Protein AF-A0A455U027-F1 (afdb_monomer_lite)

Radius of gyration: 24.35 Å; chains: 1; bounding box: 57×51×80 Å

Organism: NCBI:txid115553

InterPro domains:
  IPR000175 Sodium:neurotransmitter symporter [PF00209] (177-342)
  IPR000175 Sodium:neurotransmitter symporter [PS50267] (1-339)
  IPR000175 Sodium:neurotransmitter symporter [PTHR42948] (165-340)
  IPR037272 Sodium:neurotransmitter symporter superfamily [SSF161070] (2-107)
  IPR037272 Sodium:neurotransmitter symporter superfamily [SSF161070] (163-341)

Foldseek 3Di:
DLLLLLVVQLVCLQVLVLAPPALVRLVVVLLVCLADLVSSLVSLVVLLVVLLVCLLVVCLVVLVVVLVVLVVVLVVLLVVLQVCLVVQFDPVQLCCVVVVDDPVCVDLVNLLVVVLVVLVPCCLVCVQPPVVVVVVPDDDDDDPVCVVVVVVVVVVPPPSPSRQSSQCVRSPHDPPPPSCCCSRRQSNSLSPDDSSSVSSSSNSVSVSSVVSVSSSSVLRVQLVVCCVPVVDDSSVSSVVVSVVSSVLVSLVSCQSHVVVDDDPCCVVPVDTSNVVVVLVSSQVSLVVQLVVLCCVLQVDDPVVVCVVVVDDPVVSVVVSCCSLQVRNLSSQLSNQSSPPVDDDRVVSNVRSCCVSVVSVVVSVVVVVVVVVVVVVVVVVD

Secondary structure (DSSP, 8-state):
-HHHHHHHHHHHHHTTTTTT--HHHHHHHHHHHHT-HHHHHHHHHHHHHHHHHHHHTT-HHHHHHHHHHHHHHHHHHHHHHHHHHHHHS-HHHHHHHHH---TTTS-HHHHHHHHHHHHHHHHHHHHHHHHHHHHS-TT----GGGSTTSHHHHTTTTTSHHHHHHHHHHTT--TT-GGGHHHHHHHHHHHTSTTHHHHHHHHHHHHHHHHHHHHHHHHHHHHHHHHHHH---HHHHHHHHHHHHHHHHHHHHHHTTTTSSS-HHHHHHSS-HHHHHHHHHHHHHHHHHHHHHHIIIIIS-HHHHHHHH---HHHHHHHHHIIIIIHHHHHHHHHHHHSTT--SSHHHHHHHHHHHHHHHHHHHHHHHHHHHHHHHHHTT-

pLDDT: mean 70.08, std 19.13, range [23.39, 95.06]

Sequence (381 aa):
MIAGWAIHYTWLMLTGSLMGADAQTISDGFDALLAAPGLMTLYHTLFIAASALIVGMGIHKGIESGLRIMMPALFIILLVVLAYGAINGDMGAAANFLFTFNIADLSLEGLATGHGAVVLYPELRHGGHYGLRRLYAQQRVADPHRLCGRHRRYRRGDGGGPGYFALVFGAGLETGQGPGLMFVTLPLAFAEMPFGALVGGVFFILVLGAAISSSISLIEPVAAFLVERFDMTRPQAVIIMVIAAWAMGLLTVVSFNVWAEGTIFHSLFGRSAFDFIELLTNIFMPVGGLLIALFAGWALTQSEVMKELGASVSWFKCWRFLVRFVAPAAVAFVFLRTIPQVDGYLIPTLGALLIVGAFAASQRWLKNHDKQLNNSAQAAD

Structure (mmCIF, N/CA/C/O backbone):
data_AF-A0A455U027-F1
#
_entry.id   AF-A0A455U027-F1
#
loop_
_atom_site.group_PDB
_atom_site.id
_atom_site.type_symbol
_atom_site.label_atom_id
_atom_site.label_alt_id
_atom_site.label_comp_id
_atom_site.label_asym_id
_atom_site.label_entity_id
_atom_site.label_seq_id
_atom_site.pdbx_PDB_ins_code
_atom_site.Cartn_x
_atom_site.Cartn_y
_atom_site.Cartn_z
_atom_site.occupancy
_atom_site.B_iso_or_equiv
_atom_site.auth_seq_id
_atom_site.auth_comp_id
_atom_site.auth_asym_id
_atom_site.auth_atom_id
_atom_site.pdbx_PDB_model_num
ATOM 1 N N . MET A 1 1 ? 9.158 1.178 0.847 1.00 83.75 1 MET A N 1
ATOM 2 C CA . MET A 1 1 ? 9.879 0.368 -0.153 1.00 83.75 1 MET A CA 1
ATOM 3 C C . MET A 1 1 ? 9.180 0.337 -1.512 1.00 83.75 1 MET A C 1
ATOM 5 O O . MET A 1 1 ? 9.697 0.989 -2.402 1.00 83.75 1 MET A O 1
ATOM 9 N N . ILE A 1 2 ? 8.020 -0.319 -1.682 1.00 84.81 2 ILE A N 1
ATOM 10 C CA . ILE A 1 2 ? 7.366 -0.512 -3.004 1.00 84.81 2 ILE A CA 1
ATOM 11 C C . ILE A 1 2 ? 7.157 0.806 -3.774 1.00 84.81 2 ILE A C 1
ATOM 13 O O . ILE A 1 2 ? 7.468 0.908 -4.954 1.00 84.81 2 ILE A O 1
ATOM 17 N N . ALA A 1 3 ? 6.706 1.864 -3.097 1.00 87.25 3 ALA A N 1
ATOM 18 C CA . ALA A 1 3 ? 6.565 3.176 -3.730 1.00 87.25 3 ALA A CA 1
ATOM 19 C C . ALA A 1 3 ? 7.908 3.788 -4.182 1.00 87.25 3 ALA A C 1
ATOM 21 O O . ALA A 1 3 ? 7.938 4.570 -5.120 1.00 87.25 3 ALA A O 1
ATOM 22 N N . GLY A 1 4 ? 9.029 3.405 -3.566 1.00 90.88 4 GLY A N 1
ATOM 23 C CA . GLY A 1 4 ? 10.370 3.747 -4.042 1.00 90.88 4 GLY A CA 1
ATOM 24 C C . GLY A 1 4 ? 10.693 3.087 -5.387 1.00 90.88 4 GLY A C 1
ATOM 25 O O . GLY A 1 4 ? 11.234 3.753 -6.264 1.00 90.88 4 GLY A O 1
ATOM 26 N N . TRP A 1 5 ? 10.281 1.832 -5.605 1.00 91.56 5 TRP A N 1
ATOM 27 C CA . TRP A 1 5 ? 10.405 1.183 -6.919 1.00 91.56 5 TRP A CA 1
ATOM 28 C C . TRP A 1 5 ? 9.644 1.964 -7.991 1.00 91.56 5 TRP A C 1
ATOM 30 O O . TRP A 1 5 ? 10.174 2.207 -9.068 1.00 91.56 5 TRP A O 1
ATOM 40 N N . ALA A 1 6 ? 8.453 2.478 -7.671 1.00 91.12 6 ALA A N 1
ATOM 41 C CA . ALA A 1 6 ? 7.702 3.321 -8.601 1.00 91.12 6 ALA A CA 1
ATOM 42 C C . ALA A 1 6 ? 8.451 4.613 -8.988 1.00 91.12 6 ALA A C 1
ATOM 44 O O . ALA A 1 6 ? 8.301 5.069 -10.120 1.00 91.12 6 ALA A O 1
ATOM 45 N N . ILE A 1 7 ? 9.301 5.179 -8.118 1.00 94.56 7 ILE A N 1
ATOM 46 C CA . ILE A 1 7 ? 10.171 6.315 -8.485 1.00 94.56 7 ILE A CA 1
ATOM 47 C C . ILE A 1 7 ? 11.205 5.881 -9.528 1.00 94.56 7 ILE A C 1
ATOM 49 O O . ILE A 1 7 ? 11.387 6.568 -10.532 1.00 94.56 7 ILE A O 1
ATOM 53 N N . HIS A 1 8 ? 11.852 4.734 -9.317 1.00 94.56 8 HIS A N 1
ATOM 54 C CA . HIS A 1 8 ? 12.824 4.187 -10.261 1.00 94.56 8 HIS A CA 1
ATOM 55 C C . HIS A 1 8 ? 12.191 3.903 -11.632 1.00 94.56 8 HIS A C 1
ATOM 57 O O . HIS A 1 8 ? 12.677 4.382 -12.656 1.00 94.56 8 HIS A O 1
ATOM 63 N N . TYR A 1 9 ? 11.046 3.220 -11.650 1.00 93.00 9 TYR A N 1
ATOM 64 C CA . TYR A 1 9 ? 10.333 2.891 -12.885 1.00 93.00 9 TYR A CA 1
ATOM 65 C C . TYR A 1 9 ? 9.732 4.111 -13.584 1.00 93.00 9 TYR A C 1
ATOM 67 O O . TYR A 1 9 ? 9.685 4.142 -14.809 1.00 93.00 9 TYR A O 1
ATOM 75 N N . THR A 1 10 ? 9.350 5.158 -12.845 1.00 94.44 10 THR A N 1
ATOM 76 C CA . THR A 1 10 ? 8.978 6.444 -13.459 1.00 94.44 10 THR A CA 1
ATOM 77 C C . THR A 1 10 ? 10.115 6.966 -14.339 1.00 94.44 10 THR A C 1
ATOM 79 O O . THR A 1 10 ? 9.885 7.364 -15.479 1.00 94.44 10 THR A O 1
ATOM 82 N N . TRP A 1 11 ? 11.349 6.936 -13.830 1.00 93.88 11 TRP A N 1
ATOM 83 C CA . TRP A 1 11 ? 12.522 7.386 -14.577 1.00 93.88 11 TRP A CA 1
ATOM 84 C C . TRP A 1 11 ? 12.831 6.485 -15.780 1.00 93.88 11 TRP A C 1
ATOM 86 O O . TRP A 1 11 ? 13.043 6.985 -16.886 1.00 93.88 11 TRP A O 1
ATOM 96 N N . LEU A 1 12 ? 12.806 5.163 -15.592 1.00 93.19 12 LEU A N 1
ATOM 97 C CA . LEU A 1 12 ? 13.063 4.207 -16.672 1.00 93.19 12 LEU A CA 1
ATOM 98 C C . LEU A 1 12 ? 12.054 4.338 -17.822 1.00 93.19 12 LEU A C 1
ATOM 100 O O . LEU A 1 12 ? 12.448 4.332 -18.991 1.00 93.19 12 LEU A O 1
ATOM 104 N N . MET A 1 13 ? 10.771 4.525 -17.497 1.00 93.12 13 MET A N 1
ATOM 105 C CA . MET A 1 13 ? 9.722 4.712 -18.498 1.00 93.12 13 MET A CA 1
ATOM 106 C C . MET A 1 13 ? 9.866 6.047 -19.230 1.00 93.12 13 MET A C 1
ATOM 108 O O . MET A 1 13 ? 9.829 6.070 -20.455 1.00 93.12 13 MET A O 1
ATOM 112 N N . LEU A 1 14 ? 10.093 7.156 -18.515 1.00 93.44 14 LEU A N 1
ATOM 113 C CA . LEU A 1 14 ? 10.202 8.484 -19.135 1.00 93.44 14 LEU A CA 1
ATOM 114 C C . LEU A 1 14 ? 11.438 8.643 -20.025 1.00 93.44 14 LEU A C 1
ATOM 116 O O . LEU A 1 14 ? 11.382 9.358 -21.022 1.00 93.44 14 LEU A O 1
ATOM 120 N N . THR A 1 15 ? 12.544 7.984 -19.680 1.00 92.88 15 THR A N 1
ATOM 121 C CA . THR A 1 15 ? 13.754 7.971 -20.518 1.00 92.88 15 THR A CA 1
ATOM 122 C C . THR A 1 15 ? 13.622 7.054 -21.733 1.00 92.88 15 THR A C 1
ATOM 124 O O . THR A 1 15 ? 14.466 7.099 -22.623 1.00 92.88 15 THR A O 1
ATOM 127 N N . GLY A 1 16 ? 12.572 6.229 -21.788 1.00 88.94 16 GLY A N 1
ATOM 128 C CA . GLY A 1 16 ? 12.363 5.250 -22.848 1.00 88.94 16 GLY A CA 1
ATOM 129 C C . GLY A 1 16 ? 13.323 4.060 -22.787 1.00 88.94 16 GLY A C 1
ATOM 130 O O . GLY A 1 16 ? 13.388 3.296 -23.742 1.00 88.94 16 GLY A O 1
ATOM 131 N N . SER A 1 17 ? 14.044 3.879 -21.676 1.00 89.12 17 SER A N 1
ATOM 132 C CA . SER A 1 17 ? 15.026 2.795 -21.501 1.00 89.12 17 SER A CA 1
ATOM 133 C C . SER A 1 17 ? 14.431 1.386 -21.597 1.00 89.12 17 SER A C 1
ATOM 135 O O . SER A 1 17 ? 15.150 0.445 -21.912 1.00 89.12 17 SER A O 1
ATOM 137 N N . LEU A 1 18 ? 13.124 1.250 -21.353 1.00 87.94 18 LEU A N 1
ATOM 138 C CA . LEU A 1 18 ? 12.392 -0.017 -21.427 1.00 87.94 18 LEU A CA 1
ATOM 139 C C . LEU A 1 18 ? 11.658 -0.208 -22.765 1.00 87.94 18 LEU A C 1
ATOM 141 O O . LEU A 1 18 ? 10.990 -1.219 -22.950 1.00 87.94 18 LEU A O 1
ATOM 145 N N . MET A 1 19 ? 11.745 0.744 -23.704 1.00 89.81 19 MET A N 1
ATOM 146 C CA . MET A 1 19 ? 11.026 0.648 -24.980 1.00 89.81 19 MET A CA 1
ATOM 147 C C . MET A 1 19 ? 11.640 -0.425 -25.878 1.00 89.81 19 MET A C 1
ATOM 149 O O . MET A 1 19 ? 12.822 -0.358 -26.207 1.00 89.81 19 MET A O 1
ATOM 153 N N . GLY A 1 20 ? 10.820 -1.391 -26.297 1.00 82.69 20 GLY A N 1
ATOM 154 C CA . GLY A 1 20 ? 11.269 -2.540 -27.086 1.00 82.69 20 GLY A CA 1
ATOM 155 C C . GLY A 1 20 ? 12.089 -3.573 -26.304 1.00 82.69 20 GLY A C 1
ATOM 156 O O . GLY A 1 20 ? 12.657 -4.466 -26.927 1.00 82.69 20 GLY A O 1
ATOM 157 N N . ALA A 1 21 ? 12.168 -3.458 -24.973 1.00 86.19 21 ALA A N 1
ATOM 158 C CA . ALA A 1 21 ? 12.754 -4.495 -24.130 1.00 86.19 21 ALA A CA 1
ATOM 159 C C . ALA A 1 21 ? 11.835 -5.725 -24.092 1.00 86.19 21 ALA A C 1
ATOM 161 O O . ALA A 1 21 ? 10.611 -5.590 -24.046 1.00 86.19 21 ALA A O 1
ATOM 162 N N . ASP A 1 22 ? 12.426 -6.917 -24.100 1.00 84.88 22 ASP A N 1
ATOM 163 C CA . ASP A 1 22 ? 11.687 -8.165 -23.939 1.00 84.88 22 ASP A CA 1
ATOM 164 C C . ASP A 1 22 ? 11.374 -8.456 -22.459 1.00 84.88 22 ASP A C 1
ATOM 166 O O . ASP A 1 22 ? 11.865 -7.794 -21.538 1.00 84.88 22 ASP A O 1
ATOM 170 N N . ALA A 1 23 ? 10.525 -9.461 -22.220 1.00 82.00 23 ALA A N 1
ATOM 171 C CA . ALA A 1 23 ? 10.107 -9.844 -20.873 1.00 82.00 23 ALA A CA 1
ATOM 172 C C . ALA A 1 23 ? 11.296 -10.219 -19.970 1.00 82.00 23 ALA A C 1
ATOM 174 O O . ALA A 1 23 ? 11.305 -9.856 -18.793 1.00 82.00 23 ALA A O 1
ATOM 175 N N . GLN A 1 24 ? 12.309 -10.894 -20.527 1.00 85.38 24 GLN A N 1
ATOM 176 C CA . GLN A 1 24 ? 13.491 -11.317 -19.780 1.00 85.38 24 GLN A CA 1
ATOM 177 C C . GLN A 1 24 ? 14.326 -10.115 -19.337 1.00 85.38 24 GLN A C 1
ATOM 179 O O . GLN A 1 24 ? 14.646 -10.005 -18.161 1.00 85.38 24 GLN A O 1
ATOM 184 N N . THR A 1 25 ? 14.601 -9.165 -20.234 1.00 87.88 25 THR A N 1
ATOM 185 C CA . THR A 1 25 ? 15.375 -7.956 -19.916 1.00 87.88 25 THR A CA 1
ATOM 186 C C . THR A 1 25 ? 14.697 -7.127 -18.825 1.00 87.88 25 THR A C 1
ATOM 188 O O . THR A 1 25 ? 15.367 -6.590 -17.941 1.00 87.88 25 THR A O 1
ATOM 191 N N . ILE A 1 26 ? 13.364 -7.017 -18.859 1.00 87.50 26 ILE A N 1
ATOM 192 C CA . ILE A 1 26 ? 12.607 -6.292 -17.829 1.00 87.50 26 ILE A CA 1
ATOM 193 C C . ILE A 1 26 ? 12.641 -7.045 -16.490 1.00 87.50 26 ILE A C 1
ATOM 195 O O . ILE A 1 26 ? 12.797 -6.402 -15.449 1.00 87.50 26 ILE A O 1
ATOM 199 N N . SER A 1 27 ? 12.521 -8.377 -16.507 1.00 85.62 27 SER A N 1
ATOM 200 C CA . SER A 1 27 ? 12.633 -9.215 -15.305 1.00 85.62 27 SER A CA 1
ATOM 201 C C . SER A 1 27 ? 14.027 -9.119 -14.685 1.00 85.62 27 SER A C 1
ATOM 203 O O . SER A 1 27 ? 14.150 -8.778 -13.513 1.00 85.62 27 SER A O 1
ATOM 205 N N . ASP A 1 28 ? 15.079 -9.294 -15.486 1.00 89.38 28 ASP A N 1
ATOM 206 C CA . ASP A 1 28 ? 16.473 -9.192 -15.046 1.00 89.38 28 ASP A CA 1
ATOM 207 C C . ASP A 1 28 ? 16.781 -7.793 -14.495 1.00 89.38 28 ASP A C 1
ATOM 209 O O . ASP A 1 28 ? 17.493 -7.640 -13.503 1.00 89.38 28 ASP A O 1
ATOM 213 N N . GLY A 1 29 ? 16.216 -6.747 -15.110 1.00 90.56 29 GLY A N 1
ATOM 214 C CA . GLY A 1 29 ? 16.318 -5.376 -14.616 1.00 90.56 29 GLY A CA 1
ATOM 215 C C . GLY A 1 29 ? 15.648 -5.182 -13.251 1.00 90.56 29 GLY A C 1
ATOM 216 O O . GLY A 1 29 ? 16.182 -4.465 -12.399 1.00 90.56 29 GLY A O 1
ATOM 217 N N . PHE A 1 30 ? 14.505 -5.833 -13.017 1.00 90.25 30 PHE A N 1
ATOM 218 C CA . PHE A 1 30 ? 13.837 -5.826 -11.716 1.00 90.25 30 PHE A CA 1
ATOM 219 C C . PHE A 1 30 ? 14.650 -6.585 -10.661 1.00 90.25 30 PHE A C 1
ATOM 221 O O . PHE A 1 30 ? 14.868 -6.057 -9.570 1.00 90.25 30 PHE A O 1
ATOM 228 N N . ASP A 1 31 ? 15.174 -7.762 -10.992 1.00 89.12 31 ASP A N 1
ATOM 229 C CA . ASP A 1 31 ? 16.013 -8.552 -10.087 1.00 89.12 31 ASP A CA 1
ATOM 230 C C . ASP A 1 31 ? 17.325 -7.825 -9.757 1.00 89.12 31 ASP A C 1
ATOM 232 O O . ASP A 1 31 ? 17.752 -7.787 -8.602 1.00 89.12 31 ASP A O 1
ATOM 236 N N . ALA A 1 32 ? 17.922 -7.135 -10.733 1.00 91.19 32 ALA A N 1
ATOM 237 C CA . ALA A 1 32 ? 19.088 -6.282 -10.519 1.00 91.19 32 ALA A CA 1
ATOM 238 C C . ALA A 1 32 ? 18.785 -5.092 -9.593 1.00 91.19 32 ALA A C 1
ATOM 240 O O . ALA A 1 32 ? 19.622 -4.725 -8.764 1.00 91.19 32 ALA A O 1
ATOM 241 N N . LEU A 1 33 ? 17.590 -4.494 -9.694 1.00 91.19 33 LEU A N 1
ATOM 242 C CA . LEU A 1 33 ? 17.118 -3.488 -8.738 1.00 91.19 33 LEU A CA 1
ATOM 243 C C . LEU A 1 33 ? 16.992 -4.096 -7.337 1.00 91.19 33 LEU A C 1
ATOM 245 O O . LEU A 1 33 ? 17.456 -3.482 -6.375 1.00 91.19 33 LEU A O 1
ATOM 249 N N . LEU A 1 34 ? 16.378 -5.276 -7.220 1.00 88.62 34 LEU A N 1
ATOM 250 C CA . LEU A 1 34 ? 16.193 -5.966 -5.944 1.00 88.62 34 LEU A CA 1
ATOM 251 C C . LEU A 1 34 ? 17.512 -6.378 -5.292 1.00 88.62 34 LEU A C 1
ATOM 253 O O . LEU A 1 34 ? 17.555 -6.379 -4.066 1.00 88.62 34 LEU A O 1
ATOM 257 N N . ALA A 1 35 ? 18.547 -6.657 -6.091 1.00 88.69 35 ALA A N 1
ATOM 258 C CA . ALA A 1 35 ? 19.906 -7.007 -5.673 1.00 88.69 35 ALA A CA 1
ATOM 259 C C . ALA A 1 35 ? 20.846 -5.794 -5.466 1.00 88.69 35 ALA A C 1
ATOM 261 O O . ALA A 1 35 ? 22.003 -5.963 -5.062 1.00 88.69 35 ALA A O 1
ATOM 262 N N . ALA A 1 36 ? 20.369 -4.561 -5.691 1.00 91.00 36 ALA A N 1
ATOM 263 C CA . ALA A 1 36 ? 21.128 -3.330 -5.477 1.00 91.00 36 ALA A CA 1
ATOM 264 C C . ALA A 1 36 ? 20.737 -2.609 -4.160 1.00 91.00 36 ALA A C 1
ATOM 266 O O . ALA A 1 36 ? 19.887 -1.704 -4.168 1.00 91.00 36 ALA A O 1
ATOM 267 N N . PRO A 1 37 ? 21.415 -2.874 -3.018 1.00 88.69 37 PRO A N 1
ATOM 268 C CA . PRO A 1 37 ? 21.000 -2.350 -1.712 1.00 88.69 37 PRO A CA 1
ATOM 269 C C . PRO A 1 37 ? 21.088 -0.823 -1.622 1.00 88.69 37 PRO A C 1
ATOM 271 O O . PRO A 1 37 ? 20.220 -0.179 -1.028 1.00 88.69 37 PRO A O 1
ATOM 274 N N . GLY A 1 38 ? 22.118 -0.220 -2.227 1.00 91.69 38 GLY A N 1
ATOM 275 C CA . GLY A 1 38 ? 22.304 1.233 -2.220 1.00 91.69 38 GLY A CA 1
ATOM 276 C C . GLY A 1 38 ? 21.203 1.965 -2.988 1.00 91.69 38 GLY A C 1
ATOM 277 O O . GLY A 1 38 ? 20.658 2.959 -2.507 1.00 91.69 38 GLY A O 1
ATOM 278 N N . LEU A 1 39 ? 20.824 1.432 -4.150 1.00 92.25 39 LEU A N 1
ATOM 279 C CA . LEU A 1 39 ? 19.826 2.032 -5.028 1.00 92.25 39 LEU A CA 1
ATOM 280 C C . LEU A 1 39 ? 18.409 1.860 -4.452 1.00 92.25 39 LEU A C 1
ATOM 282 O O . LEU A 1 39 ? 17.660 2.836 -4.383 1.00 92.25 39 LEU A O 1
ATOM 286 N N . MET A 1 40 ? 18.066 0.684 -3.912 1.00 92.19 40 MET A N 1
ATOM 287 C CA . MET A 1 40 ? 16.804 0.502 -3.180 1.00 92.19 40 MET A CA 1
ATOM 288 C C . MET A 1 40 ? 16.701 1.411 -1.951 1.00 92.19 40 MET A C 1
ATOM 290 O O . MET A 1 40 ? 15.651 2.014 -1.712 1.00 92.19 40 MET A O 1
ATOM 294 N N . THR A 1 41 ? 17.785 1.540 -1.178 1.00 93.75 41 THR A N 1
ATOM 295 C CA . THR A 1 41 ? 17.825 2.405 0.012 1.00 93.75 41 THR A CA 1
ATOM 296 C C . THR A 1 41 ? 17.628 3.871 -0.359 1.00 93.75 41 THR A C 1
ATOM 298 O O . THR A 1 41 ? 16.881 4.580 0.322 1.00 93.75 41 THR A O 1
ATOM 301 N N . LEU A 1 42 ? 18.240 4.320 -1.459 1.00 95.06 42 LEU A N 1
ATOM 302 C CA . LEU A 1 42 ? 18.077 5.672 -1.983 1.00 95.06 42 LEU A CA 1
ATOM 303 C C . LEU A 1 42 ? 16.610 5.962 -2.319 1.00 95.06 42 LEU A C 1
ATOM 305 O O . LEU A 1 42 ? 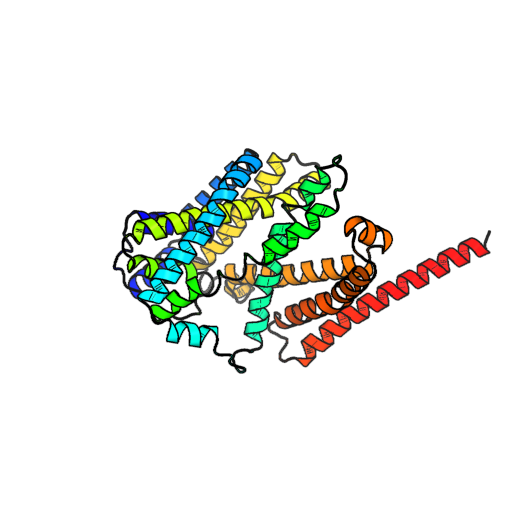16.045 6.919 -1.791 1.00 95.06 42 LEU A O 1
ATOM 309 N N . TYR A 1 43 ? 15.969 5.127 -3.142 1.00 94.88 43 TYR A N 1
ATOM 310 C CA . TYR A 1 43 ? 14.579 5.356 -3.550 1.00 94.88 43 TYR A CA 1
ATOM 311 C C . TYR A 1 43 ? 13.579 5.205 -2.399 1.00 94.88 43 TYR A C 1
ATOM 313 O O . TYR A 1 43 ? 12.607 5.960 -2.323 1.00 94.88 43 TYR A O 1
ATOM 321 N N . HIS A 1 44 ? 13.818 4.276 -1.468 1.00 93.88 44 HIS A N 1
ATOM 322 C CA . HIS A 1 44 ? 13.023 4.167 -0.242 1.00 93.88 44 HIS A CA 1
ATOM 323 C C . HIS A 1 44 ? 13.130 5.439 0.605 1.00 93.88 44 HIS A C 1
ATOM 325 O O . HIS A 1 44 ? 12.110 6.004 1.003 1.00 93.88 44 HIS A O 1
ATOM 331 N N . THR A 1 45 ? 14.349 5.930 0.826 1.00 94.38 45 THR A N 1
ATOM 332 C CA . THR A 1 45 ? 14.593 7.152 1.604 1.00 94.38 45 THR A CA 1
ATOM 333 C C . THR A 1 45 ? 13.988 8.373 0.922 1.00 94.38 45 THR A C 1
ATOM 335 O O . THR A 1 45 ? 13.328 9.169 1.585 1.00 94.38 45 THR A O 1
ATOM 338 N N . LEU A 1 46 ? 14.129 8.490 -0.400 1.00 94.38 46 LEU A N 1
ATOM 339 C CA . LEU A 1 46 ? 13.552 9.578 -1.184 1.00 94.38 46 LEU A CA 1
ATOM 340 C C . LEU A 1 46 ? 12.023 9.619 -1.055 1.00 94.38 46 LEU A C 1
ATOM 342 O O . LEU A 1 46 ? 11.454 10.681 -0.803 1.00 94.38 46 LEU A O 1
ATOM 346 N N . PHE A 1 47 ? 11.355 8.465 -1.161 1.00 93.25 47 PHE A N 1
ATOM 347 C CA . PHE A 1 47 ? 9.902 8.387 -1.008 1.00 93.25 47 PHE A CA 1
ATOM 348 C C . PHE A 1 47 ? 9.439 8.748 0.411 1.00 93.25 47 PHE A C 1
ATOM 350 O O . PHE A 1 47 ? 8.468 9.493 0.580 1.00 93.25 47 PHE A O 1
ATOM 357 N N . ILE A 1 48 ? 10.120 8.227 1.438 1.00 92.06 48 ILE A N 1
ATOM 358 C CA . ILE A 1 48 ? 9.774 8.519 2.834 1.00 92.06 48 ILE A CA 1
ATOM 359 C C . ILE A 1 48 ? 10.014 9.997 3.150 1.00 92.06 48 ILE A C 1
ATOM 361 O O . ILE A 1 48 ? 9.147 10.623 3.753 1.00 92.06 48 ILE A O 1
ATOM 365 N N . ALA A 1 49 ? 11.124 10.579 2.693 1.00 90.56 49 ALA A N 1
ATOM 366 C CA . ALA A 1 49 ? 11.410 12.000 2.861 1.00 90.56 49 ALA A CA 1
ATOM 367 C C . ALA A 1 49 ? 10.349 12.874 2.176 1.00 90.56 49 ALA A C 1
ATOM 369 O O . ALA A 1 49 ? 9.815 13.790 2.799 1.00 90.56 49 ALA A O 1
ATOM 370 N N . ALA A 1 50 ? 9.973 12.555 0.933 1.00 89.12 50 ALA A N 1
ATOM 371 C CA . ALA A 1 50 ? 8.901 13.256 0.229 1.00 89.12 50 ALA A CA 1
ATOM 372 C C . ALA A 1 50 ? 7.562 13.153 0.982 1.00 89.12 50 ALA A C 1
ATOM 374 O O . ALA A 1 50 ? 6.893 14.162 1.200 1.00 89.12 50 ALA A O 1
ATOM 375 N N . SER A 1 51 ? 7.197 11.956 1.451 1.00 86.06 51 SER A N 1
ATOM 376 C CA . SER A 1 51 ? 5.977 11.746 2.244 1.00 86.06 51 SER A CA 1
ATOM 377 C C . SER A 1 51 ? 6.007 12.530 3.562 1.00 86.06 51 SER A C 1
ATOM 379 O O . SER A 1 51 ? 5.023 13.173 3.923 1.00 86.06 51 SER A O 1
ATOM 381 N N . ALA A 1 52 ? 7.142 12.527 4.263 1.00 85.31 52 ALA A N 1
ATOM 382 C CA . ALA A 1 52 ? 7.332 13.234 5.525 1.00 85.31 52 ALA A CA 1
ATOM 383 C C . ALA A 1 52 ? 7.211 14.753 5.364 1.00 85.31 52 ALA A C 1
ATOM 385 O O . ALA A 1 52 ? 6.541 15.399 6.166 1.00 85.31 52 ALA A O 1
ATOM 386 N N . LEU A 1 53 ? 7.806 15.316 4.310 1.00 84.50 53 LEU A N 1
ATOM 387 C CA . LEU A 1 53 ? 7.696 16.738 3.977 1.00 84.50 53 LEU A CA 1
ATOM 388 C C . LEU A 1 53 ? 6.237 17.140 3.745 1.00 84.50 53 LEU A C 1
ATOM 390 O O . LEU A 1 53 ? 5.757 18.127 4.299 1.00 84.50 53 LEU A O 1
ATOM 394 N N . ILE A 1 54 ? 5.514 16.332 2.975 1.00 80.50 54 ILE A N 1
ATOM 395 C CA . ILE A 1 54 ? 4.112 16.565 2.637 1.00 80.50 54 ILE A CA 1
ATOM 396 C C . ILE A 1 54 ? 3.215 16.515 3.890 1.00 80.50 54 ILE A C 1
ATOM 398 O O . ILE A 1 54 ? 2.378 17.401 4.092 1.00 80.50 54 ILE A O 1
ATOM 402 N N . VAL A 1 55 ? 3.409 15.513 4.755 1.00 75.62 55 VAL A N 1
ATOM 403 C CA . VAL A 1 55 ? 2.651 15.356 6.010 1.00 75.62 55 VAL A CA 1
ATOM 404 C C . VAL A 1 55 ? 3.020 16.441 7.026 1.00 75.62 55 VAL A C 1
ATOM 406 O O . VAL A 1 55 ? 2.136 17.003 7.678 1.00 75.62 55 VAL A O 1
ATOM 409 N N . GLY A 1 56 ? 4.313 16.749 7.156 1.00 72.19 56 GLY A N 1
ATOM 410 C CA . GLY A 1 56 ? 4.855 17.719 8.107 1.00 72.19 56 GLY A CA 1
ATOM 411 C C . GLY A 1 56 ? 4.418 19.152 7.813 1.00 72.19 56 GLY A C 1
ATOM 412 O O . GLY A 1 56 ? 4.088 19.890 8.737 1.00 72.19 56 GLY A O 1
ATOM 413 N N . MET A 1 57 ? 4.315 19.525 6.534 1.00 72.56 57 MET A N 1
ATOM 414 C CA . MET A 1 57 ? 3.775 20.825 6.117 1.00 72.56 57 MET A CA 1
ATOM 415 C C . MET A 1 57 ? 2.242 20.909 6.217 1.00 72.56 57 MET A C 1
ATOM 417 O O . MET A 1 57 ? 1.666 21.970 5.984 1.00 72.56 57 MET A O 1
ATOM 421 N N . GLY A 1 58 ? 1.555 19.806 6.540 1.00 66.88 58 GLY A N 1
ATOM 422 C CA . GLY A 1 58 ? 0.102 19.792 6.711 1.00 66.88 58 GLY A CA 1
ATOM 423 C C . GLY A 1 58 ? -0.676 20.138 5.437 1.00 66.88 58 GLY A C 1
ATOM 424 O O . GLY A 1 58 ? -1.802 20.632 5.525 1.00 66.88 58 GLY A O 1
ATOM 425 N N . ILE A 1 59 ? -0.119 19.863 4.247 1.00 64.50 59 ILE A N 1
ATOM 426 C CA . ILE A 1 59 ? -0.692 20.215 2.926 1.00 64.50 59 ILE A CA 1
ATOM 427 C C . ILE A 1 59 ? -1.877 19.290 2.559 1.00 64.50 59 ILE A C 1
ATOM 429 O O . ILE A 1 59 ? -2.192 19.054 1.395 1.00 64.50 59 ILE A O 1
ATOM 433 N N . HIS A 1 60 ? -2.605 18.784 3.555 1.00 60.72 60 HIS A N 1
ATOM 434 C CA . HIS A 1 60 ? -3.715 17.838 3.410 1.00 60.72 60 HIS A CA 1
ATOM 435 C C . HIS A 1 60 ? -4.738 18.282 2.357 1.00 60.72 60 HIS A C 1
ATOM 437 O O . HIS A 1 60 ? -5.130 17.497 1.497 1.00 60.72 60 HIS A O 1
ATOM 443 N N . LYS A 1 61 ? -5.107 19.572 2.359 1.00 59.00 61 LYS A N 1
ATOM 444 C CA . LYS A 1 61 ? -6.062 20.142 1.390 1.00 59.00 61 LYS A CA 1
ATOM 445 C C . LYS A 1 61 ? -5.511 20.212 -0.039 1.00 59.00 61 LYS A C 1
ATOM 447 O O . LYS A 1 61 ? -6.272 20.021 -0.986 1.00 59.00 61 LYS A O 1
ATOM 452 N N . GLY A 1 62 ? -4.218 20.495 -0.206 1.00 57.56 62 GLY A N 1
ATOM 453 C CA . GLY A 1 62 ? -3.582 20.573 -1.525 1.00 57.56 62 GLY A CA 1
ATOM 454 C C . GLY A 1 62 ? -3.463 19.195 -2.173 1.00 57.56 62 GLY A C 1
ATOM 455 O O . GLY A 1 62 ? -3.789 19.023 -3.346 1.00 57.56 62 GLY A O 1
ATOM 456 N N . ILE A 1 63 ? -3.101 18.193 -1.373 1.00 65.25 63 ILE A N 1
ATOM 457 C CA . ILE A 1 63 ? -2.952 16.808 -1.828 1.00 65.25 63 ILE A CA 1
ATOM 458 C C . ILE A 1 63 ? -4.319 16.207 -2.156 1.00 65.25 63 ILE A C 1
ATOM 460 O O . ILE A 1 63 ? -4.480 15.601 -3.209 1.00 65.25 63 ILE A O 1
ATOM 464 N N . GLU A 1 64 ? -5.336 16.426 -1.314 1.00 64.69 64 GLU A N 1
ATOM 465 C CA . GLU A 1 64 ? -6.699 15.942 -1.574 1.00 64.69 64 GLU A CA 1
ATOM 466 C C . GLU A 1 64 ? -7.263 16.505 -2.894 1.00 64.69 64 GLU A C 1
ATOM 468 O O . GLU A 1 64 ? -7.958 15.800 -3.631 1.00 64.69 64 GLU A O 1
ATOM 473 N N . SER A 1 65 ? -6.914 17.753 -3.231 1.00 65.88 65 SER A N 1
ATOM 474 C CA . SER A 1 65 ? -7.256 18.364 -4.520 1.00 65.88 65 SER A CA 1
ATOM 475 C C . SER A 1 65 ? -6.510 17.709 -5.687 1.00 65.88 65 SER A C 1
ATOM 477 O O . SER A 1 65 ? -7.137 17.339 -6.680 1.00 65.88 65 SER A O 1
ATOM 479 N N . GLY A 1 66 ? -5.196 17.487 -5.554 1.00 69.50 66 GLY A N 1
ATOM 480 C CA . GLY A 1 66 ? -4.397 16.785 -6.565 1.00 69.50 66 GLY A CA 1
ATOM 481 C C . GLY A 1 66 ? -4.920 15.373 -6.837 1.00 69.50 66 GLY A C 1
ATOM 482 O O . GLY A 1 66 ? -5.155 14.995 -7.983 1.00 69.50 66 GLY A O 1
ATOM 483 N N . LEU A 1 67 ? -5.242 14.621 -5.783 1.00 66.75 67 LEU A N 1
ATOM 484 C CA . LEU A 1 67 ? -5.774 13.259 -5.884 1.00 66.75 67 LEU A CA 1
ATOM 485 C C . LEU A 1 67 ? -7.129 13.182 -6.586 1.00 66.75 67 LEU A C 1
ATOM 487 O O . LEU A 1 67 ? -7.441 12.166 -7.212 1.00 66.75 67 LEU A O 1
ATOM 491 N N . ARG A 1 68 ? -7.932 14.252 -6.529 1.00 70.62 68 ARG A N 1
ATOM 492 C CA . ARG A 1 68 ? -9.191 14.334 -7.280 1.00 70.62 68 ARG A CA 1
ATOM 493 C C . ARG A 1 68 ? -8.958 14.301 -8.792 1.00 70.62 68 ARG A C 1
ATOM 495 O O . ARG A 1 68 ? -9.847 13.847 -9.503 1.00 70.62 68 ARG A O 1
ATOM 502 N N . ILE A 1 69 ? -7.795 14.747 -9.265 1.00 77.81 69 ILE A N 1
ATOM 503 C CA . ILE A 1 69 ? -7.387 14.687 -10.675 1.00 77.81 69 ILE A CA 1
ATOM 504 C C . ILE A 1 69 ? -6.641 13.378 -10.957 1.00 77.81 69 ILE A C 1
ATOM 506 O O . ILE A 1 69 ? -6.926 12.710 -11.950 1.00 77.81 69 ILE A O 1
ATOM 510 N N . MET A 1 70 ? -5.739 12.970 -10.059 1.00 75.19 70 MET A N 1
ATOM 511 C CA . MET A 1 70 ? -4.891 11.789 -10.257 1.00 75.19 70 MET A CA 1
ATOM 512 C C . MET A 1 70 ? -5.687 10.479 -10.307 1.00 75.19 70 MET A C 1
ATOM 514 O O . MET A 1 70 ? -5.387 9.622 -11.129 1.00 75.19 70 MET A O 1
ATOM 518 N N . MET A 1 71 ? -6.728 10.315 -9.480 1.00 73.44 71 MET A N 1
ATOM 519 C CA . MET A 1 71 ? -7.517 9.074 -9.457 1.00 73.44 71 MET A CA 1
ATOM 520 C C . MET A 1 71 ? -8.325 8.847 -10.752 1.00 73.44 71 MET A C 1
ATOM 522 O O . MET A 1 71 ? -8.259 7.745 -11.297 1.00 73.44 71 MET A O 1
ATOM 526 N N . PRO A 1 72 ? -9.063 9.840 -11.294 1.00 74.44 72 PRO A N 1
ATOM 527 C CA . PRO A 1 72 ? -9.649 9.723 -12.627 1.00 74.44 72 PRO A CA 1
ATOM 528 C C . PRO A 1 72 ? -8.607 9.533 -13.729 1.00 74.44 72 PRO A C 1
ATOM 530 O O . PRO A 1 72 ? -8.847 8.740 -14.630 1.00 74.44 72 PRO A O 1
ATOM 533 N N . ALA A 1 73 ? -7.459 10.215 -13.659 1.00 79.94 73 ALA A N 1
ATOM 534 C CA . ALA A 1 73 ? -6.394 10.048 -14.647 1.00 79.94 73 ALA A CA 1
ATOM 535 C C . ALA A 1 73 ? -5.845 8.612 -14.657 1.00 79.94 73 ALA A C 1
ATOM 537 O O . ALA A 1 73 ? -5.696 8.027 -15.726 1.00 79.94 73 ALA A O 1
ATOM 538 N N . LEU A 1 74 ? -5.636 8.011 -13.480 1.00 74.81 74 LEU A N 1
ATOM 539 C CA . LEU A 1 74 ? -5.194 6.620 -13.354 1.00 74.81 74 LEU A CA 1
ATOM 540 C C . LEU A 1 74 ? -6.221 5.674 -13.979 1.00 74.81 74 LEU A C 1
ATOM 542 O O . LEU A 1 74 ? -5.862 4.783 -14.739 1.00 74.81 74 LEU A O 1
ATOM 546 N N . PHE A 1 75 ? -7.507 5.914 -13.714 1.00 72.44 75 PHE A N 1
ATOM 547 C CA . PHE A 1 75 ? -8.592 5.146 -14.318 1.00 72.44 75 PHE A CA 1
ATOM 548 C C . PHE A 1 75 ? -8.627 5.284 -15.847 1.00 72.44 75 PHE A C 1
ATOM 550 O O . PHE A 1 75 ? -8.794 4.288 -16.543 1.00 72.44 75 PHE A O 1
ATOM 557 N N . ILE A 1 76 ? -8.428 6.492 -16.380 1.00 81.50 76 ILE A N 1
ATOM 558 C CA . ILE A 1 76 ? -8.370 6.728 -17.829 1.00 81.50 76 ILE A CA 1
ATOM 559 C C . ILE A 1 76 ? -7.189 5.981 -18.452 1.00 81.50 76 ILE A C 1
ATOM 561 O O . ILE A 1 76 ? -7.373 5.331 -19.475 1.00 81.50 76 ILE A O 1
ATOM 565 N N . ILE A 1 77 ? -6.003 6.016 -17.837 1.00 80.50 77 ILE A N 1
ATOM 566 C CA . ILE A 1 77 ? -4.842 5.275 -18.348 1.00 80.50 77 ILE A CA 1
ATOM 567 C C . ILE A 1 77 ? -5.114 3.773 -18.344 1.00 80.50 77 ILE A C 1
ATOM 569 O O . ILE A 1 77 ? -4.855 3.117 -19.345 1.00 80.50 77 ILE A O 1
ATOM 573 N N . LEU A 1 78 ? -5.706 3.231 -17.278 1.00 73.62 78 LEU A N 1
ATOM 574 C CA . LEU A 1 78 ? -6.091 1.818 -17.240 1.00 73.62 78 LEU A CA 1
ATOM 575 C C . LEU A 1 78 ? -7.098 1.454 -18.342 1.00 73.62 78 LEU A C 1
ATOM 577 O O . LEU A 1 78 ? -7.012 0.364 -18.899 1.00 73.62 78 LEU A O 1
ATOM 581 N N . LEU A 1 79 ? -8.019 2.357 -18.696 1.00 76.25 79 LEU A N 1
ATOM 582 C CA . LEU A 1 79 ? -8.926 2.153 -19.829 1.00 76.25 79 LEU A CA 1
ATOM 583 C C . LEU A 1 79 ? -8.208 2.203 -21.181 1.00 76.25 79 LEU A C 1
ATOM 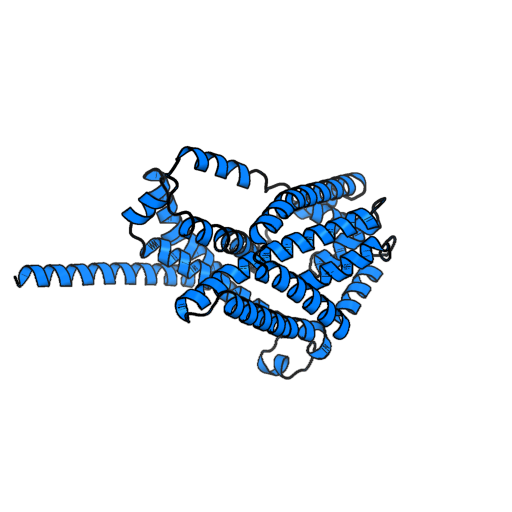585 O O . LEU A 1 79 ? -8.543 1.414 -22.057 1.00 76.25 79 LEU A O 1
ATOM 589 N N . VAL A 1 80 ? -7.231 3.097 -21.358 1.00 81.44 80 VAL A N 1
ATOM 590 C CA . VAL A 1 80 ? -6.401 3.147 -22.576 1.00 81.44 80 VAL A CA 1
ATOM 591 C C . VAL A 1 80 ? -5.611 1.851 -22.731 1.00 81.44 80 VAL A C 1
ATOM 593 O O . VAL A 1 80 ? -5.603 1.257 -23.803 1.00 81.44 80 VAL A O 1
ATOM 596 N N . VAL A 1 81 ? -5.010 1.386 -21.639 1.00 76.06 81 VAL A N 1
ATOM 597 C CA . VAL A 1 81 ? -4.245 0.140 -21.557 1.00 76.06 81 VAL A CA 1
ATOM 598 C C . VAL A 1 81 ? -5.134 -1.069 -21.868 1.00 76.06 81 VAL A C 1
ATOM 600 O O . VAL A 1 81 ? -4.789 -1.878 -22.723 1.00 76.06 81 VAL A O 1
ATOM 603 N N . LEU A 1 82 ? -6.329 -1.141 -21.270 1.00 74.69 82 LEU A N 1
ATOM 604 C CA . LEU A 1 82 ? -7.334 -2.163 -21.579 1.00 74.69 82 LEU A CA 1
ATOM 605 C C . LEU A 1 82 ? -7.758 -2.129 -23.052 1.00 74.69 82 LEU A C 1
ATOM 607 O O . LEU A 1 82 ? -7.831 -3.173 -23.690 1.00 74.69 82 LEU A O 1
ATOM 611 N N . ALA A 1 83 ? -8.057 -0.944 -23.591 1.00 77.94 83 ALA A N 1
ATOM 612 C CA . ALA A 1 83 ? -8.476 -0.796 -24.980 1.00 77.94 83 ALA A CA 1
ATOM 613 C C . ALA A 1 83 ? -7.367 -1.235 -25.944 1.00 77.94 83 ALA A C 1
ATOM 615 O O . ALA A 1 83 ? -7.647 -1.921 -26.922 1.00 77.94 83 ALA A O 1
ATOM 616 N N . TYR A 1 84 ? -6.111 -0.901 -25.642 1.00 77.62 84 TYR A N 1
ATOM 617 C CA . TYR A 1 84 ? -4.964 -1.358 -26.418 1.00 77.62 84 TYR A CA 1
ATOM 618 C C . TYR A 1 84 ? -4.804 -2.881 -26.362 1.00 77.62 84 TYR A C 1
ATOM 620 O O . TYR A 1 84 ? -4.663 -3.511 -27.409 1.00 77.62 84 TYR A O 1
ATOM 628 N N . GLY A 1 85 ? -4.871 -3.471 -25.163 1.00 72.19 85 GLY A N 1
ATOM 629 C CA . GLY A 1 85 ? -4.779 -4.919 -24.966 1.00 72.19 85 GLY A CA 1
ATOM 630 C C . GLY A 1 85 ? -5.921 -5.690 -25.632 1.00 72.19 85 GLY A C 1
ATOM 631 O O . GLY A 1 85 ? -5.695 -6.766 -26.168 1.00 72.19 85 GLY A O 1
ATOM 632 N N . ALA A 1 86 ? -7.129 -5.125 -25.681 1.00 72.12 86 ALA A N 1
ATOM 633 C CA . ALA A 1 86 ? -8.265 -5.735 -26.373 1.00 72.12 86 ALA A CA 1
ATOM 634 C C . ALA A 1 86 ? -8.121 -5.736 -27.907 1.00 72.12 86 ALA A C 1
ATOM 636 O O . ALA A 1 86 ? -8.719 -6.578 -28.569 1.00 72.12 86 ALA A O 1
ATOM 637 N N . ILE A 1 87 ? -7.367 -4.785 -28.471 1.00 78.56 87 ILE A N 1
ATOM 638 C CA . ILE A 1 87 ? -7.149 -4.668 -29.922 1.00 78.56 87 ILE A CA 1
ATOM 639 C C . ILE A 1 87 ? -5.931 -5.483 -30.371 1.00 78.56 87 ILE A C 1
ATOM 641 O O . ILE A 1 87 ? -5.983 -6.118 -31.419 1.00 78.56 87 ILE A O 1
ATOM 645 N N . ASN A 1 88 ? -4.837 -5.434 -29.605 1.00 74.81 88 ASN A N 1
ATOM 646 C CA . ASN A 1 88 ? -3.540 -5.989 -30.009 1.00 74.81 88 ASN A CA 1
ATOM 647 C C . ASN A 1 88 ? -3.179 -7.299 -29.295 1.00 74.81 88 ASN A C 1
ATOM 649 O O . ASN A 1 88 ? -2.279 -7.997 -29.747 1.00 74.81 88 ASN A O 1
ATOM 653 N N . GLY A 1 89 ? -3.843 -7.619 -28.185 1.00 70.44 89 GLY A N 1
ATOM 654 C CA . GLY A 1 89 ? -3.595 -8.828 -27.402 1.00 70.44 89 GLY A CA 1
ATOM 655 C C . GLY A 1 89 ? -4.637 -9.922 -27.631 1.00 70.44 89 GLY A C 1
ATOM 656 O O . GLY A 1 89 ? -5.609 -9.759 -28.371 1.00 70.44 89 GLY A O 1
ATOM 657 N N . ASP A 1 90 ? -4.453 -11.048 -26.941 1.00 70.81 90 ASP A N 1
ATOM 658 C CA . ASP A 1 90 ? -5.398 -12.165 -26.959 1.00 70.81 90 ASP A CA 1
ATOM 659 C C . ASP A 1 90 ? -6.481 -11.996 -25.881 1.00 70.81 90 ASP A C 1
ATOM 661 O O . ASP A 1 90 ? -6.391 -12.491 -24.752 1.00 70.81 90 ASP A O 1
ATOM 665 N N . MET A 1 91 ? -7.548 -11.282 -26.249 1.00 66.94 91 MET A N 1
ATOM 666 C CA . MET A 1 91 ? -8.707 -11.087 -25.376 1.00 66.94 91 MET A CA 1
ATOM 667 C C . MET A 1 91 ? -9.422 -12.410 -25.050 1.00 66.94 91 MET A C 1
ATOM 669 O O . MET A 1 91 ? -10.047 -12.515 -23.994 1.00 66.94 91 MET A O 1
ATOM 673 N N . GLY A 1 92 ? -9.328 -13.419 -25.922 1.00 69.88 92 GLY A N 1
ATOM 674 C CA . GLY A 1 92 ? -9.926 -14.737 -25.715 1.00 69.88 92 GLY A CA 1
ATOM 675 C C . GLY A 1 92 ? -9.208 -15.514 -24.617 1.00 69.88 92 GLY A C 1
ATOM 676 O O . GLY A 1 92 ? -9.856 -15.998 -23.690 1.00 69.88 92 GLY A O 1
ATOM 677 N N . ALA A 1 93 ? -7.876 -15.565 -24.664 1.00 67.19 93 ALA A N 1
ATOM 678 C CA . ALA A 1 93 ? -7.055 -16.151 -23.607 1.00 67.19 93 ALA A CA 1
ATOM 679 C C . ALA A 1 93 ? -7.216 -15.399 -22.279 1.00 67.19 93 ALA A C 1
ATOM 681 O O . ALA A 1 93 ? -7.420 -16.028 -21.243 1.00 67.19 93 ALA A O 1
ATOM 682 N N . ALA A 1 94 ? -7.221 -14.063 -22.306 1.00 63.69 94 ALA A N 1
ATOM 683 C CA . ALA A 1 94 ? -7.444 -13.244 -21.117 1.00 63.69 94 ALA A CA 1
ATOM 684 C C . ALA A 1 94 ? -8.828 -13.462 -20.484 1.00 63.69 94 ALA A C 1
ATOM 686 O O . ALA A 1 94 ? -8.944 -13.584 -19.264 1.00 63.69 94 ALA A O 1
ATOM 687 N N . ALA A 1 95 ? -9.888 -13.514 -21.296 1.00 67.88 95 ALA A N 1
ATOM 688 C CA . ALA A 1 95 ? -11.244 -13.766 -20.819 1.00 67.88 95 ALA A CA 1
ATOM 689 C C . ALA A 1 95 ? -11.392 -15.199 -20.301 1.00 67.88 95 ALA A C 1
ATOM 691 O O . ALA A 1 95 ? -12.000 -15.401 -19.254 1.00 67.88 95 ALA A O 1
ATOM 692 N N . ASN A 1 96 ? -10.799 -16.181 -20.982 1.00 71.19 96 ASN A N 1
ATOM 693 C CA . ASN A 1 96 ? -10.768 -17.550 -20.490 1.00 71.19 96 ASN A CA 1
ATOM 694 C C . ASN A 1 96 ? -10.018 -17.622 -19.163 1.00 71.19 96 ASN A C 1
ATOM 696 O O . ASN A 1 96 ? -10.553 -18.188 -18.226 1.00 71.19 96 ASN A O 1
ATOM 700 N N . PHE A 1 97 ? -8.857 -16.997 -19.009 1.00 66.69 97 PHE A N 1
ATOM 701 C CA . PHE A 1 97 ? -8.182 -16.975 -17.714 1.00 66.69 97 PHE A CA 1
ATOM 702 C C . PHE A 1 97 ? -9.048 -16.325 -16.618 1.00 66.69 97 PHE A C 1
ATOM 704 O O . PHE A 1 97 ? -9.213 -16.887 -15.540 1.00 66.69 97 PHE A O 1
ATOM 711 N N . LEU A 1 98 ? -9.632 -15.150 -16.887 1.00 66.12 98 LEU A N 1
ATOM 712 C CA . LEU A 1 98 ? -10.381 -14.382 -15.884 1.00 66.12 98 LEU A CA 1
ATOM 713 C C . LEU A 1 98 ? -11.737 -14.990 -15.514 1.00 66.12 98 LEU A C 1
ATOM 715 O O . LEU A 1 98 ? -12.189 -14.836 -14.380 1.00 66.12 98 LEU A O 1
ATOM 719 N N . PHE A 1 99 ? -12.415 -15.617 -16.475 1.00 73.12 99 PHE A N 1
ATOM 720 C CA . PHE A 1 99 ? -13.787 -16.100 -16.318 1.00 73.12 99 PHE A CA 1
ATOM 721 C C . PHE A 1 99 ? -13.899 -17.629 -16.305 1.00 73.12 99 PHE A C 1
ATOM 723 O O . PHE A 1 99 ? -14.986 -18.137 -16.018 1.00 73.12 99 PHE A O 1
ATOM 730 N N . THR A 1 100 ? -12.819 -18.379 -16.562 1.00 70.88 100 THR A N 1
ATOM 731 C CA . THR A 1 100 ? -12.824 -19.833 -16.348 1.00 70.88 100 THR A CA 1
ATOM 732 C C . THR A 1 100 ? -12.817 -20.098 -14.856 1.00 70.88 100 THR A C 1
ATOM 734 O O . THR A 1 100 ? -11.816 -19.958 -14.161 1.00 70.88 100 THR A O 1
ATOM 737 N N . PHE A 1 101 ? -13.981 -20.489 -14.356 1.00 68.44 101 PHE A N 1
ATOM 738 C CA . PHE A 1 101 ? -14.143 -20.892 -12.975 1.00 68.44 101 PHE A CA 1
ATOM 739 C C . PHE A 1 101 ? -13.570 -22.296 -12.777 1.00 68.44 101 PHE A C 1
ATOM 741 O O . PHE A 1 101 ? -14.189 -23.289 -13.163 1.00 68.44 101 PHE A O 1
ATOM 748 N N . ASN A 1 102 ? -12.390 -22.380 -12.168 1.00 66.44 102 ASN A N 1
ATOM 749 C CA . ASN A 1 102 ? -11.783 -23.649 -11.803 1.00 66.44 102 ASN A CA 1
ATOM 750 C C . ASN A 1 102 ? -12.041 -23.962 -10.321 1.00 66.44 102 ASN A C 1
ATOM 752 O O . ASN A 1 102 ? -11.573 -23.265 -9.422 1.00 66.44 102 ASN A O 1
ATOM 756 N N . ILE A 1 103 ? -12.778 -25.043 -10.057 1.00 67.38 103 ILE A N 1
ATOM 757 C CA . ILE A 1 103 ? -13.072 -25.514 -8.693 1.00 67.38 103 ILE A CA 1
ATOM 758 C C . ILE A 1 103 ? -11.796 -26.015 -7.994 1.00 67.38 103 ILE A C 1
ATOM 760 O O . ILE A 1 103 ? -11.730 -26.001 -6.768 1.00 67.38 103 ILE A O 1
ATOM 764 N N . ALA A 1 104 ? -10.765 -26.411 -8.748 1.00 65.06 104 ALA A N 1
ATOM 765 C CA . ALA A 1 104 ? -9.468 -26.773 -8.182 1.00 65.06 104 ALA A CA 1
ATOM 766 C C . ALA A 1 104 ? -8.683 -25.547 -7.669 1.00 65.06 104 ALA A C 1
ATOM 768 O O . ALA A 1 104 ? -7.972 -25.664 -6.673 1.00 65.06 104 ALA A O 1
ATOM 769 N N . ASP A 1 105 ? -8.881 -24.371 -8.285 1.00 57.50 105 ASP A N 1
ATOM 770 C CA . ASP A 1 105 ? -8.246 -23.098 -7.894 1.00 57.50 105 ASP A CA 1
ATOM 771 C C . ASP A 1 105 ? -9.032 -22.346 -6.811 1.00 57.50 105 ASP A C 1
ATOM 773 O O . ASP A 1 105 ? -8.513 -21.420 -6.186 1.00 57.50 105 ASP A O 1
ATOM 777 N N . LEU A 1 106 ? -10.225 -22.841 -6.449 1.00 55.41 106 LEU A N 1
ATOM 778 C CA . LEU A 1 106 ? -10.818 -22.676 -5.111 1.00 55.41 106 LEU A CA 1
ATOM 779 C C . LEU A 1 106 ? -9.994 -23.427 -4.047 1.00 55.41 106 LEU A C 1
ATOM 781 O O . LEU A 1 106 ? -10.516 -23.984 -3.074 1.00 55.41 106 LEU A O 1
ATOM 785 N N . SER A 1 107 ? -8.679 -23.432 -4.242 1.00 53.34 107 SER A N 1
ATOM 786 C CA . SER A 1 107 ? -7.725 -23.931 -3.302 1.00 53.34 107 SER A CA 1
ATOM 787 C C . SER A 1 107 ? -7.842 -23.090 -2.046 1.00 53.34 107 SER A C 1
ATOM 789 O O . SER A 1 107 ? -8.136 -21.888 -2.017 1.00 53.34 107 SER A O 1
ATOM 791 N N . LEU A 1 108 ? -7.633 -23.815 -0.970 1.00 48.97 108 LEU A N 1
ATOM 792 C CA . LEU A 1 108 ? -7.514 -23.336 0.373 1.00 48.97 108 LEU A CA 1
ATOM 793 C C . LEU A 1 108 ? -6.684 -22.005 0.390 1.00 48.97 108 LEU A C 1
ATOM 795 O O . LEU A 1 108 ? -7.173 -20.961 0.822 1.00 48.97 108 LEU A O 1
ATOM 799 N N . GLU A 1 109 ? -5.501 -21.954 -0.201 1.00 47.44 109 GLU A N 1
ATOM 800 C CA . GLU A 1 109 ? -4.656 -20.746 -0.211 1.00 47.44 109 GLU A CA 1
ATOM 801 C C . GLU A 1 109 ? -5.253 -19.546 -0.971 1.00 47.44 109 GLU A C 1
ATOM 803 O O . GLU A 1 109 ? -5.185 -18.421 -0.469 1.00 47.44 109 GLU A O 1
ATOM 808 N N . GLY A 1 110 ? -5.929 -19.762 -2.106 1.00 44.56 110 GLY A N 1
ATOM 809 C CA . GLY A 1 110 ? -6.520 -18.683 -2.913 1.00 44.56 110 GLY A CA 1
ATOM 810 C C . GLY A 1 110 ? -7.582 -17.869 -2.162 1.00 44.56 110 GLY A C 1
ATOM 811 O O . GLY A 1 110 ? -7.643 -16.641 -2.277 1.00 44.56 110 GLY A O 1
ATOM 812 N N . LEU A 1 111 ? -8.367 -18.533 -1.304 1.00 45.84 111 LEU A N 1
ATOM 813 C CA . LEU A 1 111 ? -9.339 -17.856 -0.444 1.00 45.84 111 LEU A CA 1
ATOM 814 C C . LEU A 1 111 ? -8.649 -17.022 0.648 1.00 45.84 111 LEU A C 1
ATOM 816 O O . LEU A 1 111 ? -9.133 -15.946 0.976 1.00 45.84 111 LEU A O 1
ATOM 820 N N . ALA A 1 112 ? -7.542 -17.483 1.238 1.00 40.91 112 ALA A N 1
ATOM 821 C CA . ALA A 1 112 ? -6.829 -16.729 2.279 1.00 40.91 112 ALA A CA 1
ATOM 822 C C . ALA A 1 112 ? -6.163 -15.465 1.724 1.00 40.91 112 ALA A C 1
ATOM 824 O O . ALA A 1 112 ? -6.337 -14.380 2.284 1.00 40.91 112 ALA A O 1
ATOM 825 N N . THR A 1 113 ? -5.469 -15.598 0.593 1.00 44.44 113 THR A N 1
ATOM 826 C CA . THR A 1 113 ? -4.752 -14.504 -0.075 1.00 44.44 113 THR A CA 1
ATOM 827 C C . THR A 1 113 ? -5.711 -13.413 -0.564 1.00 44.44 113 THR A C 1
ATOM 829 O O . THR A 1 113 ? -5.432 -12.224 -0.412 1.00 44.44 113 THR A O 1
ATOM 832 N N . GLY A 1 114 ? -6.900 -13.786 -1.057 1.00 38.53 114 GLY A N 1
ATOM 833 C CA . GLY A 1 114 ? -7.924 -12.826 -1.487 1.00 38.53 114 GLY A CA 1
ATOM 834 C C . GLY A 1 114 ? -8.516 -11.970 -0.356 1.00 38.53 114 GLY A C 1
ATOM 835 O O . GLY A 1 114 ? -8.900 -10.822 -0.581 1.00 38.53 114 GLY A O 1
ATOM 836 N N . HIS A 1 115 ? -8.566 -12.476 0.880 1.00 41.84 115 HIS A N 1
ATOM 837 C CA . HIS A 1 115 ? -9.186 -11.758 2.001 1.00 41.84 115 HIS A CA 1
ATOM 838 C C . HIS A 1 115 ? -8.298 -10.677 2.623 1.00 41.84 115 HIS A C 1
ATOM 840 O O . HIS A 1 115 ? -8.832 -9.651 3.050 1.00 41.84 115 HIS A O 1
ATOM 846 N N . GLY A 1 116 ? -6.971 -10.859 2.649 1.00 36.25 116 GLY A N 1
ATOM 847 C CA . GLY A 1 116 ? -6.043 -9.826 3.132 1.00 36.25 116 GLY A CA 1
ATOM 848 C C . GLY A 1 116 ? -6.239 -8.506 2.382 1.00 36.25 116 GLY A C 1
ATOM 849 O O . GLY A 1 116 ? -6.355 -7.443 2.990 1.00 36.25 116 GLY A O 1
ATOM 850 N N . ALA A 1 117 ? -6.433 -8.597 1.064 1.00 34.78 117 ALA A N 1
ATOM 851 C CA . ALA A 1 117 ? -6.772 -7.473 0.202 1.00 34.78 117 ALA A CA 1
ATOM 852 C C . ALA A 1 117 ? -8.135 -6.838 0.565 1.00 34.78 117 ALA A C 1
ATOM 854 O O . ALA A 1 117 ? -8.239 -5.621 0.715 1.00 34.78 117 ALA A O 1
ATOM 855 N N . VAL A 1 118 ? -9.184 -7.642 0.781 1.00 36.94 118 VAL A N 1
ATOM 856 C CA . VAL A 1 118 ? -10.548 -7.156 1.085 1.00 36.94 118 VAL A CA 1
ATOM 857 C C . VAL A 1 118 ? -10.654 -6.460 2.449 1.00 36.94 118 VAL A C 1
ATOM 859 O O . VAL A 1 118 ? -11.453 -5.535 2.581 1.00 36.94 118 VAL A O 1
ATOM 862 N N . VAL A 1 119 ? -9.856 -6.853 3.446 1.00 36.84 119 VAL A N 1
ATOM 863 C CA . VAL A 1 119 ? -9.799 -6.180 4.761 1.00 36.84 119 VAL A CA 1
ATOM 864 C C . VAL A 1 119 ? -8.964 -4.889 4.689 1.00 36.84 119 VAL A C 1
ATOM 866 O O . VAL A 1 119 ? -9.357 -3.865 5.250 1.00 36.84 119 VAL A O 1
ATOM 869 N N . LEU A 1 120 ? -7.873 -4.886 3.909 1.00 33.59 120 LEU A N 1
ATOM 870 C CA . LEU A 1 120 ? -7.006 -3.720 3.678 1.00 33.59 120 LEU A CA 1
ATOM 871 C C . LEU A 1 120 ? -7.736 -2.526 3.036 1.00 33.59 120 LEU A C 1
ATOM 873 O O . LEU A 1 120 ? -7.575 -1.383 3.477 1.00 33.59 120 LEU A O 1
ATOM 877 N N . TYR A 1 121 ? -8.527 -2.759 1.980 1.00 40.34 121 TYR A N 1
ATOM 878 C CA . TYR A 1 121 ? -9.081 -1.664 1.166 1.00 40.34 121 TYR A CA 1
ATOM 879 C C . TYR A 1 121 ? -10.087 -0.751 1.903 1.00 40.34 121 TYR A C 1
ATOM 881 O O . TYR A 1 121 ? -10.049 0.469 1.689 1.00 40.34 121 TYR A O 1
ATOM 889 N N . PRO A 1 122 ? -10.998 -1.259 2.759 1.00 36.41 122 PRO A N 1
ATOM 890 C CA . PRO A 1 122 ? -11.958 -0.424 3.471 1.00 36.41 122 PRO A CA 1
ATOM 891 C C . PRO A 1 122 ? -11.394 0.205 4.749 1.00 36.41 122 PRO A C 1
ATOM 893 O O . PRO A 1 122 ? -11.669 1.385 4.980 1.00 36.41 122 PRO A O 1
ATOM 896 N N . GLU A 1 123 ? -10.627 -0.529 5.563 1.00 39.22 123 GLU A N 1
ATOM 897 C CA . GLU A 1 123 ? -10.221 -0.092 6.911 1.00 39.22 123 GLU A CA 1
ATOM 898 C C . GLU A 1 123 ? -9.222 1.074 6.872 1.00 39.22 123 GLU A C 1
ATOM 900 O O . GLU A 1 123 ? -9.436 2.098 7.528 1.00 39.22 123 GLU A O 1
ATOM 905 N N . LEU A 1 124 ? -8.211 0.996 6.001 1.00 36.62 124 LEU A N 1
ATOM 906 C CA . LEU A 1 124 ? -7.198 2.045 5.844 1.00 36.62 124 LEU A CA 1
ATOM 907 C C . LEU A 1 124 ? -7.747 3.305 5.159 1.00 36.62 124 LEU A C 1
ATOM 909 O O . LEU A 1 124 ? -7.397 4.430 5.522 1.00 36.62 124 LEU A O 1
ATOM 913 N N . ARG A 1 125 ? -8.668 3.144 4.197 1.00 33.75 125 ARG A N 1
ATOM 914 C CA . ARG A 1 125 ? -9.253 4.277 3.461 1.00 33.75 125 ARG A CA 1
ATOM 915 C C . ARG A 1 125 ? -10.334 5.014 4.252 1.00 33.75 125 ARG A C 1
ATOM 917 O O . ARG A 1 125 ? -10.536 6.210 4.030 1.00 33.75 125 ARG A O 1
ATOM 924 N N . HIS A 1 126 ? -11.050 4.328 5.147 1.00 39.88 126 HIS A N 1
ATOM 925 C CA . HIS A 1 126 ? -12.161 4.927 5.889 1.00 39.88 126 HIS A CA 1
ATOM 926 C C . HIS A 1 126 ? -11.790 5.356 7.313 1.00 39.88 126 HIS A C 1
ATOM 928 O O . HIS A 1 126 ? -12.289 6.394 7.750 1.00 39.88 126 HIS A O 1
ATOM 934 N N . GLY A 1 127 ? -10.892 4.642 8.002 1.00 33.44 127 GLY A N 1
ATOM 935 C CA . GLY A 1 127 ? -10.486 4.963 9.375 1.00 33.44 127 GLY A CA 1
ATOM 936 C C . GLY A 1 127 ? -9.774 6.315 9.496 1.00 33.44 127 GLY A C 1
ATOM 937 O O . GLY A 1 127 ? -10.208 7.170 10.266 1.00 33.44 127 GLY A O 1
ATOM 938 N N . GLY A 1 128 ? -8.751 6.560 8.666 1.00 32.81 128 GLY A N 1
ATOM 939 C CA . GLY A 1 128 ? -7.952 7.794 8.722 1.00 32.81 128 GLY A CA 1
ATOM 940 C C . GLY A 1 128 ? -8.658 9.034 8.158 1.00 32.81 128 GLY A C 1
ATOM 941 O O . GLY A 1 128 ? -8.619 10.105 8.757 1.00 32.81 128 GLY A O 1
ATOM 942 N N . HIS A 1 129 ? -9.368 8.905 7.031 1.00 33.53 129 HIS A N 1
ATOM 943 C CA . HIS A 1 129 ? -10.001 10.063 6.379 1.00 33.53 129 HIS A CA 1
ATOM 944 C C . HIS A 1 129 ? -11.343 10.493 6.992 1.00 33.53 129 HIS A C 1
ATOM 946 O O . HIS A 1 129 ? -11.703 11.667 6.885 1.00 33.53 129 HIS A O 1
ATOM 952 N N . TYR A 1 130 ? -12.114 9.582 7.603 1.00 31.48 130 TYR A N 1
ATOM 953 C CA . TYR A 1 130 ? -13.451 9.906 8.128 1.00 31.48 130 TYR A CA 1
ATOM 954 C C . TYR A 1 130 ? -13.508 10.032 9.653 1.00 31.48 130 TYR A C 1
ATOM 956 O O . TYR A 1 130 ? -14.353 10.794 10.128 1.00 31.48 130 TYR A O 1
ATOM 964 N N . GLY A 1 131 ? -12.628 9.354 10.404 1.00 26.20 131 GLY A N 1
ATOM 965 C CA . GLY A 1 131 ? -12.588 9.430 11.870 1.00 26.20 131 GLY A CA 1
ATOM 966 C C . GLY A 1 131 ? -12.287 10.847 12.361 1.00 26.20 131 GLY A C 1
ATOM 967 O O . GLY A 1 131 ? -13.107 11.459 13.046 1.00 26.20 131 GLY A O 1
ATOM 968 N N . LEU A 1 132 ? -11.185 11.437 11.889 1.00 25.58 132 LEU A N 1
ATOM 969 C CA . LEU A 1 132 ? -10.822 12.810 12.252 1.00 25.58 132 LEU A CA 1
ATOM 970 C C . LEU A 1 132 ? -11.758 13.860 11.636 1.00 25.58 132 LEU A C 1
ATOM 972 O O . LEU A 1 132 ? -12.105 14.836 12.291 1.00 25.58 132 LEU A O 1
ATOM 976 N N . ARG A 1 133 ? -12.234 13.678 10.397 1.00 25.78 133 ARG A N 1
ATOM 977 C CA . ARG A 1 133 ? -13.111 14.676 9.754 1.00 25.78 133 ARG A CA 1
ATOM 978 C C . ARG A 1 133 ? -14.484 14.779 10.423 1.00 25.78 133 ARG A C 1
ATOM 980 O O . ARG A 1 133 ? -15.133 15.798 10.237 1.00 25.78 133 ARG A O 1
ATOM 987 N N . ARG A 1 134 ? -14.936 13.768 11.180 1.00 25.19 134 ARG A N 1
ATOM 988 C CA . ARG A 1 134 ? -16.132 13.866 12.040 1.00 25.19 134 ARG A CA 1
ATOM 989 C C . ARG A 1 134 ? -15.820 14.405 13.433 1.00 25.19 134 ARG A C 1
ATOM 991 O O . ARG A 1 134 ? -16.616 15.192 13.930 1.00 25.19 134 ARG A O 1
ATOM 998 N N . LEU A 1 135 ? -14.670 14.058 14.013 1.00 25.83 135 LEU A N 1
ATOM 999 C CA . LEU A 1 135 ? -14.234 14.610 15.302 1.00 25.83 135 LEU A CA 1
ATOM 1000 C C . LEU A 1 135 ? -13.938 16.122 15.215 1.00 25.83 135 LEU A C 1
ATOM 1002 O O . LEU A 1 135 ? -14.321 16.865 16.111 1.00 25.83 135 LEU A O 1
ATOM 1006 N N . TYR A 1 136 ? -13.390 16.603 14.091 1.00 27.47 136 TYR A N 1
ATOM 1007 C CA . TYR A 1 136 ? -13.160 18.033 13.821 1.00 27.47 136 TYR A CA 1
ATOM 1008 C C . TYR A 1 136 ? -14.300 18.740 13.068 1.00 27.47 136 TYR A C 1
ATOM 1010 O O . TYR A 1 136 ? -14.277 19.962 12.940 1.00 27.47 136 TYR A O 1
ATOM 1018 N N . ALA A 1 137 ? -15.316 18.017 12.582 1.00 24.69 137 ALA A N 1
ATOM 1019 C CA . ALA A 1 137 ? -16.559 18.619 12.087 1.00 24.69 137 ALA A CA 1
ATOM 1020 C C . ALA A 1 137 ? -17.652 18.567 13.159 1.00 24.69 137 ALA A C 1
ATOM 1022 O O . ALA A 1 137 ? -18.792 18.186 12.888 1.00 24.69 137 ALA A O 1
ATOM 1023 N N . GLN A 1 138 ? -17.325 18.988 14.380 1.00 26.64 138 GLN A N 1
ATOM 1024 C CA . GLN A 1 138 ? -18.367 19.517 15.244 1.00 26.64 138 GLN A CA 1
ATOM 1025 C C . GLN A 1 138 ? -18.957 20.765 14.560 1.00 26.64 138 GLN A C 1
ATOM 1027 O O . GLN A 1 138 ? -18.224 21.658 14.148 1.00 26.64 138 GLN A O 1
ATOM 1032 N N . GLN A 1 139 ? -20.290 20.800 14.449 1.00 25.80 139 GLN A N 1
ATOM 1033 C CA . GLN A 1 139 ? -21.143 21.945 14.071 1.00 25.80 139 GLN A CA 1
ATOM 1034 C C . GLN A 1 139 ? -21.711 22.083 12.644 1.00 25.80 139 GLN A C 1
ATOM 1036 O O . GLN A 1 139 ? -22.141 23.181 12.296 1.00 25.80 139 GLN A O 1
ATOM 1041 N N . ARG A 1 140 ? -21.889 21.032 11.827 1.00 23.39 140 ARG A N 1
ATOM 1042 C CA . ARG A 1 140 ? -22.921 21.132 10.763 1.00 23.39 140 ARG A CA 1
ATOM 1043 C C . ARG A 1 140 ? -23.893 19.958 10.745 1.00 23.39 140 ARG A C 1
ATOM 1045 O O . ARG A 1 140 ? -23.546 18.832 10.412 1.00 23.39 140 ARG A O 1
ATOM 1052 N N . VAL A 1 141 ? -25.110 20.321 11.146 1.00 26.92 141 VAL A N 1
ATOM 1053 C CA . VAL A 1 141 ? -26.380 19.598 11.197 1.00 26.92 141 VAL A CA 1
ATOM 1054 C C . VAL A 1 141 ? -26.536 18.580 10.066 1.00 26.92 141 VAL A C 1
ATOM 1056 O O . VAL A 1 141 ? -26.232 18.848 8.903 1.00 26.92 141 VAL A O 1
ATOM 1059 N N . ALA A 1 142 ? -27.013 17.402 10.463 1.00 27.97 142 ALA A N 1
ATOM 1060 C CA . ALA A 1 142 ? -27.321 16.263 9.622 1.00 27.97 142 ALA A CA 1
ATOM 1061 C C . ALA A 1 142 ? -28.307 16.623 8.502 1.00 27.97 142 ALA A C 1
ATOM 1063 O O . ALA A 1 142 ? -29.401 17.114 8.764 1.00 27.97 142 ALA A O 1
ATOM 1064 N N . ASP A 1 143 ? -27.932 16.297 7.266 1.00 25.20 143 ASP A N 1
ATOM 1065 C CA . ASP A 1 143 ? -28.852 16.226 6.136 1.00 25.20 143 ASP A CA 1
ATOM 1066 C C . ASP A 1 143 ? -28.924 14.756 5.658 1.00 25.20 143 ASP A C 1
ATOM 1068 O O . ASP A 1 143 ? -27.940 14.239 5.103 1.00 25.20 143 ASP A O 1
ATOM 1072 N N . PRO A 1 144 ? -30.039 14.039 5.911 1.00 31.95 144 PRO A N 1
ATOM 1073 C CA . PRO A 1 144 ? -30.191 12.609 5.615 1.00 31.95 144 PRO A CA 1
ATOM 1074 C C . PRO A 1 144 ? -30.115 12.260 4.120 1.00 31.95 144 PRO A C 1
ATOM 1076 O O . PRO A 1 144 ? -29.889 11.103 3.759 1.00 31.95 144 PRO A O 1
ATOM 1079 N N . HIS A 1 145 ? -30.239 13.239 3.219 1.00 29.12 145 HIS A N 1
ATOM 1080 C CA . HIS A 1 145 ? -30.298 12.982 1.777 1.00 29.12 145 HIS A CA 1
ATOM 1081 C C . HIS A 1 145 ? -28.938 12.724 1.108 1.00 29.12 145 HIS A C 1
ATOM 1083 O O . HIS A 1 145 ? -28.885 12.270 -0.037 1.00 29.12 145 HIS A O 1
ATOM 1089 N N . ARG A 1 146 ? -27.809 12.915 1.808 1.00 29.66 146 ARG A N 1
ATOM 1090 C CA . ARG A 1 146 ? -26.468 12.681 1.228 1.00 29.66 146 ARG A CA 1
ATOM 1091 C C . ARG A 1 146 ? -25.949 11.244 1.356 1.00 29.66 146 ARG A C 1
ATOM 1093 O O . ARG A 1 146 ? -24.954 10.905 0.712 1.00 29.66 146 ARG A O 1
ATOM 1100 N N . LEU A 1 147 ? -26.633 10.373 2.102 1.00 31.47 147 LEU A N 1
ATOM 1101 C CA . LEU A 1 147 ? -26.293 8.944 2.198 1.00 31.47 147 LEU A CA 1
ATOM 1102 C C . LEU A 1 147 ? -26.742 8.139 0.965 1.00 31.47 147 LEU A 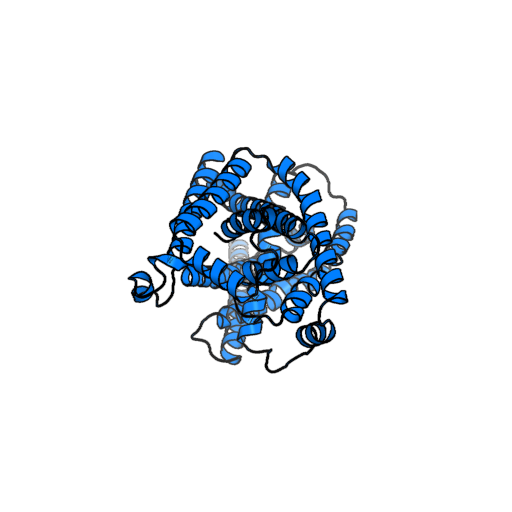C 1
ATOM 1104 O O . LEU A 1 147 ? -26.042 7.208 0.566 1.00 31.47 147 LEU A O 1
ATOM 1108 N N . CYS A 1 148 ? -27.796 8.567 0.259 1.00 28.16 148 CYS A N 1
ATOM 1109 C CA . CYS A 1 148 ? -28.201 7.955 -1.017 1.00 28.16 148 CYS A CA 1
ATOM 1110 C C . CYS A 1 148 ? -27.198 8.203 -2.164 1.00 28.16 148 CYS A C 1
ATOM 1112 O O . CYS A 1 148 ? -27.149 7.444 -3.130 1.00 28.16 148 CYS A O 1
ATOM 1114 N N . GLY A 1 149 ? -26.309 9.196 -2.039 1.00 29.38 149 GLY A N 1
ATOM 1115 C CA . GLY A 1 149 ? -25.184 9.388 -2.963 1.00 29.38 149 GLY A CA 1
ATOM 1116 C C . GLY A 1 149 ? -24.023 8.402 -2.757 1.00 29.38 149 GLY A C 1
ATOM 1117 O O . GLY A 1 149 ? -23.118 8.336 -3.592 1.00 29.38 149 GLY A O 1
ATOM 1118 N N . ARG A 1 150 ? -24.023 7.627 -1.661 1.00 34.34 150 ARG A N 1
ATOM 1119 C CA . ARG A 1 150 ? -22.899 6.759 -1.266 1.00 34.34 150 ARG A CA 1
ATOM 1120 C C . ARG A 1 150 ? -22.919 5.391 -1.957 1.00 34.34 150 ARG A C 1
ATOM 1122 O O . ARG A 1 150 ? -21.862 4.796 -2.135 1.00 34.34 150 ARG A O 1
ATOM 1129 N N . HIS A 1 151 ? -24.073 4.958 -2.468 1.00 30.91 151 HIS A N 1
ATOM 1130 C CA . HIS A 1 151 ? -24.196 3.734 -3.271 1.00 30.91 151 HIS A CA 1
ATOM 1131 C C . HIS A 1 151 ? -23.710 3.909 -4.726 1.00 30.91 151 HIS A C 1
ATOM 1133 O O . HIS A 1 151 ? -23.243 2.962 -5.353 1.00 30.91 151 HIS A O 1
ATOM 1139 N N . ARG A 1 152 ? -23.694 5.144 -5.254 1.00 28.86 152 ARG A N 1
ATOM 1140 C CA . ARG A 1 152 ? -23.141 5.440 -6.593 1.00 28.86 152 ARG A CA 1
ATOM 1141 C C . ARG A 1 152 ? -21.611 5.390 -6.671 1.00 28.86 152 ARG A C 1
ATOM 1143 O O . ARG A 1 152 ? -21.080 5.369 -7.777 1.00 28.86 152 ARG A O 1
ATOM 1150 N N . ARG A 1 153 ? -20.900 5.363 -5.535 1.00 31.91 153 ARG A N 1
ATOM 1151 C CA . ARG A 1 153 ? -19.428 5.281 -5.505 1.00 31.91 153 ARG A CA 1
ATOM 1152 C C . ARG A 1 153 ? -18.881 3.853 -5.444 1.00 31.91 153 ARG A C 1
ATOM 1154 O O . ARG A 1 153 ? -17.773 3.650 -5.915 1.00 31.91 153 ARG A O 1
ATOM 1161 N N . TYR A 1 154 ? -19.670 2.881 -4.979 1.00 36.06 154 TYR A N 1
ATOM 1162 C CA . TYR A 1 154 ? -19.347 1.456 -5.146 1.00 36.06 154 TYR A CA 1
ATOM 1163 C C . TYR A 1 154 ? -19.581 0.992 -6.594 1.00 36.06 154 TYR A C 1
ATOM 1165 O O . TYR A 1 154 ? -18.772 0.260 -7.147 1.00 36.06 154 TYR A O 1
ATOM 1173 N N . ARG A 1 155 ? -20.610 1.524 -7.271 1.00 28.08 155 ARG A N 1
ATOM 1174 C CA . ARG A 1 155 ? -20.939 1.162 -8.665 1.00 28.08 155 ARG A CA 1
ATOM 1175 C C . ARG A 1 155 ? -19.965 1.696 -9.732 1.00 28.08 155 ARG A C 1
ATOM 1177 O O . ARG A 1 155 ? -20.099 1.344 -10.893 1.00 28.08 155 ARG A O 1
ATOM 1184 N N . ARG A 1 156 ? -19.021 2.572 -9.369 1.00 32.38 156 ARG A N 1
ATOM 1185 C CA . ARG A 1 156 ? -17.981 3.104 -10.280 1.00 32.38 156 ARG A CA 1
ATOM 1186 C C . ARG A 1 156 ? -16.599 2.471 -10.073 1.00 32.38 156 ARG A C 1
ATOM 1188 O O . ARG A 1 156 ? -15.646 2.934 -10.686 1.00 32.38 156 ARG A O 1
ATOM 1195 N N . GLY A 1 157 ? -16.481 1.473 -9.195 1.00 34.62 157 GLY A N 1
ATOM 1196 C CA . GLY A 1 157 ? -15.218 0.775 -8.924 1.00 34.62 157 GLY A CA 1
ATOM 1197 C C . GLY A 1 157 ? -15.094 -0.598 -9.586 1.00 34.62 157 GLY A C 1
ATOM 1198 O O . GLY A 1 157 ? -13.986 -1.103 -9.701 1.00 34.62 157 GLY A O 1
ATOM 1199 N N . ASP A 1 158 ? -16.196 -1.177 -10.062 1.00 35.09 158 ASP A N 1
ATOM 1200 C CA . ASP A 1 158 ? -16.247 -2.580 -10.496 1.00 35.09 158 ASP A CA 1
ATOM 1201 C C . ASP A 1 158 ? -16.068 -2.754 -12.015 1.00 35.09 158 ASP A C 1
ATOM 1203 O O . ASP A 1 158 ? -16.827 -3.434 -12.694 1.00 35.09 158 ASP A O 1
ATOM 1207 N N . GLY A 1 159 ? -15.090 -2.042 -12.577 1.00 30.94 159 GLY A N 1
ATOM 1208 C CA . GLY A 1 159 ? -14.738 -2.140 -14.000 1.00 30.94 159 GLY A CA 1
ATOM 1209 C C . GLY A 1 159 ? -13.241 -2.039 -14.285 1.00 30.94 159 GLY A C 1
ATOM 1210 O O . GLY A 1 159 ? -12.839 -2.089 -15.440 1.00 30.94 159 GLY A O 1
ATOM 1211 N N . GLY A 1 160 ? -12.407 -1.881 -13.251 1.00 33.72 160 GLY A N 1
ATOM 1212 C CA . GLY A 1 160 ? -10.952 -1.759 -13.401 1.00 33.72 160 GLY A CA 1
ATOM 1213 C C . GLY A 1 160 ? -10.196 -3.090 -13.374 1.00 33.72 160 GLY A C 1
ATOM 1214 O O . GLY A 1 160 ? -9.010 -3.107 -13.677 1.00 33.72 160 GLY A O 1
ATOM 1215 N N . GLY A 1 161 ? -10.868 -4.189 -13.018 1.00 35.66 161 GLY A N 1
ATOM 1216 C CA . GLY A 1 161 ? -10.266 -5.519 -12.901 1.00 35.66 161 GLY A CA 1
ATOM 1217 C C . GLY A 1 161 ? -9.743 -6.114 -14.216 1.00 35.66 161 GLY A C 1
ATOM 1218 O O . GLY A 1 161 ? -8.599 -6.547 -14.237 1.00 35.66 161 GLY A O 1
ATOM 1219 N N . PRO A 1 162 ? -10.494 -6.117 -15.334 1.00 39.34 162 PRO A N 1
ATOM 1220 C CA . PRO A 1 162 ? -10.084 -6.910 -16.497 1.00 39.34 162 PRO A CA 1
ATOM 1221 C C . PRO A 1 162 ? -8.955 -6.284 -17.336 1.00 39.34 162 PRO A C 1
ATOM 1223 O O . PRO A 1 162 ? -8.319 -6.989 -18.109 1.00 39.34 162 PRO A O 1
ATOM 1226 N N . GLY A 1 163 ? -8.666 -4.985 -17.183 1.00 33.22 163 GLY A N 1
ATOM 1227 C CA . GLY A 1 163 ? -7.717 -4.258 -18.040 1.00 33.22 163 GLY A CA 1
ATOM 1228 C C . GLY A 1 163 ? -6.251 -4.605 -17.853 1.00 33.22 163 GLY A C 1
ATOM 1229 O O . GLY A 1 163 ? -5.529 -4.787 -18.827 1.00 33.22 163 GLY A O 1
ATOM 1230 N N . TYR A 1 164 ? -5.823 -4.710 -16.599 1.00 43.25 164 TYR A N 1
ATOM 1231 C CA . TYR A 1 164 ? -4.452 -5.088 -16.285 1.00 43.25 164 TYR A CA 1
ATOM 1232 C C . TYR A 1 164 ? -4.195 -6.556 -16.635 1.00 43.25 164 TYR A C 1
ATOM 1234 O O . TYR A 1 164 ? -3.247 -6.859 -17.352 1.00 43.25 164 TYR A O 1
ATOM 1242 N N . PHE A 1 165 ? -5.088 -7.450 -16.205 1.00 38.75 165 PHE A N 1
ATOM 1243 C CA . PHE A 1 165 ? -4.968 -8.881 -16.468 1.00 38.75 165 PHE A CA 1
ATOM 1244 C C . PHE A 1 165 ? -4.985 -9.205 -17.968 1.00 38.75 165 PHE A C 1
ATOM 1246 O O . PHE A 1 165 ? -4.179 -10.017 -18.402 1.00 38.75 165 PHE A O 1
ATOM 1253 N N . ALA A 1 166 ? -5.798 -8.524 -18.787 1.00 38.22 166 ALA A N 1
ATOM 1254 C CA . ALA A 1 166 ? -5.801 -8.749 -20.235 1.00 38.22 166 ALA A CA 1
ATOM 1255 C C . ALA A 1 166 ? -4.436 -8.522 -20.912 1.00 38.22 166 ALA A C 1
ATOM 1257 O O . ALA A 1 166 ? -4.121 -9.211 -21.878 1.00 38.22 166 ALA A O 1
ATOM 1258 N N . LEU A 1 167 ? -3.603 -7.621 -20.381 1.00 40.62 167 LEU A N 1
ATOM 1259 C CA . LEU A 1 167 ? -2.237 -7.412 -20.869 1.00 40.62 167 LEU A CA 1
ATOM 1260 C C . LEU A 1 167 ? -1.212 -8.371 -20.265 1.00 40.62 167 LEU A C 1
ATOM 1262 O O . LEU A 1 167 ? -0.325 -8.810 -20.989 1.00 40.62 167 LEU A O 1
ATOM 1266 N N . VAL A 1 168 ? -1.355 -8.755 -18.990 1.00 44.16 168 VAL A N 1
ATOM 1267 C CA . VAL A 1 168 ? -0.505 -9.803 -18.389 1.00 44.16 168 VAL A CA 1
ATOM 1268 C C . VAL A 1 168 ? -0.635 -11.120 -19.170 1.00 44.16 168 VAL A C 1
ATOM 1270 O O . VAL A 1 168 ? 0.366 -11.789 -19.414 1.00 44.16 168 VAL A O 1
ATOM 1273 N N . PHE A 1 169 ? -1.848 -11.451 -19.630 1.00 44.06 169 PHE A N 1
ATOM 1274 C CA . PHE A 1 169 ? -2.111 -12.674 -20.395 1.00 44.06 169 PHE A CA 1
ATOM 1275 C C . PHE A 1 169 ? -1.852 -12.547 -21.896 1.00 44.06 169 PHE A C 1
ATOM 1277 O O . PHE A 1 169 ? -1.407 -13.518 -22.501 1.00 44.06 169 PHE A O 1
ATOM 1284 N N . GLY A 1 170 ? -2.066 -11.369 -22.494 1.00 38.81 170 GLY A N 1
ATOM 1285 C CA . GLY A 1 170 ? -1.734 -11.123 -23.902 1.00 38.81 170 GLY A CA 1
ATOM 1286 C C . GLY A 1 170 ? -0.234 -11.241 -24.206 1.00 38.81 170 GLY A C 1
ATOM 1287 O O . GLY A 1 170 ? 0.121 -11.644 -25.308 1.00 38.81 170 GLY A O 1
ATOM 1288 N N . ALA A 1 171 ? 0.627 -10.958 -23.221 1.00 37.69 171 ALA A N 1
ATOM 1289 C CA . ALA A 1 171 ? 2.084 -11.074 -23.328 1.00 37.69 171 ALA A CA 1
ATOM 1290 C C . ALA A 1 171 ? 2.655 -12.424 -22.831 1.00 37.69 171 ALA A C 1
ATOM 1292 O O . ALA A 1 171 ? 3.872 -12.596 -22.791 1.00 37.69 171 ALA A O 1
ATOM 1293 N N . GLY A 1 172 ? 1.805 -13.385 -22.436 1.00 41.75 172 GLY A N 1
ATOM 1294 C CA . GLY A 1 172 ? 2.239 -14.725 -22.009 1.00 41.75 172 GLY A CA 1
ATOM 1295 C C . GLY A 1 172 ? 3.009 -14.781 -20.680 1.00 41.75 172 GLY A C 1
ATOM 1296 O O . GLY A 1 172 ? 3.834 -15.673 -20.501 1.00 41.75 172 GLY A O 1
ATOM 1297 N N . LEU A 1 173 ? 2.774 -13.842 -19.755 1.00 46.28 173 LEU A N 1
ATOM 1298 C CA . LEU A 1 173 ? 3.534 -13.737 -18.503 1.00 46.28 173 LEU A CA 1
ATOM 1299 C C . LEU A 1 173 ? 2.946 -14.593 -17.368 1.00 46.28 173 LEU A C 1
ATOM 1301 O O . LEU A 1 173 ? 1.729 -14.668 -17.190 1.00 46.28 173 LEU A O 1
ATOM 1305 N N . GLU A 1 174 ? 3.820 -15.182 -16.545 1.00 45.69 174 GLU A N 1
ATOM 1306 C CA . GLU A 1 174 ? 3.443 -15.946 -15.348 1.00 45.69 174 GLU A CA 1
ATOM 1307 C C . GLU A 1 174 ? 2.765 -15.059 -14.289 1.00 45.69 174 GLU A C 1
ATOM 1309 O O . GLU A 1 174 ? 3.369 -14.167 -13.684 1.00 45.69 174 GLU A O 1
ATOM 1314 N N . THR A 1 175 ? 1.497 -15.343 -13.992 1.00 45.47 175 THR A N 1
ATOM 1315 C CA . THR A 1 175 ? 0.807 -14.771 -12.834 1.00 45.47 175 THR A CA 1
ATOM 1316 C C . THR A 1 175 ? 1.196 -15.505 -11.559 1.00 45.47 175 THR A C 1
ATOM 1318 O O . THR A 1 175 ? 0.549 -16.471 -11.170 1.00 45.47 175 THR A O 1
ATOM 1321 N N . GLY A 1 176 ? 2.258 -15.036 -10.905 1.00 51.78 176 GLY A N 1
ATOM 1322 C CA . GLY A 1 176 ? 2.717 -15.604 -9.629 1.00 51.78 176 GLY A CA 1
ATOM 1323 C C . GLY A 1 176 ? 3.779 -14.796 -8.876 1.00 51.78 176 GLY A C 1
ATOM 1324 O O . GLY A 1 176 ? 4.118 -15.140 -7.752 1.00 51.78 176 GLY A O 1
ATOM 1325 N N . GLN A 1 177 ? 4.280 -13.694 -9.442 1.00 49.28 177 GLN A N 1
ATOM 1326 C CA . GLN A 1 177 ? 5.475 -12.983 -8.953 1.00 49.28 177 GLN A CA 1
ATOM 1327 C C . GLN A 1 177 ? 5.251 -12.022 -7.762 1.00 49.28 177 GLN A C 1
ATOM 1329 O O . GLN A 1 177 ? 6.029 -11.092 -7.533 1.00 49.28 177 GLN A O 1
ATOM 1334 N N . GLY A 1 178 ? 4.173 -12.206 -6.993 1.00 60.22 178 GLY A N 1
ATOM 1335 C CA . GLY A 1 178 ? 3.918 -11.417 -5.783 1.00 60.22 178 GLY A CA 1
ATOM 1336 C C . GLY A 1 178 ? 3.967 -9.887 -6.011 1.00 60.22 178 GLY A C 1
ATOM 1337 O O . GLY A 1 178 ? 3.408 -9.392 -6.995 1.00 60.22 178 GLY A O 1
ATOM 1338 N N . PRO A 1 179 ? 4.626 -9.105 -5.129 1.00 60.44 179 PRO A N 1
ATOM 1339 C CA . PRO A 1 179 ? 4.713 -7.642 -5.236 1.00 60.44 179 PRO A CA 1
ATOM 1340 C C . PRO A 1 179 ? 5.419 -7.115 -6.499 1.00 60.44 179 PRO A C 1
ATOM 1342 O O . PRO A 1 179 ? 5.225 -5.950 -6.857 1.00 60.44 179 PRO A O 1
ATOM 1345 N N . GLY A 1 180 ? 6.241 -7.941 -7.159 1.00 68.06 180 GLY A N 1
ATOM 1346 C CA . GLY A 1 180 ? 7.014 -7.571 -8.350 1.00 68.06 180 GLY A CA 1
ATOM 1347 C C . GLY A 1 180 ? 6.189 -7.505 -9.634 1.00 68.06 180 GLY A C 1
ATOM 1348 O O . GLY A 1 180 ? 6.594 -6.855 -10.595 1.00 68.06 180 GLY A O 1
ATOM 1349 N N . LEU A 1 181 ? 4.986 -8.091 -9.637 1.00 69.50 181 LEU A N 1
ATOM 1350 C CA . LEU A 1 181 ? 4.164 -8.240 -10.838 1.00 69.50 181 LEU A CA 1
ATOM 1351 C C . LEU A 1 181 ? 3.924 -6.898 -11.554 1.00 69.50 181 LEU A C 1
ATOM 1353 O O . LEU A 1 181 ? 4.111 -6.800 -12.764 1.00 69.50 181 LEU A O 1
ATOM 1357 N N . MET A 1 182 ? 3.598 -5.832 -10.815 1.00 78.19 182 MET A N 1
ATOM 1358 C CA . MET A 1 182 ? 3.380 -4.488 -11.374 1.00 78.19 182 MET A CA 1
ATOM 1359 C C . MET A 1 182 ? 4.631 -3.906 -12.055 1.00 78.19 182 MET A C 1
ATOM 1361 O O . MET A 1 182 ? 4.503 -3.105 -12.975 1.00 78.19 182 MET A O 1
ATOM 1365 N N . PHE A 1 183 ? 5.826 -4.282 -11.606 1.00 84.25 183 PHE A N 1
ATOM 1366 C CA . PHE A 1 183 ? 7.103 -3.720 -12.053 1.00 84.25 183 PHE A CA 1
ATOM 1367 C C . PHE A 1 183 ? 7.745 -4.512 -13.196 1.00 84.25 183 PHE A C 1
ATOM 1369 O O . PHE A 1 183 ? 8.695 -4.035 -13.803 1.00 84.25 183 PHE A O 1
ATOM 1376 N N . VAL A 1 184 ? 7.186 -5.671 -13.543 1.00 82.25 184 VAL A N 1
ATOM 1377 C CA . VAL A 1 184 ? 7.606 -6.454 -14.713 1.00 82.25 184 VAL A CA 1
ATOM 1378 C C . VAL A 1 184 ? 6.534 -6.400 -15.799 1.00 82.25 184 VAL A C 1
ATOM 1380 O O . VAL A 1 184 ? 6.77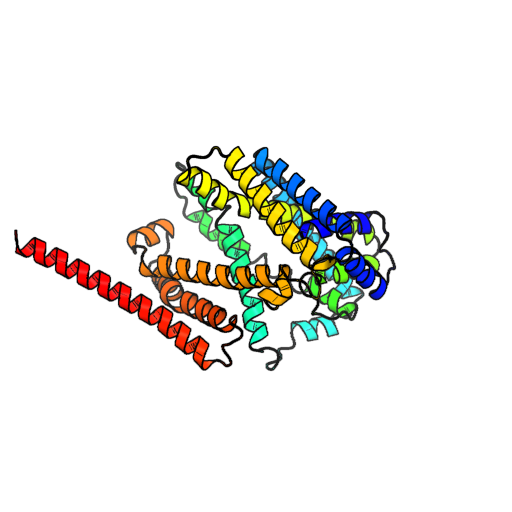5 -5.957 -16.919 1.00 82.25 184 VAL A O 1
ATOM 1383 N N . THR A 1 185 ? 5.302 -6.757 -15.442 1.00 77.75 185 THR A N 1
ATOM 1384 C CA . THR A 1 185 ? 4.219 -6.936 -16.419 1.00 77.75 185 THR A CA 1
ATOM 1385 C C . THR A 1 185 ? 3.721 -5.626 -17.038 1.00 77.75 185 THR A C 1
ATOM 1387 O O . THR A 1 185 ? 3.462 -5.575 -18.239 1.00 77.75 185 THR A O 1
ATOM 1390 N N . LEU A 1 186 ? 3.592 -4.545 -16.254 1.00 80.31 186 LEU A N 1
ATOM 1391 C CA . LEU A 1 186 ? 3.116 -3.262 -16.785 1.00 80.31 186 LEU A CA 1
ATOM 1392 C C . LEU A 1 186 ? 4.155 -2.562 -17.661 1.00 80.31 186 LEU A C 1
ATOM 1394 O O . LEU A 1 186 ? 3.771 -2.075 -18.721 1.00 80.31 186 LEU A O 1
ATOM 1398 N N . PRO A 1 187 ? 5.444 -2.485 -17.282 1.00 86.19 187 PRO A N 1
ATOM 1399 C CA . PRO A 1 187 ? 6.451 -1.936 -18.179 1.00 86.19 187 PRO A CA 1
ATOM 1400 C C . PRO A 1 187 ? 6.531 -2.677 -19.509 1.00 86.19 187 PRO A C 1
ATOM 1402 O O . PRO A 1 187 ? 6.627 -2.004 -20.529 1.00 86.19 187 PRO A O 1
ATOM 1405 N N . LEU A 1 188 ? 6.397 -4.010 -19.518 1.00 83.62 188 LEU A N 1
ATOM 1406 C CA . LEU A 1 188 ? 6.343 -4.775 -20.767 1.00 83.62 188 LEU A CA 1
ATOM 1407 C C . LEU A 1 188 ? 5.142 -4.362 -21.625 1.00 83.62 188 LEU A C 1
ATOM 1409 O O . LEU A 1 188 ? 5.300 -4.015 -22.791 1.00 83.62 188 LEU A O 1
ATOM 1413 N N . ALA A 1 189 ? 3.955 -4.303 -21.018 1.00 79.12 189 ALA A N 1
ATOM 1414 C CA . ALA A 1 189 ? 2.745 -3.844 -21.691 1.00 79.12 189 ALA A CA 1
ATOM 1415 C C . ALA A 1 189 ? 2.909 -2.445 -22.304 1.00 79.12 189 ALA A C 1
ATOM 1417 O O . ALA A 1 189 ? 2.454 -2.185 -23.414 1.00 79.12 189 ALA A O 1
ATOM 1418 N N . PHE A 1 190 ? 3.555 -1.525 -21.587 1.00 86.62 190 PHE A N 1
ATOM 1419 C CA . PHE A 1 190 ? 3.821 -0.187 -22.097 1.00 86.62 190 PHE A CA 1
ATOM 1420 C C . PHE A 1 190 ? 4.909 -0.176 -23.175 1.00 86.62 190 PHE A C 1
ATOM 1422 O O . PHE A 1 190 ? 4.800 0.618 -24.101 1.00 86.62 190 PHE A O 1
ATOM 1429 N N . ALA A 1 191 ? 5.930 -1.029 -23.095 1.00 86.25 191 ALA A N 1
ATOM 1430 C CA . ALA A 1 191 ? 7.028 -1.084 -24.061 1.00 86.25 191 ALA A CA 1
ATOM 1431 C C . ALA A 1 191 ? 6.553 -1.400 -25.488 1.00 86.25 191 ALA A C 1
ATOM 1433 O O . ALA A 1 191 ? 7.140 -0.903 -26.450 1.00 86.25 191 ALA A O 1
ATOM 1434 N N . GLU A 1 192 ? 5.474 -2.171 -25.619 1.00 82.38 192 GLU A N 1
ATOM 1435 C CA . GLU A 1 192 ? 4.855 -2.509 -26.904 1.00 82.38 192 GLU A CA 1
ATOM 1436 C C . GLU A 1 192 ? 3.921 -1.411 -27.438 1.00 82.38 192 GLU A C 1
ATOM 1438 O O . GLU A 1 192 ? 3.612 -1.383 -28.629 1.00 82.38 192 GLU A O 1
ATOM 1443 N N . MET A 1 193 ? 3.457 -0.493 -26.581 1.00 83.31 193 MET A N 1
ATOM 1444 C CA . MET A 1 193 ? 2.505 0.549 -26.968 1.00 83.31 193 MET A CA 1
ATOM 1445 C C . MET A 1 193 ? 3.181 1.722 -27.693 1.00 83.31 193 MET A C 1
ATOM 1447 O O . MET A 1 193 ? 4.235 2.212 -27.267 1.00 83.31 193 MET A O 1
ATOM 1451 N N . PRO A 1 194 ? 2.529 2.306 -28.717 1.00 86.00 194 PRO A N 1
ATOM 1452 C CA . PRO A 1 194 ? 2.954 3.590 -29.256 1.00 86.00 194 PRO A CA 1
ATOM 1453 C C . PRO A 1 194 ? 2.857 4.662 -28.161 1.00 86.00 194 PRO A C 1
ATOM 1455 O O . PRO A 1 194 ? 1.851 4.766 -27.462 1.00 86.00 194 PRO A O 1
ATOM 1458 N N . PHE A 1 195 ? 3.912 5.467 -28.006 1.00 88.69 195 PHE A N 1
ATOM 1459 C CA . PHE A 1 195 ? 4.069 6.424 -26.895 1.00 88.69 195 PHE A CA 1
ATOM 1460 C C . PHE A 1 195 ? 4.077 5.786 -25.490 1.00 88.69 195 PHE A C 1
ATOM 1462 O O . PHE A 1 195 ? 3.862 6.477 -24.490 1.00 88.69 195 PHE A O 1
ATOM 1469 N N . GLY A 1 196 ? 4.394 4.493 -25.402 1.00 87.06 196 GLY A N 1
ATOM 1470 C CA . GLY A 1 196 ? 4.467 3.717 -24.167 1.00 87.06 196 GLY A CA 1
ATOM 1471 C C . GLY A 1 196 ? 5.322 4.323 -23.056 1.00 87.06 196 GLY A C 1
ATOM 1472 O O . GLY A 1 196 ? 4.904 4.347 -21.901 1.00 87.06 196 GLY A O 1
ATOM 1473 N N . ALA A 1 197 ? 6.468 4.907 -23.412 1.00 91.88 197 ALA A N 1
ATOM 1474 C CA . ALA A 1 197 ? 7.362 5.615 -22.493 1.00 91.88 197 ALA A CA 1
ATOM 1475 C C . ALA A 1 197 ? 6.634 6.716 -21.702 1.00 91.88 197 ALA A C 1
ATOM 1477 O O . ALA A 1 197 ? 6.716 6.789 -20.473 1.00 91.88 197 ALA A O 1
ATOM 1478 N N . LEU A 1 198 ? 5.858 7.550 -22.405 1.00 92.50 198 LEU A N 1
ATOM 1479 C CA . LEU A 1 198 ? 5.098 8.638 -21.795 1.00 92.50 198 LEU A CA 1
ATOM 1480 C C . LEU A 1 198 ? 3.921 8.095 -20.982 1.00 92.50 198 LEU A C 1
ATOM 1482 O O . LEU A 1 198 ? 3.723 8.517 -19.844 1.00 92.50 198 LEU A O 1
ATOM 1486 N N . VAL A 1 199 ? 3.153 7.156 -21.544 1.00 90.25 199 VAL A N 1
ATOM 1487 C CA . VAL A 1 199 ? 1.975 6.579 -20.875 1.00 90.25 199 VAL A CA 1
ATOM 1488 C C . VAL A 1 199 ? 2.379 5.864 -19.584 1.00 90.25 199 VAL A C 1
ATOM 1490 O O . VAL A 1 199 ? 1.792 6.122 -18.533 1.00 90.25 199 VAL A O 1
ATOM 1493 N N . GLY A 1 200 ? 3.419 5.033 -19.633 1.00 88.88 200 GLY A N 1
ATOM 1494 C CA . GLY A 1 200 ? 3.949 4.330 -18.470 1.00 88.88 200 GLY A CA 1
ATOM 1495 C C . GLY A 1 200 ? 4.622 5.256 -17.460 1.00 88.88 200 GLY A C 1
ATOM 1496 O O . GLY A 1 200 ? 4.423 5.102 -16.257 1.00 88.88 200 GLY A O 1
ATOM 1497 N N . GLY A 1 201 ? 5.349 6.278 -17.920 1.00 93.38 201 GLY A N 1
ATOM 1498 C CA . GLY A 1 201 ? 5.922 7.297 -17.041 1.00 93.38 201 GLY A CA 1
ATOM 1499 C C . GLY A 1 201 ? 4.845 8.042 -16.251 1.00 93.38 201 GLY A C 1
ATOM 1500 O O . GLY A 1 201 ? 4.922 8.144 -15.027 1.00 93.38 201 GLY A O 1
ATOM 1501 N N . VAL A 1 202 ? 3.784 8.492 -16.931 1.00 92.75 202 VAL A N 1
ATOM 1502 C CA . VAL A 1 202 ? 2.625 9.117 -16.275 1.00 92.75 202 VAL A CA 1
ATOM 1503 C C . VAL A 1 202 ? 1.917 8.122 -15.353 1.00 92.75 202 VAL A C 1
ATOM 1505 O O . VAL A 1 202 ? 1.545 8.497 -14.243 1.00 92.75 202 VAL A O 1
ATOM 1508 N N . PHE A 1 203 ? 1.767 6.856 -15.750 1.00 88.25 203 PHE A N 1
ATOM 1509 C CA . PHE A 1 203 ? 1.181 5.819 -14.899 1.00 88.25 203 PHE A CA 1
ATOM 1510 C C . PHE A 1 203 ? 1.913 5.691 -13.555 1.00 88.25 203 PHE A C 1
ATOM 1512 O O . PHE A 1 203 ? 1.276 5.799 -12.504 1.00 88.25 203 PHE A O 1
ATOM 1519 N N . PHE A 1 204 ? 3.241 5.535 -13.557 1.00 90.00 204 PHE A N 1
ATOM 1520 C CA . PHE A 1 204 ? 4.002 5.414 -12.311 1.00 90.00 204 PHE A CA 1
ATOM 1521 C C . PHE A 1 204 ? 3.984 6.709 -11.478 1.00 90.00 204 PHE A C 1
ATOM 1523 O O . PHE A 1 204 ? 3.895 6.629 -10.253 1.00 90.00 204 PHE A O 1
ATOM 1530 N N . ILE A 1 205 ? 3.932 7.896 -12.100 1.00 91.81 205 ILE A N 1
ATOM 1531 C CA . ILE A 1 205 ? 3.696 9.169 -11.385 1.00 91.81 205 ILE A CA 1
ATOM 1532 C C . ILE A 1 205 ? 2.346 9.153 -10.653 1.00 91.81 205 ILE A C 1
ATOM 1534 O O . ILE A 1 205 ? 2.241 9.589 -9.502 1.00 91.81 205 ILE A O 1
ATOM 1538 N N . LEU A 1 206 ? 1.296 8.645 -11.299 1.00 85.00 206 LEU A N 1
ATOM 1539 C CA . LEU A 1 206 ? -0.027 8.541 -10.685 1.00 85.00 206 LEU A CA 1
ATOM 1540 C C . LEU A 1 206 ? -0.036 7.531 -9.530 1.00 85.00 206 LEU A C 1
ATOM 1542 O O . LEU A 1 206 ? -0.629 7.814 -8.485 1.00 85.00 206 LEU A O 1
ATOM 1546 N N . VAL A 1 207 ? 0.670 6.405 -9.677 1.00 83.12 207 VAL A N 1
ATOM 1547 C CA . VAL A 1 207 ? 0.886 5.424 -8.599 1.00 83.12 207 VAL A CA 1
ATOM 1548 C C . VAL A 1 207 ? 1.625 6.057 -7.417 1.00 83.12 207 VAL A C 1
ATOM 1550 O O . VAL A 1 207 ? 1.214 5.858 -6.274 1.00 83.12 207 VAL A O 1
ATOM 1553 N N . LEU A 1 208 ? 2.651 6.880 -7.657 1.00 87.00 208 LEU A N 1
ATOM 1554 C CA . LEU A 1 208 ? 3.364 7.605 -6.598 1.00 87.00 208 LEU A CA 1
ATOM 1555 C C . LEU A 1 208 ? 2.448 8.550 -5.819 1.00 87.00 208 LEU A C 1
ATOM 1557 O O . LEU A 1 208 ? 2.489 8.569 -4.589 1.00 87.00 208 LEU A O 1
ATOM 1561 N N . GLY A 1 209 ? 1.577 9.297 -6.502 1.00 81.75 209 GLY A N 1
ATOM 1562 C CA . GLY A 1 209 ? 0.593 10.137 -5.815 1.00 81.75 209 GLY A CA 1
ATOM 1563 C C . GLY A 1 209 ? -0.413 9.333 -4.998 1.00 81.75 209 GLY A C 1
ATOM 1564 O O . GLY A 1 209 ? -0.719 9.698 -3.862 1.00 81.75 209 GLY A O 1
ATOM 1565 N N . ALA A 1 210 ? -0.888 8.204 -5.531 1.00 77.00 210 ALA A N 1
ATOM 1566 C CA . ALA A 1 210 ? -1.746 7.286 -4.786 1.00 77.00 210 ALA A CA 1
ATOM 1567 C C . ALA A 1 210 ? -1.029 6.715 -3.544 1.00 77.00 210 ALA A C 1
ATOM 1569 O O . ALA A 1 210 ? -1.627 6.641 -2.464 1.00 77.00 210 ALA A O 1
ATOM 1570 N N . ALA A 1 211 ? 0.261 6.391 -3.654 1.00 81.44 211 ALA A N 1
ATOM 1571 C CA . ALA A 1 211 ? 1.076 5.926 -2.537 1.00 81.44 211 ALA A CA 1
ATOM 1572 C C . ALA A 1 211 ? 1.259 7.009 -1.461 1.00 81.44 211 ALA A C 1
ATOM 1574 O O . ALA A 1 211 ? 1.082 6.720 -0.278 1.00 81.44 211 ALA A O 1
ATOM 1575 N N . ILE A 1 212 ? 1.526 8.261 -1.853 1.00 82.19 212 ILE A N 1
ATOM 1576 C CA . ILE A 1 212 ? 1.595 9.409 -0.930 1.00 82.19 212 ILE A CA 1
ATOM 1577 C C . ILE A 1 212 ? 0.254 9.608 -0.213 1.00 82.19 212 ILE A C 1
ATOM 1579 O O . ILE A 1 212 ? 0.218 9.836 0.992 1.00 82.19 212 ILE A O 1
ATOM 1583 N N . SER A 1 213 ? -0.871 9.485 -0.923 1.00 76.00 213 SER A N 1
ATOM 1584 C CA . SER A 1 213 ? -2.186 9.610 -0.285 1.00 76.00 213 SER A CA 1
ATOM 1585 C C . SER A 1 213 ? -2.412 8.576 0.809 1.00 76.00 213 SER A C 1
ATOM 1587 O O . SER A 1 213 ? -2.911 8.909 1.879 1.00 76.00 213 SER A O 1
ATOM 1589 N N . SER A 1 214 ? -1.979 7.342 0.551 1.00 77.00 214 SER A N 1
ATOM 1590 C CA . SER A 1 214 ? -2.139 6.221 1.470 1.00 77.00 214 SER A CA 1
ATOM 1591 C C . SER A 1 214 ? -1.197 6.340 2.668 1.00 77.00 214 SER A C 1
ATOM 1593 O O . SER A 1 214 ? -1.592 6.019 3.787 1.00 77.00 214 SER A O 1
ATOM 1595 N N . SER A 1 215 ? 0.025 6.851 2.468 1.00 79.38 215 SER A N 1
ATOM 1596 C CA . SER A 1 215 ? 0.972 7.077 3.566 1.00 79.38 215 SER A CA 1
ATOM 1597 C C . SER A 1 215 ? 0.462 8.130 4.553 1.00 79.38 215 SER A C 1
ATOM 1599 O O . SER A 1 215 ? 0.593 7.945 5.762 1.00 79.38 215 SER A O 1
ATOM 1601 N N . ILE A 1 216 ? -0.212 9.179 4.069 1.00 76.81 216 ILE A N 1
ATOM 1602 C CA . ILE A 1 216 ? -0.864 10.181 4.927 1.00 76.81 216 ILE A CA 1
ATOM 1603 C C . ILE A 1 216 ? -1.958 9.531 5.784 1.00 76.81 216 ILE A C 1
ATOM 1605 O O . ILE A 1 216 ? -1.990 9.737 6.997 1.00 76.81 216 ILE A O 1
ATOM 1609 N N . SER A 1 217 ? -2.833 8.717 5.182 1.00 74.00 217 SER A N 1
ATOM 1610 C CA . SER A 1 217 ? -3.924 8.038 5.902 1.00 74.00 217 SER A CA 1
ATOM 1611 C C . SER A 1 217 ? -3.423 7.042 6.948 1.00 74.00 217 SER A C 1
ATOM 1613 O O . SER A 1 217 ? -4.134 6.794 7.918 1.00 74.00 217 SER A O 1
ATOM 1615 N N . LEU A 1 218 ? -2.231 6.471 6.748 1.00 77.06 218 LEU A N 1
ATOM 1616 C CA . LEU A 1 218 ? -1.584 5.542 7.678 1.00 77.06 218 LEU A CA 1
ATOM 1617 C C . LEU A 1 218 ? -0.916 6.257 8.857 1.00 77.06 218 LEU A C 1
ATOM 1619 O O . LEU A 1 218 ? -0.966 5.760 9.980 1.00 77.06 218 LEU A O 1
ATOM 1623 N N . ILE A 1 219 ? -0.302 7.418 8.621 1.00 79.94 219 ILE A N 1
ATOM 1624 C CA . ILE A 1 219 ? 0.372 8.185 9.677 1.00 79.94 219 ILE A CA 1
ATOM 1625 C C . ILE A 1 219 ? -0.649 8.844 10.613 1.00 79.94 219 ILE A C 1
ATOM 1627 O O . ILE A 1 219 ? -0.413 8.900 11.817 1.00 79.94 219 ILE A O 1
ATOM 1631 N N . GLU A 1 220 ? -1.786 9.317 10.092 1.00 75.56 220 GLU A N 1
ATOM 1632 C CA . GLU A 1 220 ? -2.731 10.142 10.860 1.00 75.56 220 GLU A CA 1
ATOM 1633 C C . GLU A 1 220 ? -3.301 9.462 12.124 1.00 75.56 220 GLU A C 1
ATOM 1635 O O . GLU A 1 220 ? -3.240 10.085 13.184 1.00 75.56 220 GLU A O 1
ATOM 1640 N N . PRO A 1 221 ? -3.810 8.210 12.092 1.00 77.00 221 PRO A N 1
ATOM 1641 C CA . PRO A 1 221 ? -4.381 7.570 13.278 1.00 77.00 221 PRO A CA 1
ATOM 1642 C C . PRO A 1 221 ? -3.340 7.327 14.370 1.00 77.00 221 PRO A C 1
ATOM 1644 O O . PRO A 1 221 ? -3.623 7.503 15.552 1.00 77.00 221 PRO A O 1
ATOM 1647 N N . VAL A 1 222 ? -2.121 6.949 13.979 1.00 81.81 222 VAL A N 1
ATOM 1648 C CA . VAL A 1 222 ? -1.046 6.680 14.938 1.00 81.81 222 VAL A CA 1
ATOM 1649 C C . VAL A 1 222 ? -0.495 7.984 15.505 1.00 81.81 222 VAL A C 1
ATOM 1651 O O . VAL A 1 222 ? -0.255 8.078 16.705 1.00 81.81 222 VAL A O 1
ATOM 1654 N N . ALA A 1 223 ? -0.360 9.024 14.678 1.00 82.12 223 ALA A N 1
ATOM 1655 C CA . ALA A 1 223 ? 0.013 10.351 15.149 1.00 82.12 223 ALA A CA 1
ATOM 1656 C C . ALA A 1 223 ? -1.029 10.909 16.131 1.00 82.12 223 ALA A C 1
ATOM 1658 O O . ALA A 1 223 ? -0.644 11.435 17.171 1.00 82.12 223 ALA A O 1
ATOM 1659 N N . ALA A 1 224 ? -2.327 10.748 15.848 1.00 80.62 224 ALA A N 1
ATOM 1660 C CA . ALA A 1 224 ? -3.400 11.137 16.763 1.00 80.62 224 ALA A CA 1
ATOM 1661 C C . ALA A 1 224 ? -3.314 10.372 18.093 1.00 80.62 224 ALA A C 1
ATOM 1663 O O . ALA A 1 224 ? -3.339 10.993 19.151 1.00 80.62 224 ALA A O 1
ATOM 1664 N N . PHE A 1 225 ? -3.102 9.053 18.044 1.00 84.69 225 PHE A N 1
ATOM 1665 C CA . PHE A 1 225 ? -2.893 8.242 19.244 1.00 84.69 225 PHE A CA 1
ATOM 1666 C C . PHE A 1 225 ? -1.694 8.721 20.076 1.00 84.69 225 PHE A C 1
ATOM 1668 O O . PHE A 1 225 ? -1.799 8.823 21.295 1.00 84.69 225 PHE A O 1
ATOM 1675 N N . LEU A 1 226 ? -0.562 9.047 19.444 1.00 87.25 226 LEU A N 1
ATOM 1676 C CA . LEU A 1 226 ? 0.625 9.537 20.153 1.00 87.25 226 LEU A CA 1
ATOM 1677 C C . LEU A 1 226 ? 0.399 10.911 20.797 1.00 87.25 226 LEU A C 1
ATOM 1679 O O . LEU A 1 226 ? 0.851 11.142 21.917 1.00 87.25 226 LEU A O 1
ATOM 1683 N N . VAL A 1 227 ? -0.317 11.805 20.113 1.00 87.31 227 VAL A N 1
ATOM 1684 C CA . VAL A 1 227 ? -0.680 13.127 20.643 1.00 87.31 227 VAL A CA 1
ATOM 1685 C C . VAL A 1 227 ? -1.632 12.991 21.834 1.00 87.31 227 VAL A C 1
ATOM 1687 O O . VAL A 1 227 ? -1.397 13.616 22.858 1.00 87.31 227 VAL A O 1
ATOM 1690 N N . GLU A 1 228 ? -2.669 12.153 21.731 1.00 86.62 228 GLU A N 1
ATOM 1691 C CA . GLU A 1 228 ? -3.672 11.974 22.792 1.00 86.62 228 GLU A CA 1
ATOM 1692 C C . GLU A 1 228 ? -3.146 11.186 23.998 1.00 86.62 228 GLU A C 1
ATOM 1694 O O . GLU A 1 228 ? -3.540 11.452 25.131 1.00 86.62 228 GLU A O 1
ATOM 1699 N N . ARG A 1 229 ? -2.287 10.183 23.776 1.00 91.69 229 ARG A N 1
ATOM 1700 C CA . ARG A 1 229 ? -1.825 9.283 24.843 1.00 91.69 229 ARG A CA 1
ATOM 1701 C C . ARG A 1 229 ? -0.577 9.780 25.565 1.00 91.69 229 ARG A C 1
ATOM 1703 O O . ARG A 1 229 ? -0.418 9.468 26.744 1.00 91.69 229 ARG A O 1
ATOM 1710 N N . PHE A 1 230 ? 0.315 10.473 24.861 1.00 90.56 230 PHE A N 1
ATOM 1711 C CA . PHE A 1 230 ? 1.628 10.880 25.374 1.00 90.56 230 PHE A CA 1
ATOM 1712 C C . PHE A 1 230 ? 1.821 12.405 25.398 1.00 90.56 230 PHE A C 1
ATOM 1714 O O . PHE A 1 230 ? 2.952 12.855 25.577 1.00 90.56 230 PHE A O 1
ATOM 1721 N N . ASP A 1 231 ? 0.755 13.191 25.190 1.00 89.06 231 ASP A N 1
ATOM 1722 C CA . ASP A 1 231 ? 0.769 14.665 25.167 1.00 89.06 231 ASP A CA 1
ATOM 1723 C C . ASP A 1 231 ? 1.852 15.262 24.238 1.00 89.06 231 ASP A C 1
ATOM 1725 O O . ASP A 1 231 ? 2.400 16.343 24.468 1.00 89.06 231 ASP A O 1
ATOM 1729 N N . MET A 1 232 ? 2.193 14.544 23.163 1.00 89.38 232 MET A N 1
ATOM 1730 C CA . MET A 1 232 ? 3.217 14.968 22.207 1.00 89.38 232 MET A CA 1
ATOM 1731 C C . MET A 1 232 ? 2.696 16.073 21.290 1.00 89.38 232 MET A C 1
ATOM 1733 O O . MET A 1 232 ? 1.524 16.107 20.918 1.00 89.38 232 MET A O 1
ATOM 1737 N N . THR A 1 233 ? 3.588 16.942 20.809 1.00 87.50 233 THR A N 1
ATOM 1738 C CA . THR A 1 233 ? 3.214 17.864 19.727 1.00 87.50 233 THR A CA 1
ATOM 1739 C C . THR A 1 233 ? 3.074 17.106 18.401 1.00 87.50 233 THR A C 1
ATOM 1741 O O . THR A 1 233 ? 3.808 16.153 18.124 1.00 87.50 233 THR A O 1
ATOM 1744 N N . ARG A 1 234 ? 2.159 17.552 17.528 1.00 80.88 234 ARG A N 1
ATOM 1745 C CA . ARG A 1 234 ? 1.917 16.914 16.219 1.00 80.88 234 ARG A CA 1
ATOM 1746 C C . ARG A 1 234 ? 3.198 16.700 15.389 1.00 80.88 234 ARG A C 1
ATOM 1748 O O . ARG A 1 234 ? 3.350 15.606 14.846 1.00 80.88 234 ARG A O 1
ATOM 1755 N N . PRO A 1 235 ? 4.138 17.665 15.288 1.00 83.81 235 PRO A N 1
ATOM 1756 C CA . PRO A 1 235 ? 5.382 17.451 14.548 1.00 83.81 235 PRO A CA 1
ATOM 1757 C C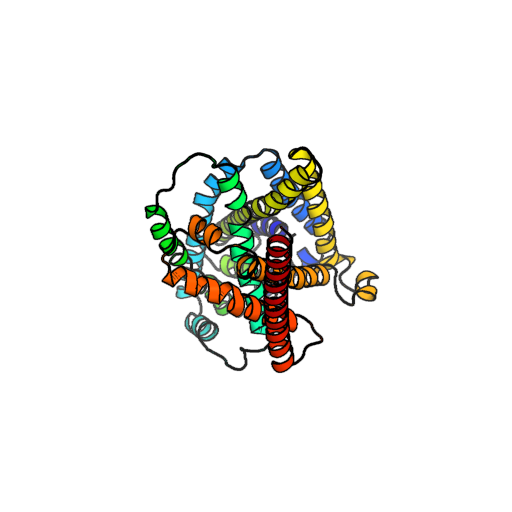 . PRO A 1 235 ? 6.268 16.356 15.154 1.00 83.81 235 PRO A C 1
ATOM 1759 O O . PRO A 1 235 ? 6.841 15.569 14.407 1.00 83.81 235 PRO A O 1
ATOM 1762 N N . GLN A 1 236 ? 6.345 16.256 16.487 1.00 88.00 236 GLN A N 1
ATOM 1763 C CA . GLN A 1 236 ? 7.116 15.204 17.162 1.00 88.00 236 GLN A CA 1
ATOM 1764 C C . GLN A 1 236 ? 6.540 13.817 16.866 1.00 88.00 236 GLN A C 1
ATOM 1766 O O . GLN A 1 236 ? 7.287 12.920 16.478 1.00 88.00 236 GLN A O 1
ATOM 1771 N N . ALA A 1 237 ? 5.216 13.659 16.970 1.00 87.56 237 ALA A N 1
ATOM 1772 C CA . ALA A 1 237 ? 4.541 12.403 16.650 1.00 87.56 237 ALA A CA 1
ATOM 1773 C C . ALA A 1 237 ? 4.782 11.982 15.188 1.00 87.56 237 ALA A C 1
ATOM 1775 O O . ALA A 1 237 ? 5.126 10.833 14.919 1.00 87.56 237 ALA A O 1
ATOM 1776 N N . VAL A 1 238 ? 4.681 12.922 14.238 1.00 85.06 238 VAL A N 1
ATOM 1777 C CA . VAL A 1 238 ? 4.951 12.656 12.814 1.00 85.06 238 VAL A CA 1
ATOM 1778 C C . VAL A 1 238 ? 6.412 12.264 12.575 1.00 85.06 238 VAL A C 1
ATOM 1780 O O . VAL A 1 238 ? 6.658 11.307 11.848 1.00 85.06 238 VAL A O 1
ATOM 1783 N N . ILE A 1 239 ? 7.383 12.949 13.188 1.00 88.56 239 ILE A N 1
ATOM 1784 C CA . ILE A 1 239 ? 8.813 12.630 13.027 1.00 88.56 239 ILE A CA 1
ATOM 1785 C C . ILE A 1 239 ? 9.122 11.224 13.546 1.00 88.56 239 ILE A C 1
ATOM 1787 O O . ILE A 1 239 ? 9.788 10.456 12.853 1.00 88.56 239 ILE A O 1
ATOM 1791 N N . ILE A 1 240 ? 8.605 10.859 14.721 1.00 90.44 240 ILE A N 1
ATOM 1792 C CA . ILE A 1 240 ? 8.784 9.514 15.286 1.00 90.44 240 ILE A CA 1
ATOM 1793 C C . ILE A 1 240 ? 8.207 8.460 14.340 1.00 90.44 240 ILE A C 1
ATOM 1795 O O . ILE A 1 240 ? 8.877 7.475 14.037 1.00 90.44 240 ILE A O 1
ATOM 1799 N N . MET A 1 241 ? 7.004 8.698 13.811 1.00 88.56 241 MET A N 1
ATOM 1800 C CA . MET A 1 241 ? 6.364 7.801 12.848 1.00 88.56 241 MET A CA 1
ATOM 1801 C C . MET A 1 241 ? 7.161 7.660 11.551 1.00 88.56 241 MET A C 1
ATOM 1803 O O . MET A 1 241 ? 7.317 6.552 11.045 1.00 88.56 241 MET A O 1
ATOM 1807 N N . VAL A 1 242 ? 7.689 8.762 11.018 1.00 89.81 242 VAL A N 1
ATOM 1808 C CA . VAL A 1 242 ? 8.516 8.767 9.805 1.00 89.81 242 VAL A CA 1
ATOM 1809 C C . VAL A 1 242 ? 9.814 7.996 10.028 1.00 89.81 242 VAL A C 1
ATOM 1811 O O . VAL A 1 242 ? 10.170 7.171 9.190 1.00 89.81 242 VAL A O 1
ATOM 1814 N N . ILE A 1 243 ? 10.501 8.220 11.151 1.00 92.06 243 ILE A N 1
ATOM 1815 C CA . ILE A 1 243 ? 11.744 7.514 11.490 1.00 92.06 243 ILE A CA 1
ATOM 1816 C C . ILE A 1 243 ? 11.470 6.019 11.682 1.00 92.06 243 ILE A C 1
ATOM 1818 O O . ILE A 1 243 ? 12.194 5.192 11.129 1.00 92.06 243 ILE A O 1
ATOM 1822 N N . ALA A 1 244 ? 10.401 5.660 12.397 1.00 91.44 244 ALA A N 1
ATOM 1823 C CA . ALA A 1 244 ? 10.006 4.269 12.595 1.00 91.44 244 ALA A CA 1
ATOM 1824 C C . ALA A 1 244 ? 9.659 3.580 11.263 1.00 91.44 244 ALA A C 1
ATOM 1826 O O . ALA A 1 244 ? 10.149 2.486 10.985 1.00 91.44 244 ALA A O 1
ATOM 1827 N N . ALA A 1 245 ? 8.875 4.235 10.401 1.00 89.81 245 ALA A N 1
ATOM 1828 C CA . ALA A 1 245 ? 8.530 3.719 9.077 1.00 89.81 245 ALA A CA 1
ATOM 1829 C C . ALA A 1 245 ? 9.757 3.606 8.157 1.00 89.81 245 ALA A C 1
ATOM 1831 O O . ALA A 1 245 ? 9.876 2.645 7.394 1.00 89.81 245 ALA A O 1
ATOM 1832 N N . TRP A 1 246 ? 10.687 4.562 8.234 1.00 93.06 246 TRP A N 1
ATOM 1833 C CA . TRP A 1 246 ? 11.943 4.511 7.496 1.00 93.06 246 TRP A CA 1
ATOM 1834 C C . TRP A 1 246 ? 12.792 3.316 7.933 1.00 93.06 246 TRP A C 1
ATOM 1836 O O . TRP A 1 246 ? 13.180 2.526 7.073 1.00 93.06 246 TRP A O 1
ATOM 1846 N N . ALA A 1 247 ? 12.998 3.139 9.243 1.00 91.81 247 ALA A N 1
ATOM 1847 C CA . ALA A 1 247 ? 13.785 2.051 9.820 1.00 91.81 247 ALA A CA 1
ATOM 1848 C C . ALA A 1 247 ? 13.186 0.667 9.517 1.00 91.81 247 ALA A C 1
ATOM 1850 O O . ALA A 1 247 ? 13.898 -0.223 9.054 1.00 91.81 247 ALA A O 1
ATOM 1851 N N . MET A 1 248 ? 11.868 0.496 9.684 1.00 88.12 248 MET A N 1
ATOM 1852 C CA . MET A 1 248 ? 11.186 -0.746 9.294 1.00 88.12 248 MET A CA 1
ATOM 1853 C C . MET A 1 248 ? 11.275 -0.993 7.783 1.00 88.12 248 MET A C 1
ATOM 1855 O O . MET A 1 248 ? 11.453 -2.122 7.338 1.00 88.12 248 MET A O 1
ATOM 1859 N N . GLY A 1 249 ? 11.204 0.059 6.968 1.00 88.19 249 GLY A N 1
ATOM 1860 C CA . GLY A 1 249 ? 11.381 -0.073 5.528 1.00 88.19 249 GLY A CA 1
ATOM 1861 C C . GLY A 1 249 ? 12.808 -0.453 5.118 1.00 88.19 249 GLY A C 1
ATOM 1862 O O . GLY A 1 249 ? 12.972 -1.222 4.175 1.00 88.19 249 GLY A O 1
ATOM 1863 N N . LEU A 1 250 ? 13.837 0.002 5.839 1.00 89.44 250 LEU A N 1
ATOM 1864 C CA . LEU A 1 250 ? 15.210 -0.460 5.612 1.00 89.44 250 LEU A CA 1
ATOM 1865 C C . LEU A 1 250 ? 15.351 -1.954 5.887 1.00 89.44 250 LEU A C 1
ATOM 1867 O O . LEU A 1 250 ? 15.983 -2.646 5.095 1.00 89.44 250 LEU A O 1
ATOM 1871 N N . LEU A 1 251 ? 14.707 -2.452 6.947 1.00 86.25 251 LEU A N 1
ATOM 1872 C CA . LEU A 1 251 ? 14.654 -3.881 7.254 1.00 86.25 251 LEU A CA 1
ATOM 1873 C C . LEU A 1 251 ? 14.056 -4.687 6.084 1.00 86.25 251 LEU A C 1
ATOM 1875 O O . LEU A 1 251 ? 14.582 -5.740 5.730 1.00 86.25 251 LEU A O 1
ATOM 1879 N N . THR A 1 252 ? 13.026 -4.160 5.412 1.00 84.38 252 THR A N 1
ATOM 1880 C CA . THR A 1 252 ? 12.495 -4.794 4.190 1.00 84.38 252 THR A CA 1
ATOM 1881 C C . THR A 1 252 ? 13.446 -4.693 2.996 1.00 84.38 252 THR A C 1
ATOM 1883 O O . THR A 1 252 ? 13.572 -5.657 2.257 1.00 84.38 252 THR A O 1
ATOM 1886 N N . VAL A 1 253 ? 14.166 -3.577 2.818 1.00 86.75 253 VAL A N 1
ATOM 1887 C CA . VAL A 1 253 ? 15.121 -3.395 1.704 1.00 86.75 253 VAL A CA 1
ATOM 1888 C C . VAL A 1 253 ? 16.294 -4.369 1.803 1.00 86.75 253 VAL A C 1
ATOM 1890 O O . VAL A 1 253 ? 16.668 -4.993 0.810 1.00 86.75 253 VAL A O 1
ATOM 1893 N N . VAL A 1 254 ? 16.872 -4.528 2.997 1.00 84.81 254 VAL A N 1
ATOM 1894 C CA . VAL A 1 254 ? 17.997 -5.455 3.190 1.00 84.81 254 VAL A CA 1
ATOM 1895 C C . VAL A 1 254 ? 17.578 -6.912 3.007 1.00 84.81 254 VAL A C 1
ATOM 1897 O O . VAL A 1 254 ? 18.418 -7.725 2.631 1.00 84.81 254 VAL A O 1
ATOM 1900 N N . SER A 1 255 ? 16.290 -7.223 3.194 1.00 83.44 255 SER A N 1
ATOM 1901 C CA . SER A 1 255 ? 15.727 -8.566 3.024 1.00 83.44 255 SER A CA 1
ATOM 1902 C C . SER A 1 255 ? 15.867 -9.123 1.607 1.00 83.44 255 SER A C 1
ATOM 1904 O O . SER A 1 255 ? 15.965 -10.332 1.464 1.00 83.44 255 SER A O 1
ATOM 1906 N N . PHE A 1 256 ? 15.890 -8.267 0.580 1.00 78.88 256 PHE A N 1
ATOM 1907 C CA . PHE A 1 256 ? 16.044 -8.683 -0.825 1.00 78.88 256 PHE A CA 1
ATOM 1908 C C . PHE A 1 256 ? 17.507 -8.758 -1.281 1.00 78.88 256 PHE A C 1
ATOM 1910 O O . PHE A 1 256 ? 17.795 -9.229 -2.371 1.00 78.88 256 PHE A O 1
ATOM 1917 N N . ASN A 1 257 ? 18.431 -8.278 -0.446 1.00 80.62 257 ASN A N 1
ATOM 1918 C CA . ASN A 1 257 ? 19.821 -8.036 -0.811 1.00 80.62 257 ASN A CA 1
ATOM 1919 C C . ASN A 1 257 ? 20.769 -8.786 0.131 1.00 80.62 257 ASN A C 1
ATOM 1921 O O . ASN A 1 257 ? 21.079 -9.960 -0.029 1.00 80.62 257 ASN A O 1
ATOM 1925 N N . VAL A 1 258 ? 21.211 -8.073 1.168 1.00 76.31 258 VAL A N 1
ATOM 1926 C CA . VAL A 1 258 ? 22.248 -8.482 2.113 1.00 76.31 258 VAL A CA 1
ATOM 1927 C C . VAL A 1 258 ? 21.749 -9.602 3.027 1.00 76.31 258 VAL A C 1
ATOM 1929 O O . VAL A 1 258 ? 22.546 -10.400 3.508 1.00 76.31 258 VAL A O 1
ATOM 1932 N N . TRP A 1 259 ? 20.440 -9.650 3.302 1.00 71.69 259 TRP A N 1
ATOM 1933 C CA . TRP A 1 259 ? 19.808 -10.611 4.213 1.00 71.69 259 TRP A CA 1
ATOM 1934 C C . TRP A 1 259 ? 18.954 -11.671 3.500 1.00 71.69 259 TRP A C 1
ATOM 1936 O O . TRP A 1 259 ? 18.197 -12.376 4.171 1.00 71.69 259 TRP A O 1
ATOM 1946 N N . ALA A 1 260 ? 19.098 -11.805 2.178 1.00 62.91 260 ALA A N 1
ATOM 1947 C CA . ALA A 1 260 ? 18.280 -12.695 1.356 1.00 62.91 260 ALA A CA 1
ATOM 1948 C C . ALA A 1 260 ? 18.465 -14.188 1.692 1.00 62.91 260 ALA A C 1
ATOM 1950 O O . ALA A 1 260 ? 17.467 -14.883 1.847 1.00 62.91 260 ALA A O 1
ATOM 1951 N N . GLU A 1 261 ? 19.698 -14.676 1.912 1.00 57.47 261 GLU A N 1
ATOM 1952 C CA . GLU A 1 261 ? 19.963 -16.102 2.193 1.00 57.47 261 GLU A CA 1
ATOM 1953 C C . GLU A 1 261 ? 21.005 -16.316 3.313 1.00 57.47 261 GLU A C 1
ATOM 1955 O O . GLU A 1 261 ? 22.008 -15.609 3.404 1.00 57.47 261 GLU A O 1
ATOM 1960 N N . GLY A 1 262 ? 20.766 -17.293 4.202 1.00 57.44 262 GLY A N 1
ATOM 1961 C CA . GLY A 1 262 ? 21.766 -17.806 5.160 1.00 57.44 262 GLY A CA 1
ATOM 1962 C C . GLY A 1 262 ? 22.100 -16.935 6.383 1.00 57.44 262 GLY A C 1
ATOM 1963 O O . GLY A 1 262 ? 23.049 -17.232 7.108 1.00 57.44 262 GLY A O 1
ATOM 1964 N N . THR A 1 263 ? 21.351 -15.863 6.644 1.00 61.38 263 THR A N 1
ATOM 1965 C CA . THR A 1 263 ? 21.633 -14.932 7.753 1.00 61.38 263 THR A CA 1
ATOM 1966 C C . THR A 1 263 ? 20.992 -15.334 9.087 1.00 61.38 263 THR A C 1
ATOM 1968 O O . THR A 1 263 ? 20.080 -16.159 9.149 1.00 61.38 263 THR A O 1
ATOM 1971 N N . ILE A 1 264 ? 21.442 -14.692 10.177 1.00 61.69 264 ILE A N 1
ATOM 1972 C CA . ILE A 1 264 ? 20.949 -14.892 11.555 1.00 61.69 264 ILE A CA 1
ATOM 1973 C C . ILE A 1 264 ? 19.416 -14.787 11.624 1.00 61.69 264 ILE A C 1
ATOM 1975 O O . ILE A 1 264 ? 18.775 -15.571 12.319 1.00 61.69 264 ILE A O 1
ATOM 1979 N N . PHE A 1 265 ? 18.810 -13.869 10.864 1.00 66.25 265 PHE A N 1
ATOM 1980 C CA . PHE A 1 265 ? 17.356 -13.695 10.840 1.00 66.25 265 PHE A CA 1
ATOM 1981 C C . PHE A 1 265 ? 16.643 -14.910 10.228 1.00 66.25 265 PHE A C 1
ATOM 1983 O O . PHE A 1 265 ? 15.700 -15.425 10.823 1.00 66.25 265 PHE A O 1
ATOM 1990 N N . HIS A 1 266 ? 17.159 -15.434 9.112 1.00 67.12 266 HIS A N 1
ATOM 1991 C CA . HIS A 1 266 ? 16.677 -16.680 8.516 1.00 67.12 266 HIS A CA 1
ATOM 1992 C C . HIS A 1 266 ? 16.877 -17.878 9.455 1.00 67.12 266 HIS A C 1
ATOM 1994 O O . HIS A 1 266 ? 15.977 -18.702 9.576 1.00 67.12 266 HIS A O 1
ATOM 2000 N N . SER A 1 267 ? 17.995 -17.962 10.188 1.00 61.84 267 SER A N 1
ATOM 2001 C CA . SER A 1 267 ? 18.194 -19.040 11.172 1.00 61.84 267 SER A CA 1
ATOM 2002 C C . SER A 1 267 ? 17.300 -18.928 12.413 1.00 61.84 267 SER A C 1
ATOM 2004 O O . SER A 1 267 ? 16.969 -19.944 13.014 1.00 61.84 267 SER A O 1
ATOM 2006 N N . LEU A 1 268 ? 16.902 -17.711 12.804 1.00 64.62 268 LEU A N 1
ATOM 2007 C CA . LEU A 1 268 ? 16.070 -17.468 13.988 1.00 64.62 268 LEU A CA 1
ATOM 2008 C C . LEU A 1 268 ? 14.571 -17.596 13.689 1.00 64.62 268 LEU A C 1
ATOM 2010 O O . LEU A 1 268 ? 13.828 -18.098 14.528 1.00 64.62 268 LEU A O 1
ATOM 2014 N N . PHE A 1 269 ? 14.126 -17.140 12.515 1.00 67.31 269 PHE A N 1
ATOM 2015 C CA . PHE A 1 269 ? 12.705 -17.067 12.152 1.00 67.31 269 PHE A CA 1
ATOM 2016 C C . PHE A 1 269 ? 12.305 -17.999 11.000 1.00 67.31 269 PHE A C 1
ATOM 2018 O O . PHE A 1 269 ? 11.119 -18.102 10.686 1.00 67.31 269 PHE A O 1
ATOM 2025 N N . GLY A 1 270 ? 13.264 -18.678 10.361 1.00 70.56 270 GLY A N 1
ATOM 2026 C CA . GLY A 1 270 ? 13.023 -19.581 9.230 1.00 70.56 270 GLY A CA 1
ATOM 2027 C C . GLY A 1 270 ? 12.521 -18.889 7.958 1.00 70.56 270 GLY A C 1
ATOM 2028 O O . GLY A 1 270 ? 12.030 -19.574 7.067 1.00 70.56 270 GLY A O 1
ATOM 2029 N N . ARG A 1 271 ? 12.562 -17.550 7.898 1.00 73.56 271 ARG A N 1
ATOM 2030 C CA . ARG A 1 271 ? 11.988 -16.712 6.829 1.00 73.56 271 ARG A CA 1
ATOM 2031 C C . ARG A 1 271 ? 12.781 -15.416 6.661 1.00 73.56 271 ARG A C 1
ATOM 2033 O O . ARG A 1 271 ? 13.498 -15.012 7.583 1.00 73.56 271 ARG A O 1
ATOM 2040 N N . SER A 1 272 ? 12.602 -14.736 5.529 1.00 80.94 272 SER A N 1
ATOM 2041 C CA . SER A 1 272 ? 13.194 -13.418 5.297 1.00 80.94 272 SER A CA 1
ATOM 2042 C C . SER A 1 272 ? 12.540 -12.344 6.181 1.00 80.94 272 SER A C 1
ATOM 2044 O O . SER A 1 272 ? 11.444 -12.528 6.720 1.00 80.94 272 SER A O 1
ATOM 2046 N N . ALA A 1 273 ? 13.207 -11.202 6.364 1.00 81.25 273 ALA A N 1
ATOM 2047 C CA . ALA A 1 273 ? 12.656 -10.111 7.169 1.00 81.25 273 ALA A CA 1
ATOM 2048 C C . ALA A 1 273 ? 11.400 -9.494 6.528 1.00 81.25 273 ALA A C 1
ATOM 2050 O O . ALA A 1 273 ? 10.478 -9.093 7.240 1.00 81.25 273 ALA A O 1
ATOM 2051 N N . PHE A 1 274 ? 11.349 -9.456 5.194 1.00 82.19 274 PHE A N 1
ATOM 2052 C CA . PHE A 1 274 ? 10.164 -9.072 4.437 1.00 82.19 274 PHE A CA 1
ATOM 2053 C C . PHE A 1 274 ? 9.004 -10.039 4.704 1.00 82.19 274 PHE A C 1
ATOM 2055 O O . PHE A 1 274 ? 7.952 -9.591 5.158 1.00 82.19 274 PHE A O 1
ATOM 2062 N N . ASP A 1 275 ? 9.226 -11.348 4.553 1.00 78.19 275 ASP A N 1
ATOM 2063 C CA . ASP A 1 275 ? 8.185 -12.364 4.772 1.00 78.19 275 ASP A CA 1
ATOM 2064 C C . ASP A 1 275 ? 7.701 -12.390 6.222 1.00 78.19 275 ASP A C 1
ATOM 2066 O O . ASP A 1 275 ? 6.537 -12.671 6.502 1.00 78.19 275 ASP A O 1
ATOM 2070 N N . PHE A 1 276 ? 8.590 -12.100 7.174 1.00 81.56 276 PHE A N 1
ATOM 2071 C CA . PHE A 1 276 ? 8.223 -11.992 8.580 1.00 81.56 276 PHE A CA 1
ATOM 2072 C C . PHE A 1 276 ? 7.309 -10.788 8.836 1.00 81.56 276 PHE A C 1
ATOM 2074 O O . PHE A 1 276 ? 6.284 -10.926 9.501 1.00 81.56 276 PHE A O 1
ATOM 2081 N N . ILE A 1 277 ? 7.634 -9.612 8.289 1.00 80.00 277 ILE A N 1
ATOM 2082 C CA . ILE A 1 277 ? 6.776 -8.421 8.394 1.00 80.00 277 ILE A CA 1
ATOM 2083 C C . ILE A 1 277 ? 5.444 -8.650 7.666 1.00 80.00 277 ILE A C 1
ATOM 2085 O O . ILE A 1 277 ? 4.390 -8.252 8.171 1.00 80.00 277 ILE A O 1
ATOM 2089 N N . GLU A 1 278 ? 5.463 -9.321 6.516 1.00 75.62 278 GLU A N 1
ATOM 2090 C CA . GLU A 1 278 ? 4.256 -9.701 5.787 1.00 75.62 278 GLU A CA 1
ATOM 2091 C C . GLU A 1 278 ? 3.394 -10.671 6.605 1.00 75.62 278 GLU A C 1
ATOM 2093 O O . GLU A 1 278 ? 2.195 -10.442 6.757 1.00 75.62 278 GLU A O 1
ATOM 2098 N N . LEU A 1 279 ? 3.998 -11.681 7.238 1.00 75.81 279 LEU A N 1
ATOM 2099 C CA . LEU A 1 279 ? 3.313 -12.594 8.153 1.00 75.81 279 LEU A CA 1
ATOM 2100 C C . LEU A 1 279 ? 2.665 -11.840 9.320 1.00 75.81 279 LEU A C 1
ATOM 2102 O O . LEU A 1 279 ? 1.493 -12.068 9.619 1.00 75.81 279 LEU A O 1
ATOM 2106 N N . LEU A 1 280 ? 3.393 -10.921 9.964 1.00 78.00 280 LEU A N 1
ATOM 2107 C CA . LEU A 1 280 ? 2.835 -10.094 11.037 1.00 78.00 280 LEU A CA 1
ATOM 2108 C C . LEU A 1 280 ? 1.642 -9.278 10.541 1.00 78.00 280 LEU A C 1
ATOM 2110 O O . LEU A 1 280 ? 0.622 -9.207 11.221 1.00 78.00 280 LEU A O 1
ATOM 2114 N N . THR A 1 281 ? 1.741 -8.696 9.349 1.00 73.19 281 THR A N 1
ATOM 2115 C CA . THR A 1 281 ? 0.654 -7.920 8.743 1.00 73.19 281 THR A CA 1
ATOM 2116 C C . THR A 1 281 ? -0.561 -8.820 8.477 1.00 73.19 281 THR A C 1
ATOM 2118 O O . THR A 1 281 ? -1.680 -8.486 8.876 1.00 73.19 281 THR A O 1
ATOM 2121 N N . ASN A 1 282 ? -0.339 -10.009 7.914 1.00 69.25 282 ASN A N 1
ATOM 2122 C CA . ASN A 1 282 ? -1.368 -11.018 7.658 1.00 69.25 282 ASN A CA 1
ATOM 2123 C C . ASN A 1 282 ? -2.030 -11.550 8.941 1.00 69.25 282 ASN A C 1
ATOM 2125 O O . ASN A 1 282 ? -3.160 -12.023 8.880 1.00 69.25 282 ASN A O 1
ATOM 2129 N N . ILE A 1 283 ? -1.376 -11.430 10.101 1.00 74.62 283 ILE A N 1
ATOM 2130 C CA . ILE A 1 283 ? -1.926 -11.800 11.414 1.00 74.62 283 ILE A CA 1
ATOM 2131 C C . ILE A 1 283 ? -2.661 -10.623 12.069 1.00 74.62 283 ILE A C 1
ATOM 2133 O O . ILE A 1 283 ? -3.815 -10.756 12.478 1.00 74.62 283 ILE A O 1
ATOM 2137 N N . PHE A 1 284 ? -2.014 -9.461 12.187 1.00 73.94 284 PHE A N 1
ATOM 2138 C CA . PHE A 1 284 ? -2.560 -8.319 12.922 1.00 73.94 284 PHE A CA 1
ATOM 2139 C C . PHE A 1 284 ? -3.782 -7.707 12.241 1.00 73.94 284 PHE A C 1
ATOM 2141 O O . PHE A 1 284 ? -4.689 -7.262 12.944 1.00 73.94 284 PHE A O 1
ATOM 2148 N N . MET A 1 285 ? -3.844 -7.698 10.904 1.00 72.81 285 MET A N 1
ATOM 2149 C CA . MET A 1 285 ? -4.982 -7.105 10.194 1.00 72.81 285 MET A CA 1
ATOM 2150 C C . MET A 1 285 ? -6.286 -7.886 10.423 1.00 72.81 285 MET A C 1
ATOM 2152 O O . MET A 1 285 ? -7.247 -7.274 10.893 1.00 72.81 285 MET A O 1
ATOM 2156 N N . PRO A 1 286 ? -6.363 -9.216 10.192 1.00 73.38 286 PRO A N 1
ATOM 2157 C CA . PRO A 1 286 ? -7.581 -9.964 10.497 1.00 73.38 286 PRO A CA 1
ATOM 2158 C C . PRO A 1 286 ? -7.943 -9.924 11.981 1.00 73.38 286 PRO A C 1
ATOM 2160 O O . PRO A 1 286 ? -9.118 -9.806 12.317 1.00 73.38 286 PRO A O 1
ATOM 2163 N N . VAL A 1 287 ? -6.957 -9.975 12.884 1.00 78.12 287 VAL A N 1
ATOM 2164 C CA . VAL A 1 287 ? -7.215 -9.870 14.329 1.00 78.12 287 VAL A CA 1
ATOM 2165 C C . VAL A 1 287 ? -7.806 -8.503 14.681 1.00 78.12 287 VAL A C 1
ATOM 2167 O O . VAL A 1 287 ? -8.793 -8.440 15.411 1.00 78.12 287 VAL A O 1
ATOM 2170 N N . GLY A 1 288 ? -7.266 -7.415 14.127 1.00 75.38 288 GLY A N 1
ATOM 2171 C CA . GLY A 1 288 ? -7.805 -6.066 14.297 1.00 75.38 288 GLY A CA 1
ATOM 2172 C C . GLY A 1 288 ? -9.250 -5.958 13.810 1.00 75.38 288 GLY A C 1
ATOM 2173 O O . GLY A 1 288 ? -10.129 -5.554 14.576 1.00 75.38 288 GLY A O 1
ATOM 2174 N N . GLY A 1 289 ? -9.520 -6.409 12.582 1.00 73.50 289 GLY A N 1
ATOM 2175 C CA . GLY A 1 289 ? -10.869 -6.436 12.013 1.00 73.50 289 GLY A CA 1
ATOM 2176 C C . GLY A 1 289 ? -11.845 -7.295 12.828 1.00 73.50 289 GLY A C 1
ATOM 2177 O O . GLY A 1 289 ? -12.984 -6.888 13.074 1.00 73.50 289 GLY A O 1
ATOM 2178 N N . LEU A 1 290 ? -11.396 -8.450 13.332 1.00 78.25 290 LEU A N 1
ATOM 2179 C CA . LEU A 1 290 ? -12.181 -9.329 14.202 1.00 78.25 290 LEU A CA 1
ATOM 2180 C C . LEU A 1 290 ? -12.551 -8.636 15.518 1.00 78.25 290 LEU A C 1
ATOM 2182 O O . LEU A 1 290 ? -13.718 -8.651 15.912 1.00 78.25 290 LEU A O 1
ATOM 2186 N N . LEU A 1 291 ? -11.583 -8.004 16.187 1.00 78.94 291 LEU A N 1
ATOM 2187 C CA . LEU A 1 291 ? -11.814 -7.288 17.442 1.00 78.94 291 LEU A CA 1
ATOM 2188 C C . LEU A 1 291 ? -12.773 -6.109 17.248 1.00 78.94 291 LEU A C 1
ATOM 2190 O O . LEU A 1 291 ? -13.690 -5.933 18.052 1.00 78.94 291 LEU A O 1
ATOM 2194 N N . ILE A 1 292 ? -12.622 -5.350 16.159 1.00 75.75 292 ILE A N 1
ATOM 2195 C CA . ILE A 1 292 ? -13.530 -4.249 15.812 1.00 75.75 292 ILE A CA 1
ATOM 2196 C C . ILE A 1 292 ? -14.942 -4.779 15.541 1.00 75.75 292 ILE A C 1
ATOM 2198 O O . ILE A 1 292 ? -15.911 -4.215 16.051 1.00 75.75 292 ILE A O 1
ATOM 2202 N N . ALA A 1 293 ? -15.086 -5.872 14.786 1.00 78.56 293 ALA A N 1
ATOM 2203 C CA . ALA A 1 293 ? -16.388 -6.470 14.494 1.00 78.56 293 ALA A CA 1
ATOM 2204 C C . ALA A 1 293 ? -17.078 -6.988 15.768 1.00 78.56 293 ALA A C 1
ATOM 2206 O O . ALA A 1 293 ? -18.265 -6.728 15.987 1.00 78.56 293 ALA A O 1
ATOM 2207 N N . LEU A 1 294 ? -16.333 -7.660 16.651 1.00 81.50 294 LEU A N 1
ATOM 2208 C CA . LEU A 1 294 ? -16.844 -8.132 17.937 1.00 81.50 294 LEU A CA 1
ATOM 2209 C C . LEU A 1 294 ? -17.245 -6.965 18.851 1.00 81.50 294 LEU A C 1
ATOM 2211 O O . LEU A 1 294 ? -18.336 -6.992 19.428 1.00 81.50 294 LEU A O 1
ATOM 2215 N N . PHE A 1 295 ? -16.428 -5.912 18.930 1.00 79.44 295 PHE A N 1
ATOM 2216 C CA . PHE A 1 295 ? -16.734 -4.701 19.692 1.00 79.44 295 PHE A CA 1
ATOM 2217 C C . PHE A 1 295 ? -17.987 -3.994 19.153 1.00 79.44 295 PHE A C 1
ATOM 2219 O O . PHE A 1 295 ? -18.943 -3.763 19.897 1.00 79.44 295 PHE A O 1
ATOM 2226 N N . ALA A 1 296 ? -18.042 -3.730 17.845 1.00 79.12 296 ALA A N 1
ATOM 2227 C CA . ALA A 1 296 ? -19.170 -3.055 17.210 1.00 79.12 296 ALA A CA 1
ATOM 2228 C C . ALA A 1 296 ? -20.472 -3.867 17.298 1.00 79.12 296 ALA A C 1
ATOM 2230 O O . ALA A 1 296 ? -21.558 -3.306 17.458 1.00 79.12 296 ALA A O 1
ATOM 2231 N N . GLY A 1 297 ? -20.380 -5.196 17.215 1.00 80.19 297 GLY A N 1
ATOM 2232 C CA . GLY A 1 297 ? -21.530 -6.086 17.309 1.00 80.19 297 GLY A CA 1
ATOM 2233 C C . GLY A 1 297 ? -22.075 -6.218 18.733 1.00 80.19 297 GLY A C 1
ATOM 2234 O O . GLY A 1 297 ? -23.298 -6.254 18.931 1.00 80.19 297 GLY A O 1
ATOM 2235 N N . TRP A 1 298 ? -21.204 -6.325 19.736 1.00 78.19 298 TRP A N 1
ATOM 2236 C CA . TRP A 1 298 ? -21.598 -6.767 21.077 1.00 78.19 298 TRP A CA 1
ATOM 2237 C C . TRP A 1 298 ? -21.477 -5.705 22.168 1.00 78.19 298 TRP A C 1
ATOM 2239 O O . TRP A 1 298 ? -22.362 -5.682 23.026 1.00 78.19 298 TRP A O 1
ATOM 2249 N N . ALA A 1 299 ? -20.466 -4.834 22.116 1.00 80.00 299 ALA A N 1
ATOM 2250 C CA . ALA A 1 299 ? -20.220 -3.824 23.146 1.00 80.00 299 ALA A CA 1
ATOM 2251 C C . ALA A 1 299 ? -21.048 -2.543 22.939 1.00 80.00 299 ALA A C 1
ATOM 2253 O O . ALA A 1 299 ? -21.559 -1.992 23.910 1.00 80.00 299 ALA A O 1
ATOM 2254 N N . LEU A 1 300 ? -21.245 -2.097 21.691 1.00 77.81 300 LEU A N 1
ATOM 2255 C CA . LEU A 1 300 ? -22.002 -0.869 21.413 1.00 77.81 300 LEU A CA 1
ATOM 2256 C C . LEU A 1 300 ? -23.504 -1.027 21.694 1.00 77.81 300 LEU A C 1
ATOM 2258 O O . LEU A 1 300 ? -24.131 -2.046 21.361 1.00 77.81 300 LEU A O 1
ATOM 2262 N N . THR A 1 301 ? -24.115 0.010 22.274 1.00 75.44 301 THR A N 1
ATOM 2263 C CA . THR A 1 301 ? -25.550 -0.005 22.563 1.00 75.44 301 THR A CA 1
ATOM 2264 C C . THR A 1 301 ? -26.373 0.258 21.303 1.00 75.44 301 THR A C 1
ATOM 2266 O O . THR A 1 301 ? -25.989 0.988 20.391 1.00 75.44 301 THR A O 1
ATOM 2269 N N . GLN A 1 302 ? -27.563 -0.341 21.235 1.00 71.69 302 GLN A N 1
ATOM 2270 C CA . GLN A 1 302 ? -28.448 -0.195 20.077 1.00 71.69 302 GLN A CA 1
ATOM 2271 C C . GLN A 1 302 ? -28.859 1.264 19.824 1.00 71.69 302 GLN A C 1
ATOM 2273 O O . GLN A 1 302 ? -29.035 1.649 18.671 1.00 71.69 302 GLN A O 1
ATOM 2278 N N . SER A 1 303 ? -29.002 2.061 20.883 1.00 70.00 303 SER A N 1
ATOM 2279 C CA . SER A 1 303 ? -29.338 3.485 20.819 1.00 70.00 303 SER A CA 1
ATOM 2280 C C . SER A 1 303 ? -28.238 4.318 20.165 1.00 70.00 303 SER A C 1
ATOM 2282 O O . SER A 1 303 ? -28.540 5.138 19.301 1.00 70.00 303 SER A O 1
ATOM 2284 N N . GLU A 1 304 ? -26.974 4.086 20.5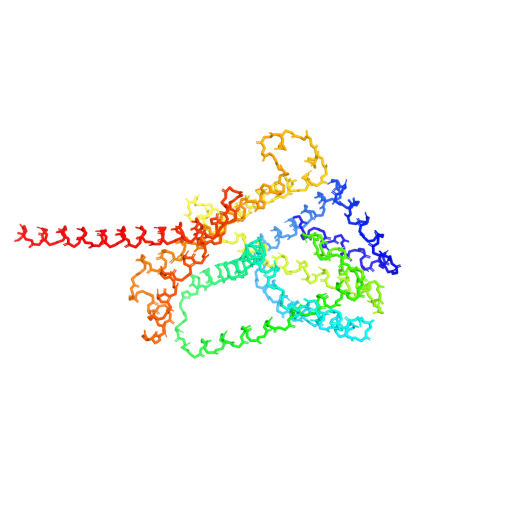25 1.00 72.44 304 GLU A N 1
ATOM 2285 C CA . GLU A 1 304 ? -25.824 4.802 19.953 1.00 72.44 304 GLU A CA 1
ATOM 2286 C C . GLU A 1 304 ? -25.664 4.478 18.469 1.00 72.44 304 GLU A C 1
ATOM 2288 O O . GLU A 1 304 ? -25.549 5.366 17.627 1.00 72.44 304 GLU A O 1
ATOM 2293 N N . VAL A 1 305 ? -25.751 3.191 18.132 1.00 72.75 305 VAL A N 1
ATOM 2294 C CA . VAL A 1 305 ? -25.561 2.723 16.761 1.00 72.75 305 VAL A CA 1
ATOM 2295 C C . VAL A 1 305 ? -26.700 3.195 15.851 1.00 72.75 305 VAL A C 1
ATOM 2297 O O . VAL A 1 305 ? -26.447 3.637 14.732 1.00 72.75 305 VAL A O 1
ATOM 2300 N N . MET A 1 306 ? -27.953 3.169 16.318 1.00 71.31 306 MET A N 1
ATOM 2301 C CA . MET A 1 306 ? -29.092 3.665 15.534 1.00 71.31 306 MET A CA 1
ATOM 2302 C C . MET A 1 306 ? -29.004 5.178 15.286 1.00 71.31 306 MET A C 1
ATOM 2304 O O . MET A 1 306 ? -29.340 5.637 14.192 1.00 71.31 306 MET A O 1
ATOM 2308 N N . LYS A 1 307 ? -28.514 5.941 16.274 1.00 74.19 307 LYS A N 1
ATOM 2309 C CA . LYS A 1 307 ? -28.310 7.391 16.166 1.00 74.19 307 LYS A CA 1
ATOM 2310 C C . LYS A 1 307 ? -27.252 7.743 15.117 1.00 74.19 307 LYS A C 1
ATOM 2312 O O . LYS A 1 307 ? -27.460 8.674 14.345 1.00 74.19 307 LYS A O 1
ATOM 2317 N N . GLU A 1 308 ? -26.161 6.983 15.050 1.00 71.62 308 GLU A N 1
ATOM 2318 C CA . GLU A 1 308 ? -25.070 7.232 14.097 1.00 71.62 308 GLU A CA 1
ATOM 2319 C C . GLU A 1 308 ? -25.343 6.699 12.681 1.00 71.62 308 GLU A C 1
ATOM 2321 O O . GLU A 1 308 ? -24.945 7.327 11.696 1.00 71.62 308 GLU A O 1
ATOM 2326 N N . LEU A 1 309 ? -26.029 5.556 12.546 1.00 70.50 309 LEU A N 1
ATOM 2327 C CA . LEU A 1 309 ? -26.351 4.979 11.234 1.00 70.50 309 LEU A CA 1
ATOM 2328 C C . LEU A 1 309 ? -27.529 5.667 10.543 1.00 70.50 309 LEU A C 1
ATOM 2330 O O . LEU A 1 309 ? -27.587 5.642 9.313 1.00 70.50 309 LEU A O 1
ATOM 2334 N N . GLY A 1 310 ? -28.475 6.239 11.299 1.00 68.62 310 GLY A N 1
ATOM 2335 C CA . GLY A 1 310 ? -29.689 6.842 10.736 1.00 68.62 310 GLY A CA 1
ATOM 2336 C C . GLY A 1 310 ? -30.494 5.870 9.860 1.00 68.62 310 GLY A C 1
ATOM 2337 O O . GLY A 1 310 ? -31.103 6.283 8.875 1.00 68.62 310 GLY A O 1
ATOM 2338 N N . ALA A 1 311 ? -30.429 4.568 10.157 1.00 70.19 311 ALA A N 1
ATOM 2339 C CA . ALA A 1 311 ? -30.974 3.506 9.316 1.00 70.19 311 ALA A CA 1
ATOM 2340 C C . ALA A 1 311 ? -32.383 3.071 9.748 1.00 70.19 311 ALA A C 1
ATOM 2342 O O . ALA A 1 311 ? -32.798 3.265 10.888 1.00 70.19 311 ALA A O 1
ATOM 2343 N N . SER A 1 312 ? -33.111 2.416 8.837 1.00 76.81 312 SER A N 1
ATOM 2344 C CA . SER A 1 312 ? -34.381 1.768 9.171 1.00 76.81 312 SER A CA 1
ATOM 2345 C C . SER A 1 312 ? -34.166 0.577 10.116 1.00 76.81 312 SER A C 1
ATOM 2347 O O . SER A 1 312 ? -33.128 -0.091 10.093 1.00 76.81 312 SER A O 1
ATOM 2349 N N . VAL A 1 313 ? -35.176 0.268 10.933 1.00 76.25 313 VAL A N 1
ATOM 2350 C CA . VAL A 1 313 ? -35.108 -0.802 11.946 1.00 76.25 313 VAL A CA 1
ATOM 2351 C C . VAL A 1 313 ? -34.763 -2.167 11.332 1.00 76.25 313 VAL A C 1
ATOM 2353 O O . VAL A 1 313 ? -33.997 -2.930 11.922 1.00 76.25 313 VAL A O 1
ATOM 2356 N N . SER A 1 314 ? -35.287 -2.477 10.141 1.00 78.88 314 SER A N 1
ATOM 2357 C CA . SER A 1 314 ? -34.999 -3.735 9.436 1.00 78.88 314 SER A CA 1
ATOM 2358 C C . SER A 1 314 ? -33.551 -3.805 8.952 1.00 78.88 314 SER A C 1
ATOM 2360 O O . SER A 1 314 ? -32.893 -4.823 9.154 1.00 78.88 314 SER A O 1
ATOM 2362 N N . TRP A 1 315 ? -33.018 -2.709 8.401 1.00 78.44 315 TRP A N 1
ATOM 2363 C CA . TRP A 1 315 ? -31.614 -2.647 7.991 1.00 78.44 315 TRP A CA 1
ATOM 2364 C C . TRP A 1 315 ? -30.671 -2.783 9.186 1.00 78.44 315 TRP A C 1
ATOM 2366 O O . TRP A 1 315 ? -29.690 -3.520 9.124 1.00 78.44 315 TRP A O 1
ATOM 2376 N N . PHE A 1 316 ? -31.005 -2.144 10.308 1.00 80.06 316 PHE A N 1
ATOM 2377 C CA . PHE A 1 316 ? -30.241 -2.272 11.544 1.00 80.06 316 PHE A CA 1
ATOM 2378 C C . PHE A 1 316 ? -30.202 -3.717 12.062 1.00 80.06 316 PHE A C 1
ATOM 2380 O O . PHE A 1 316 ? -29.144 -4.188 12.473 1.00 80.06 316 PHE A O 1
ATOM 2387 N N . LYS A 1 317 ? -31.325 -4.450 12.018 1.00 81.56 317 LYS A N 1
ATOM 2388 C CA . LYS A 1 317 ? -31.362 -5.873 12.402 1.00 81.56 317 LYS A CA 1
ATOM 2389 C C . LYS A 1 317 ? -30.459 -6.726 11.506 1.00 81.56 317 LYS A C 1
ATOM 2391 O O . LYS A 1 317 ? -29.679 -7.517 12.034 1.00 81.56 317 LYS A O 1
ATOM 2396 N N . CYS A 1 318 ? -30.526 -6.535 10.186 1.00 84.56 318 CYS A N 1
ATOM 2397 C CA . CYS A 1 318 ? -29.669 -7.238 9.227 1.00 84.56 318 CYS A CA 1
ATOM 2398 C C . CYS A 1 318 ? -28.187 -6.915 9.450 1.00 84.56 318 CYS A C 1
ATOM 2400 O O . CYS A 1 318 ? -27.380 -7.826 9.614 1.00 84.56 318 CYS A O 1
ATOM 2402 N N . TRP A 1 319 ? -27.831 -5.631 9.541 1.00 84.19 319 TRP A N 1
ATOM 2403 C CA . TRP A 1 319 ? -26.463 -5.191 9.820 1.00 84.19 319 TRP A CA 1
ATOM 2404 C C . TRP A 1 319 ? -25.940 -5.774 11.137 1.00 84.19 319 TRP A C 1
ATOM 2406 O O . TRP A 1 319 ? -24.844 -6.326 11.182 1.00 84.19 319 TRP A O 1
ATOM 2416 N N . ARG A 1 320 ? -26.750 -5.736 12.201 1.00 82.31 320 ARG A N 1
ATOM 2417 C CA . ARG A 1 320 ? -26.365 -6.265 13.513 1.00 82.31 320 ARG A CA 1
ATOM 2418 C C . ARG A 1 320 ? -26.150 -7.775 13.482 1.00 82.31 320 ARG A C 1
ATOM 2420 O O . ARG A 1 320 ? -25.257 -8.259 14.168 1.00 82.31 320 ARG A O 1
ATOM 2427 N N . PHE A 1 321 ? -26.942 -8.519 12.712 1.00 84.44 321 PHE A N 1
ATOM 2428 C CA . PHE A 1 321 ? -26.726 -9.952 12.511 1.00 84.44 321 PHE A CA 1
ATOM 2429 C C . PHE A 1 321 ? -25.408 -10.222 11.772 1.00 84.44 321 PHE A C 1
ATOM 2431 O O . PHE A 1 321 ? -24.603 -11.034 12.232 1.00 84.44 321 PHE A O 1
ATOM 2438 N N . LEU A 1 322 ? -25.148 -9.484 10.687 1.00 83.12 322 LEU A N 1
ATOM 2439 C CA . LEU A 1 322 ? -23.914 -9.606 9.912 1.00 83.12 322 LEU A CA 1
ATOM 2440 C C . LEU A 1 322 ? -22.675 -9.308 10.764 1.00 83.12 322 LEU A C 1
ATOM 2442 O O . LEU A 1 322 ? -21.750 -10.111 10.788 1.00 83.12 322 LEU A O 1
ATOM 2446 N N . VAL A 1 323 ? -22.670 -8.208 11.519 1.00 81.88 323 VAL A N 1
ATOM 2447 C CA . VAL A 1 323 ? -21.513 -7.791 12.332 1.00 81.88 323 VAL A CA 1
ATOM 2448 C C . VAL A 1 323 ? -21.320 -8.658 13.580 1.00 81.88 323 VAL A C 1
ATOM 2450 O O . VAL A 1 323 ? -20.199 -8.810 14.045 1.00 81.88 323 VAL A O 1
ATOM 2453 N N . ARG A 1 324 ? -22.378 -9.271 14.128 1.00 82.25 324 ARG A N 1
ATOM 2454 C CA . ARG A 1 324 ? -22.250 -10.147 15.308 1.00 82.25 324 ARG A CA 1
ATOM 2455 C C . ARG A 1 324 ? -21.763 -11.549 15.000 1.00 82.25 324 ARG A C 1
ATOM 2457 O O . ARG A 1 324 ? -21.117 -12.139 15.862 1.00 82.25 324 ARG A O 1
ATOM 2464 N N . PHE A 1 325 ? -22.145 -12.087 13.845 1.00 80.44 325 PHE A N 1
ATOM 2465 C CA . PHE A 1 325 ? -21.970 -13.505 13.543 1.00 80.44 325 PHE A CA 1
ATOM 2466 C C . PHE A 1 325 ? -21.229 -13.725 12.231 1.00 80.44 325 PHE A C 1
ATOM 2468 O O . PHE A 1 325 ? -20.209 -14.400 12.234 1.00 80.44 325 PHE A O 1
ATOM 2475 N N . VAL A 1 326 ? -21.695 -13.133 11.129 1.00 81.69 326 VAL A N 1
ATOM 2476 C CA . VAL A 1 326 ? -21.154 -13.435 9.794 1.00 81.69 326 VAL A CA 1
ATOM 2477 C C . VAL A 1 326 ? -19.746 -12.871 9.610 1.00 81.69 326 VAL A C 1
ATOM 2479 O O . VAL A 1 326 ? -18.843 -13.617 9.250 1.00 81.69 326 VAL A O 1
ATOM 2482 N N . ALA A 1 327 ? -19.531 -11.585 9.895 1.00 78.06 327 ALA A N 1
ATOM 2483 C CA . ALA A 1 327 ? -18.227 -10.946 9.727 1.00 78.06 327 ALA A CA 1
ATOM 2484 C C . ALA A 1 327 ? -17.167 -11.511 10.695 1.00 78.06 327 ALA A C 1
ATOM 2486 O O . ALA A 1 327 ? -16.112 -11.915 10.212 1.00 78.06 327 ALA A O 1
ATOM 2487 N N . PRO A 1 328 ? -17.427 -11.657 12.012 1.00 81.19 328 PRO A N 1
ATOM 2488 C CA . PRO A 1 328 ? -16.473 -12.295 12.916 1.00 81.19 328 PRO A CA 1
ATOM 2489 C C . PRO A 1 328 ? -16.162 -13.747 12.543 1.00 81.19 328 PRO A C 1
ATOM 2491 O O . PRO A 1 328 ? -15.001 -14.137 12.580 1.00 81.19 328 PRO A O 1
ATOM 2494 N N . ALA A 1 329 ? -17.164 -14.543 12.147 1.00 80.50 329 ALA A N 1
ATOM 2495 C CA . ALA A 1 329 ? -16.931 -15.931 11.750 1.00 80.50 329 ALA A CA 1
ATOM 2496 C C . ALA A 1 329 ? -16.114 -16.026 10.456 1.00 80.50 329 ALA A C 1
ATOM 2498 O O . ALA A 1 329 ? -15.193 -16.833 10.386 1.00 80.50 329 ALA A O 1
ATOM 2499 N N . ALA A 1 330 ? -16.406 -15.184 9.459 1.00 73.81 330 ALA A N 1
ATOM 2500 C CA . ALA A 1 330 ? -15.649 -15.140 8.212 1.00 73.81 330 ALA A CA 1
ATOM 2501 C C . ALA A 1 330 ? -14.189 -14.730 8.457 1.00 73.81 330 ALA A C 1
ATOM 2503 O O . ALA A 1 330 ? -13.277 -15.421 8.013 1.00 73.81 330 ALA A O 1
ATOM 2504 N N . VAL A 1 331 ? -13.954 -13.659 9.222 1.00 75.06 331 VAL A N 1
ATOM 2505 C CA . VAL A 1 331 ? -12.596 -13.181 9.527 1.00 75.06 331 VAL A CA 1
ATOM 2506 C C . VAL A 1 331 ? -11.826 -14.196 10.376 1.00 75.06 331 VAL A C 1
ATOM 2508 O O . VAL A 1 331 ? -10.671 -14.481 10.076 1.00 75.06 331 VAL A O 1
ATOM 2511 N N . ALA A 1 332 ? -12.457 -14.796 11.391 1.00 77.44 332 ALA A N 1
ATOM 2512 C CA . ALA A 1 332 ? -11.824 -15.825 12.216 1.00 77.44 332 ALA A CA 1
ATOM 2513 C C . ALA A 1 332 ? -11.489 -17.090 11.412 1.00 77.44 332 ALA A C 1
ATOM 2515 O O . ALA A 1 332 ? -10.412 -17.655 11.587 1.00 77.44 332 ALA A O 1
ATOM 2516 N N . PHE A 1 333 ? -12.376 -17.513 10.506 1.00 75.00 333 PHE A N 1
ATOM 2517 C CA . PHE A 1 333 ? -12.129 -18.648 9.617 1.00 75.00 333 PHE A CA 1
ATOM 2518 C C . PHE A 1 333 ? -10.901 -18.407 8.735 1.00 75.00 333 PHE A C 1
ATOM 2520 O O . PHE A 1 333 ? -10.028 -19.266 8.647 1.00 75.00 333 PHE A O 1
ATOM 2527 N N . VAL A 1 334 ? -10.810 -17.223 8.124 1.00 68.69 334 VAL A N 1
ATOM 2528 C CA . VAL A 1 334 ? -9.666 -16.833 7.291 1.00 68.69 334 VAL A CA 1
ATOM 2529 C C . VAL A 1 334 ? -8.391 -16.775 8.123 1.00 68.69 334 VAL A C 1
ATOM 2531 O O . VAL A 1 334 ? -7.394 -17.379 7.743 1.00 68.69 334 VAL A O 1
ATOM 2534 N N . PHE A 1 335 ? -8.435 -16.114 9.280 1.00 71.75 335 PHE A N 1
ATOM 2535 C CA . PHE A 1 335 ? -7.292 -15.973 10.176 1.00 71.75 335 PHE A CA 1
ATOM 2536 C C . PHE A 1 335 ? -6.718 -17.326 10.616 1.00 71.75 335 PHE A C 1
ATOM 2538 O O . PHE A 1 335 ? -5.529 -17.574 10.440 1.00 71.75 335 PHE A O 1
ATOM 2545 N N . LEU A 1 336 ? -7.556 -18.238 11.119 1.00 72.50 336 LEU A N 1
ATOM 2546 C CA . LEU A 1 336 ? -7.115 -19.561 11.589 1.00 72.50 336 LEU A CA 1
ATOM 2547 C C . LEU A 1 336 ? -6.420 -20.381 10.507 1.00 72.50 336 LEU A C 1
ATOM 2549 O O . LEU A 1 336 ? -5.637 -21.273 10.798 1.00 72.50 336 LEU A O 1
ATOM 2553 N N . ARG A 1 337 ? -6.708 -20.053 9.259 1.00 66.94 337 ARG A N 1
ATOM 2554 C CA . ARG A 1 337 ? -6.237 -20.743 8.078 1.00 66.94 337 ARG A CA 1
ATOM 2555 C C . ARG A 1 337 ? -5.039 -20.049 7.421 1.00 66.94 337 ARG A C 1
ATOM 2557 O O . ARG A 1 337 ? -4.363 -20.656 6.603 1.00 66.94 337 ARG A O 1
ATOM 2564 N N . THR A 1 338 ? -4.730 -18.812 7.814 1.00 63.81 338 THR A N 1
ATOM 2565 C CA . THR A 1 338 ? -3.411 -18.203 7.558 1.00 63.81 338 THR A CA 1
ATOM 2566 C C . THR A 1 338 ? -2.309 -18.805 8.438 1.00 63.81 338 THR A C 1
ATOM 2568 O O . THR A 1 338 ? -1.129 -18.588 8.174 1.00 63.81 338 THR A O 1
ATOM 2571 N N . ILE A 1 339 ? -2.672 -19.578 9.472 1.00 68.56 339 ILE A N 1
ATOM 2572 C CA . ILE A 1 339 ? -1.723 -20.260 10.353 1.00 68.56 339 ILE A CA 1
ATOM 2573 C C . ILE A 1 339 ? -1.236 -21.545 9.655 1.00 68.56 339 ILE A C 1
ATOM 2575 O O . ILE A 1 339 ? -2.047 -22.444 9.436 1.00 68.56 339 ILE A O 1
ATOM 2579 N N . PRO A 1 340 ? 0.076 -21.690 9.369 1.00 58.00 340 PRO A N 1
ATOM 2580 C CA . PRO A 1 340 ? 0.623 -22.808 8.583 1.00 58.00 340 PRO A CA 1
ATOM 2581 C C . PRO A 1 340 ? 0.416 -24.210 9.177 1.00 58.00 340 PRO A C 1
ATOM 2583 O O . PRO A 1 340 ? 0.705 -25.199 8.524 1.00 58.00 340 PRO A O 1
ATOM 2586 N N . GLN A 1 341 ? -0.001 -24.298 10.440 1.00 57.75 341 GLN A N 1
ATOM 2587 C CA . GLN A 1 341 ? -0.146 -25.544 11.203 1.00 57.75 341 GLN A CA 1
ATOM 2588 C C . GLN A 1 341 ? -1.588 -26.080 11.191 1.00 57.75 341 GLN A C 1
ATOM 2590 O O . GLN A 1 341 ? -1.872 -27.090 11.833 1.00 57.75 341 GLN A O 1
ATOM 2595 N N . VAL A 1 342 ? -2.518 -25.379 10.532 1.00 57.50 342 VAL A N 1
ATOM 2596 C CA . VAL A 1 342 ? -3.946 -25.708 10.532 1.00 57.50 342 VAL A CA 1
ATOM 2597 C C . VAL A 1 342 ? -4.359 -26.209 9.151 1.00 57.50 342 VAL A C 1
ATOM 2599 O O . VAL A 1 342 ? -4.788 -25.437 8.294 1.00 57.50 342 VAL A O 1
ATOM 2602 N N . ASP A 1 343 ? -4.264 -27.524 8.960 1.00 51.72 343 ASP A N 1
ATOM 2603 C CA . ASP A 1 343 ? -4.686 -28.184 7.725 1.00 51.72 343 ASP A CA 1
ATOM 2604 C C . ASP A 1 343 ? -6.186 -28.532 7.737 1.00 51.72 343 ASP A C 1
ATOM 2606 O O . ASP A 1 343 ? -6.743 -29.040 8.716 1.00 51.72 343 ASP A O 1
ATOM 2610 N N . GLY A 1 344 ? -6.853 -28.287 6.605 1.00 58.22 344 GLY A N 1
ATOM 2611 C CA . GLY A 1 344 ? -8.254 -28.648 6.369 1.00 58.22 344 GLY A CA 1
ATOM 2612 C C . GLY A 1 344 ? -9.293 -27.596 6.788 1.00 58.22 344 GLY A C 1
ATOM 2613 O O . GLY A 1 344 ? -8.988 -26.530 7.312 1.00 58.22 344 GLY A O 1
ATOM 2614 N N . TYR A 1 345 ? -10.570 -27.883 6.512 1.00 56.91 345 TYR A N 1
ATOM 2615 C CA . TYR A 1 345 ? -11.683 -26.943 6.731 1.00 56.91 345 TYR A CA 1
ATOM 2616 C C . TYR A 1 345 ? -12.298 -27.038 8.136 1.00 56.91 345 TYR A C 1
ATOM 2618 O O . TYR A 1 345 ? -12.844 -26.062 8.642 1.00 56.91 345 TYR A O 1
ATOM 2626 N N . LEU A 1 346 ? -12.205 -28.200 8.789 1.00 57.66 346 LEU A N 1
ATOM 2627 C CA . LEU A 1 346 ? -12.911 -28.471 10.046 1.00 57.66 346 LEU A CA 1
ATOM 2628 C C . LEU A 1 346 ? -12.368 -27.651 11.220 1.00 57.66 346 LEU A C 1
ATOM 2630 O O . LEU A 1 346 ? -13.152 -27.074 11.970 1.00 57.66 346 LEU A O 1
ATOM 2634 N N . ILE A 1 347 ? -11.044 -27.564 11.369 1.00 68.12 347 ILE A N 1
ATOM 2635 C CA . ILE A 1 347 ? -10.414 -26.858 12.494 1.00 68.12 347 ILE A CA 1
ATOM 2636 C C . ILE A 1 347 ? -10.657 -25.339 12.408 1.00 68.12 347 ILE A C 1
ATOM 2638 O O . ILE A 1 347 ? -11.113 -24.774 13.406 1.00 68.12 347 ILE A O 1
ATOM 2642 N N . PRO A 1 348 ? -10.477 -24.664 11.251 1.00 63.03 348 PRO A N 1
ATOM 2643 C CA . PRO A 1 348 ? -10.812 -23.246 11.121 1.00 63.03 348 PRO A CA 1
ATOM 2644 C C . PRO A 1 348 ? -12.298 -22.946 11.339 1.00 63.03 348 PRO A C 1
ATOM 2646 O O . PRO A 1 348 ? -12.636 -21.964 11.996 1.00 63.03 348 PRO A O 1
ATOM 2649 N N . THR A 1 349 ? -13.212 -23.783 10.831 1.00 61.28 349 THR A N 1
ATOM 2650 C CA . THR A 1 349 ? -14.658 -23.570 11.016 1.00 61.28 349 THR A CA 1
ATOM 2651 C C . THR A 1 349 ? -15.077 -23.766 12.472 1.00 61.28 349 THR A C 1
ATOM 2653 O O . THR A 1 349 ? -15.796 -22.930 13.019 1.00 61.28 349 THR A O 1
ATOM 2656 N N . LEU A 1 350 ? -14.607 -24.833 13.125 1.00 70.38 350 LEU A N 1
ATOM 2657 C CA . LEU A 1 350 ? -14.884 -25.079 14.541 1.00 70.38 350 LEU A CA 1
ATOM 2658 C C . LEU A 1 350 ? -14.264 -23.991 15.421 1.00 70.38 350 LEU A C 1
ATOM 2660 O O . LEU A 1 350 ? -14.937 -23.482 16.313 1.00 70.38 350 LEU A O 1
ATOM 2664 N N . GLY A 1 351 ? -13.029 -23.571 15.137 1.00 70.50 351 GLY A N 1
ATOM 2665 C CA . GLY A 1 351 ? -12.365 -22.481 15.849 1.00 70.50 351 GLY A CA 1
ATOM 2666 C C . GLY A 1 351 ? -13.087 -21.142 15.686 1.00 70.50 351 GLY A C 1
ATOM 2667 O O . GLY A 1 351 ? -13.312 -20.448 16.674 1.00 70.50 351 GLY A O 1
ATOM 2668 N N . ALA A 1 352 ? -13.541 -20.801 14.476 1.00 69.00 352 ALA A N 1
ATOM 2669 C CA . ALA A 1 352 ? -14.321 -19.589 14.235 1.00 69.00 352 ALA A CA 1
ATOM 2670 C C . ALA A 1 352 ? -15.648 -19.597 15.012 1.00 69.00 352 ALA A C 1
ATOM 2672 O O . ALA A 1 352 ? -15.990 -18.615 15.675 1.00 69.00 352 ALA A O 1
ATOM 2673 N N . LEU A 1 353 ? -16.376 -20.719 14.987 1.00 73.25 353 LEU A N 1
ATOM 2674 C CA . LEU A 1 353 ? -17.616 -20.883 15.748 1.00 73.25 353 LEU A CA 1
ATOM 2675 C C . LEU A 1 353 ? -17.374 -20.837 17.261 1.00 73.25 353 LEU A C 1
ATOM 2677 O O . LEU A 1 353 ? -18.172 -20.234 17.978 1.00 73.25 353 LEU A O 1
ATOM 2681 N N . LEU A 1 354 ? -16.274 -21.418 17.745 1.00 79.25 354 LEU A N 1
ATOM 2682 C CA . LEU A 1 354 ? -15.885 -21.372 19.154 1.00 79.25 354 LEU A CA 1
ATOM 2683 C C . LEU A 1 354 ? -15.522 -19.958 19.602 1.00 79.25 354 LEU A C 1
ATOM 2685 O O . LEU A 1 354 ? -15.998 -19.536 20.647 1.00 79.25 354 LEU A O 1
ATOM 2689 N N . ILE A 1 355 ? -14.745 -19.201 18.823 1.00 76.81 355 ILE A N 1
ATOM 2690 C CA . ILE A 1 355 ? -14.372 -17.818 19.161 1.00 76.81 355 ILE A CA 1
ATOM 2691 C C . ILE A 1 355 ? -15.625 -16.940 19.249 1.00 76.81 355 ILE A C 1
ATOM 2693 O O . ILE A 1 355 ? -15.842 -16.256 20.252 1.00 76.81 355 ILE A O 1
ATOM 2697 N N . VAL A 1 356 ? -16.492 -16.998 18.233 1.00 75.69 356 VAL A N 1
ATOM 2698 C CA . VAL A 1 356 ? -17.736 -16.213 18.213 1.00 75.69 356 VAL A CA 1
ATOM 2699 C C . VAL A 1 356 ? -18.697 -16.679 19.311 1.00 75.69 356 VAL A C 1
ATOM 2701 O O . VAL A 1 356 ? -19.306 -15.852 19.992 1.00 75.69 356 VAL A O 1
ATOM 2704 N N . GLY A 1 357 ? -18.812 -17.991 19.524 1.00 71.50 357 GLY A N 1
ATOM 2705 C CA . GLY A 1 357 ? -19.667 -18.597 20.544 1.00 71.50 357 GLY A CA 1
ATOM 2706 C C . GLY A 1 357 ? -19.221 -18.278 21.971 1.00 71.50 357 GLY A C 1
ATOM 2707 O O . GLY A 1 357 ? -20.043 -17.858 22.785 1.00 71.50 357 GLY A O 1
ATOM 2708 N N . ALA A 1 358 ? -17.926 -18.400 22.266 1.00 76.31 358 ALA A N 1
ATOM 2709 C CA . ALA A 1 358 ? -17.339 -18.078 23.564 1.00 76.31 358 ALA A CA 1
ATOM 2710 C C . ALA A 1 358 ? -17.473 -16.584 23.878 1.00 76.31 358 ALA A C 1
ATOM 2712 O O . ALA A 1 358 ? -17.868 -16.217 24.986 1.00 76.31 358 ALA A O 1
ATOM 2713 N N . PHE A 1 359 ? -17.237 -15.714 22.891 1.00 77.62 359 PHE A N 1
ATOM 2714 C CA . PHE A 1 359 ? -17.413 -14.275 23.070 1.00 77.62 359 PHE A CA 1
ATOM 2715 C C . PHE A 1 359 ? -18.886 -13.901 23.299 1.00 77.62 359 PHE A C 1
ATOM 2717 O O . PHE A 1 359 ? -19.205 -13.132 24.209 1.00 77.62 359 PHE A O 1
ATOM 2724 N N . ALA A 1 360 ? -19.809 -14.498 22.539 1.00 74.50 360 ALA A N 1
ATOM 2725 C CA . ALA A 1 360 ? -21.246 -14.310 22.731 1.00 74.50 360 ALA A CA 1
ATOM 2726 C C . ALA A 1 360 ? -21.727 -14.810 24.107 1.00 74.50 360 ALA A C 1
ATOM 2728 O O . ALA A 1 360 ? -22.575 -14.166 24.733 1.00 74.50 360 ALA A O 1
ATOM 2729 N N . ALA A 1 361 ? -21.193 -15.936 24.587 1.00 74.06 361 ALA A N 1
ATOM 2730 C CA . ALA A 1 361 ? -21.501 -16.491 25.902 1.00 74.06 361 ALA A CA 1
ATOM 2731 C C . ALA A 1 361 ? -20.966 -15.602 27.035 1.00 74.06 361 ALA A C 1
ATOM 2733 O O . ALA A 1 361 ? -21.721 -15.270 27.948 1.00 74.06 361 ALA A O 1
ATOM 2734 N N . SER A 1 362 ? -19.716 -15.139 26.929 1.00 73.38 362 SER A N 1
ATOM 2735 C CA . SER A 1 362 ? -19.087 -14.221 27.888 1.00 73.38 362 SER A CA 1
ATOM 2736 C C . SER A 1 362 ? -19.872 -12.910 28.029 1.00 73.38 362 SER A C 1
ATOM 2738 O O . SER A 1 362 ? -20.227 -12.500 29.132 1.00 73.38 362 SER A O 1
ATOM 2740 N N . GLN A 1 363 ? -20.278 -12.300 26.911 1.00 75.00 363 GLN A N 1
ATOM 2741 C CA . GLN A 1 363 ? -21.072 -11.064 26.921 1.00 75.00 363 GLN A CA 1
ATOM 2742 C C . GLN A 1 363 ? -22.486 -11.253 27.495 1.00 75.00 363 GLN A C 1
ATOM 2744 O O . GLN A 1 363 ? -23.029 -10.354 28.142 1.00 75.00 363 GLN A O 1
ATOM 2749 N N . ARG A 1 364 ? -23.110 -12.420 27.275 1.00 74.06 364 ARG A N 1
ATOM 2750 C CA . ARG A 1 364 ? -24.389 -12.759 27.924 1.00 74.06 364 ARG A CA 1
ATOM 2751 C C . ARG A 1 364 ? -24.223 -12.957 29.427 1.00 74.06 364 ARG A C 1
ATOM 2753 O O . ARG A 1 364 ? -25.085 -12.511 30.179 1.00 74.06 364 ARG A O 1
ATOM 2760 N N . TRP A 1 365 ? -23.138 -13.598 29.852 1.00 71.56 365 TRP A N 1
ATOM 2761 C CA . TRP A 1 365 ? -22.836 -13.814 31.262 1.00 71.56 365 TRP A CA 1
ATOM 2762 C C . TRP A 1 365 ? -22.595 -12.489 31.996 1.00 71.56 365 TRP A C 1
ATOM 2764 O O . TRP A 1 365 ? -23.260 -12.247 32.999 1.00 71.56 365 TRP A O 1
ATOM 2774 N N . LEU A 1 366 ? -21.776 -11.589 31.437 1.00 73.31 366 LEU A N 1
ATOM 2775 C CA . LEU A 1 366 ? -21.528 -10.248 31.991 1.00 73.31 366 LEU A CA 1
ATOM 2776 C C . LEU A 1 366 ? -22.827 -9.449 32.167 1.00 73.31 366 LEU A C 1
ATOM 2778 O O . LEU A 1 366 ? -23.110 -8.954 33.252 1.00 73.31 366 LEU A O 1
ATOM 2782 N N . LYS A 1 367 ? -23.694 -9.419 31.145 1.00 69.69 367 LYS A N 1
ATOM 2783 C CA . LYS A 1 367 ? -25.001 -8.742 31.244 1.00 69.69 367 LYS A CA 1
ATOM 2784 C C . LYS A 1 367 ? -25.926 -9.323 32.308 1.00 69.69 367 LYS A C 1
ATOM 2786 O O . LYS A 1 367 ? -26.749 -8.593 32.859 1.00 69.69 367 LYS A O 1
ATOM 2791 N N . ASN A 1 368 ? -25.855 -10.629 32.542 1.00 71.88 368 ASN A N 1
ATOM 2792 C CA . ASN A 1 368 ? -26.660 -11.278 33.570 1.00 71.88 368 ASN A CA 1
ATOM 2793 C C . ASN A 1 368 ? -26.090 -11.012 34.971 1.00 71.88 368 ASN A C 1
ATOM 2795 O O . ASN A 1 368 ? -26.875 -10.794 35.890 1.00 71.88 368 ASN A O 1
ATOM 2799 N N . HIS A 1 369 ? -24.762 -10.964 35.114 1.00 71.44 369 HIS A N 1
ATOM 2800 C CA . HIS A 1 369 ? -24.082 -10.593 36.358 1.00 71.44 369 HIS A CA 1
ATOM 2801 C C . HIS A 1 369 ? -24.381 -9.141 36.763 1.00 71.44 369 HIS A C 1
ATOM 2803 O O . HIS A 1 369 ? -24.810 -8.902 37.889 1.00 71.44 369 HIS A O 1
ATOM 2809 N N . ASP A 1 370 ? -24.278 -8.188 35.831 1.00 70.69 370 ASP A N 1
ATOM 2810 C CA . ASP A 1 370 ? -24.588 -6.772 36.095 1.00 70.69 370 ASP A CA 1
ATOM 2811 C C . ASP A 1 370 ? -26.052 -6.567 36.513 1.00 70.69 370 ASP A C 1
ATOM 2813 O O . ASP A 1 370 ? -26.360 -5.780 37.409 1.00 70.69 370 ASP A O 1
ATOM 2817 N N . LYS A 1 371 ? -26.982 -7.312 35.898 1.00 67.75 371 LYS A N 1
ATOM 2818 C CA . LYS A 1 371 ? -28.397 -7.293 36.299 1.00 67.75 371 LYS A CA 1
ATOM 2819 C C . LYS A 1 371 ? -28.617 -7.847 37.704 1.00 67.75 371 LYS A C 1
ATOM 2821 O O . LYS A 1 371 ? -29.465 -7.324 38.420 1.00 67.75 371 LYS A O 1
ATOM 2826 N N . GLN A 1 372 ? -27.899 -8.901 38.089 1.00 63.75 372 GLN A N 1
ATOM 2827 C CA . GLN A 1 372 ? -28.006 -9.470 39.433 1.00 63.75 372 GLN A CA 1
ATOM 2828 C C . GLN A 1 372 ? -27.473 -8.505 40.495 1.00 63.75 372 GLN A C 1
ATOM 2830 O O . GLN A 1 372 ? -28.160 -8.304 41.492 1.00 63.75 372 GLN A O 1
ATOM 2835 N N . LEU A 1 373 ? -26.332 -7.852 40.249 1.00 65.69 373 LEU A N 1
ATOM 2836 C CA . LEU A 1 373 ? -25.761 -6.851 41.158 1.00 65.69 373 LEU A CA 1
ATOM 2837 C C . LEU A 1 373 ? -26.694 -5.647 41.358 1.00 65.69 373 LEU A C 1
ATOM 2839 O O . LEU A 1 373 ? -26.956 -5.256 42.496 1.00 65.69 373 LEU A O 1
ATOM 2843 N N . ASN A 1 374 ? -27.265 -5.109 40.275 1.00 65.38 374 ASN A N 1
ATOM 2844 C CA . ASN A 1 374 ? -28.224 -4.002 40.368 1.00 65.38 374 ASN A CA 1
ATOM 2845 C C . ASN A 1 374 ? -29.511 -4.393 41.105 1.00 65.38 374 ASN A C 1
ATOM 2847 O O . ASN A 1 374 ? -30.013 -3.610 41.907 1.00 65.38 374 ASN A O 1
ATOM 2851 N N . ASN A 1 375 ? -30.027 -5.604 40.879 1.00 65.69 375 ASN A N 1
ATOM 2852 C CA . ASN A 1 375 ? -31.216 -6.079 41.586 1.00 65.69 375 ASN A CA 1
ATOM 2853 C C . ASN A 1 375 ? -30.941 -6.339 43.077 1.00 65.69 375 ASN A C 1
ATOM 2855 O O . ASN A 1 375 ? -31.823 -6.103 43.894 1.00 65.69 375 ASN A O 1
ATOM 2859 N N . SER A 1 376 ? -29.741 -6.804 43.449 1.00 62.97 376 SER A N 1
ATOM 2860 C CA . SER A 1 376 ? -29.364 -6.962 44.860 1.00 62.97 376 SER A CA 1
ATOM 2861 C C . SER A 1 376 ? -29.133 -5.629 45.570 1.00 62.97 376 SER A C 1
ATOM 2863 O O . SER A 1 376 ? -29.467 -5.518 46.742 1.00 62.97 376 SER A O 1
ATOM 2865 N N . ALA A 1 377 ? -28.620 -4.613 44.867 1.00 59.69 377 ALA A N 1
ATOM 2866 C CA . ALA A 1 377 ? -28.477 -3.266 45.414 1.00 59.69 377 ALA A CA 1
ATOM 2867 C C . ALA A 1 377 ? -29.848 -2.606 45.645 1.00 59.69 377 ALA A C 1
ATOM 2869 O O . ALA A 1 377 ? -30.084 -2.053 46.707 1.00 59.69 377 ALA A O 1
ATOM 2870 N N . GLN A 1 378 ? -30.788 -2.757 44.704 1.00 56.44 378 GLN A N 1
ATOM 2871 C CA . GLN A 1 378 ? -32.165 -2.259 44.850 1.00 56.44 378 GLN A CA 1
ATOM 2872 C C . GLN A 1 378 ? -33.019 -3.023 45.871 1.00 56.44 378 GLN A C 1
ATOM 2874 O O . GLN A 1 378 ? -34.076 -2.534 46.242 1.00 56.44 378 GLN A O 1
ATOM 2879 N N . ALA A 1 379 ? -32.614 -4.229 46.273 1.00 58.75 379 ALA A N 1
ATOM 2880 C CA . ALA A 1 379 ? -33.294 -5.007 47.311 1.00 58.75 379 ALA A CA 1
ATOM 2881 C C . ALA A 1 379 ? -32.703 -4.782 48.716 1.00 58.75 379 ALA A C 1
ATOM 2883 O O . ALA A 1 379 ? -33.246 -5.307 49.688 1.00 58.75 379 ALA A O 1
ATOM 2884 N N . ALA A 1 380 ? -31.572 -4.074 48.809 1.00 56.66 380 ALA A N 1
ATOM 2885 C CA . ALA A 1 380 ? -30.895 -3.733 50.059 1.00 56.66 380 ALA A CA 1
ATOM 2886 C C . ALA A 1 380 ? -31.193 -2.296 50.541 1.00 56.66 380 ALA A C 1
ATOM 2888 O O . ALA A 1 380 ? -30.914 -1.999 51.703 1.00 56.66 380 ALA A O 1
ATOM 2889 N N . ASP A 1 381 ? -31.767 -1.458 49.670 1.00 47.25 381 ASP A N 1
ATOM 2890 C CA . ASP A 1 381 ? -32.414 -0.172 49.978 1.00 47.25 381 ASP A CA 1
ATOM 2891 C C . ASP A 1 381 ? -33.927 -0.372 50.182 1.00 47.25 381 ASP A C 1
ATOM 2893 O O . ASP A 1 381 ? -34.514 0.343 51.030 1.00 47.25 381 ASP A O 1
#